Protein AF-A0A8S9K489-F1 (afdb_monomer)

Sequence (439 aa):
MSAFTSKFADELIANAAYIGTPGKGILAADESTGTIGKRLASINVENVETNRRALRELLFTAPGALPCLSGVILFEETLYQKSSDGKLFVDILKEGGVLPGIKVDKGTVELAGTNGETTTQGLDGLGERCKKYYEAGARFAKWRAVLKIGENEPSEHSIHENAYGLARYAVICQENGLVPIVEPEILVDGSHDIHKCAAVTERVLAACYKALSDHHVLLEGTLLKPNMVTPGSDSAKVAPEVIAEHTVRALQRTVPAAVPAIVFLSGGQSEEEATKNLNAMNQLKTKKPWSLSFSFGRALQQSTLKTWAGTRQDTKTTLQLANELIANAAYIGTPGKGILAADESTGTIGKRLASINVENVETNRRALRELLFTAPGALPCLSGVILFEETLYQKSSDGKLFVDILKEGG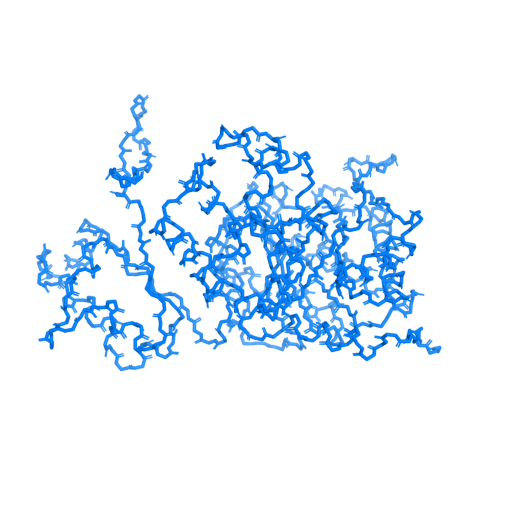VLPGIKVDKGTVELAGTNGETTTQGLDGL

Organism: Brassica cretica (NCBI:txid69181)

InterPro domains:
  IPR000741 Fructose-bisphosphate aldolase, class-I [PF00274] (11-317)
  IPR000741 Fructose-bisphosphate aldolase, class-I [PF00274] (324-439)
  IPR000741 Fructose-bisphosphate aldolase, class-I [PTHR11627] (10-317)
  IPR013785 Aldolase-type TIM barrel [G3DSA:3.20.20.70] (1-316)
  IPR013785 Aldolase-type TIM barrel [G3DSA:3.20.20.70] (317-439)
  IPR029768 Fructose-bisphosphate aldolase class-I active site [PS00158] (217-227)

pLDDT: mean 84.38, std 16.74, range [37.69, 98.94]

Nearest PDB structures (foldseek):
  6rng-assembly1_A-2  TM=9.892E-01  e=1.688E-54  Arabidopsis thaliana
  1xfb-assembly1_A  TM=9.714E-01  e=1.293E-41  Homo sapiens
  1fba-assembly1_D  TM=9.716E-01  e=3.056E-41  Drosophila melanogaster
  4tu1-assembly1_D  TM=9.054E-01  e=4.032E-40  Toxoplasma gondii
  3mmt-assembly1_D  TM=9.449E-01  e=1.268E-37  Bartonella henselae

Structure (mmCIF, N/CA/C/O backbone):
data_AF-A0A8S9K489-F1
#
_entry.id   AF-A0A8S9K489-F1
#
loop_
_atom_site.group_PDB
_atom_site.id
_atom_site.type_symbol
_atom_site.label_atom_id
_atom_site.label_alt_id
_atom_site.label_comp_id
_atom_site.label_asym_id
_atom_site.label_entity_id
_atom_site.label_seq_id
_atom_site.pdbx_PDB_ins_code
_atom_site.Cartn_x
_atom_site.Cartn_y
_atom_site.Cartn_z
_atom_site.occupancy
_atom_site.B_iso_or_equiv
_atom_site.auth_seq_id
_atom_site.auth_comp_id
_atom_site.auth_asym_id
_atom_site.auth_atom_id
_atom_site.pdbx_PDB_model_num
ATOM 1 N N . MET A 1 1 ? 1.811 -28.585 -14.908 1.00 43.91 1 MET A N 1
ATOM 2 C CA . MET A 1 1 ? 2.348 -28.609 -13.531 1.00 43.91 1 MET A CA 1
ATOM 3 C C . MET A 1 1 ? 1.304 -27.968 -12.633 1.00 43.91 1 MET A C 1
ATOM 5 O O . MET A 1 1 ? 0.811 -26.912 -13.007 1.00 43.91 1 MET A O 1
ATOM 9 N N . SER A 1 2 ? 0.869 -28.639 -11.564 1.00 51.19 2 SER A N 1
ATOM 10 C CA . SER A 1 2 ? -0.156 -28.120 -10.644 1.00 51.19 2 SER A CA 1
ATOM 11 C C . SER A 1 2 ? 0.430 -27.005 -9.778 1.00 51.19 2 SER A C 1
ATOM 13 O O . SER A 1 2 ? 1.544 -27.161 -9.283 1.00 51.19 2 SER A O 1
ATOM 15 N N . ALA A 1 3 ? -0.305 -25.906 -9.589 1.00 58.12 3 ALA A N 1
ATOM 16 C CA . ALA A 1 3 ? 0.073 -24.853 -8.648 1.00 58.12 3 ALA A CA 1
ATOM 17 C C . ALA A 1 3 ? 0.299 -25.439 -7.243 1.00 58.12 3 ALA A C 1
ATOM 19 O O . ALA A 1 3 ? -0.392 -26.383 -6.841 1.00 58.12 3 ALA A O 1
ATOM 20 N N . PHE A 1 4 ? 1.264 -24.888 -6.501 1.00 74.12 4 PHE A N 1
ATOM 21 C CA . PHE A 1 4 ? 1.443 -25.227 -5.094 1.00 74.12 4 PHE A CA 1
ATOM 22 C C . PHE A 1 4 ? 0.137 -24.912 -4.351 1.00 74.12 4 PHE A C 1
ATOM 24 O O . PHE A 1 4 ? -0.324 -23.773 -4.335 1.00 74.12 4 PHE A O 1
ATOM 31 N N . THR A 1 5 ? -0.489 -25.934 -3.769 1.00 79.12 5 THR A N 1
ATOM 32 C CA . THR A 1 5 ? -1.762 -25.798 -3.054 1.00 79.12 5 THR A CA 1
ATOM 33 C C . THR A 1 5 ? -1.499 -25.898 -1.558 1.00 79.12 5 THR A C 1
ATOM 35 O O . THR A 1 5 ? -1.326 -26.979 -0.999 1.00 79.12 5 THR A O 1
ATOM 38 N N . SER A 1 6 ? -1.421 -24.735 -0.912 1.00 86.81 6 SER A N 1
ATOM 39 C CA . SER A 1 6 ? -1.309 -24.620 0.542 1.00 86.81 6 SER A CA 1
ATOM 40 C C . SER A 1 6 ? -2.565 -25.162 1.230 1.00 86.81 6 SER A C 1
ATOM 42 O O . SER A 1 6 ? -3.673 -25.018 0.716 1.00 86.81 6 SER A O 1
ATOM 44 N N . LYS A 1 7 ? -2.426 -25.683 2.455 1.00 95.12 7 LYS A N 1
ATOM 45 C CA . LYS A 1 7 ? -3.575 -26.026 3.319 1.00 95.12 7 LYS A CA 1
ATOM 46 C C . LYS A 1 7 ? -4.474 -24.822 3.648 1.00 95.12 7 LYS A C 1
ATOM 48 O O . LYS A 1 7 ? -5.575 -25.009 4.146 1.00 95.12 7 LYS A O 1
ATOM 53 N N . PHE A 1 8 ? -3.985 -23.605 3.401 1.00 97.56 8 PHE A N 1
ATOM 54 C CA . PHE A 1 8 ? -4.706 -22.349 3.597 1.00 97.56 8 PHE A CA 1
ATOM 55 C C . PHE A 1 8 ? -5.362 -21.818 2.312 1.00 97.56 8 PHE A C 1
ATOM 57 O O . PHE A 1 8 ? -5.861 -20.701 2.333 1.00 97.56 8 PHE A O 1
ATOM 64 N N . ALA A 1 9 ? -5.343 -22.556 1.193 1.00 97.25 9 ALA A N 1
ATOM 65 C CA . ALA A 1 9 ? -5.784 -22.052 -0.115 1.00 97.25 9 ALA A CA 1
ATOM 66 C C . ALA A 1 9 ? -7.165 -21.370 -0.078 1.00 97.25 9 ALA A C 1
ATOM 68 O O . ALA A 1 9 ? -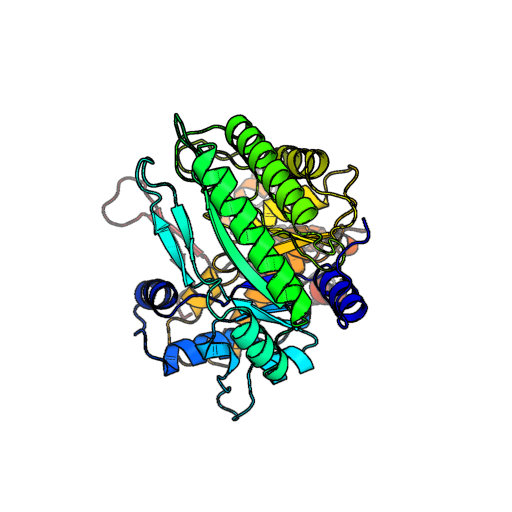7.280 -20.225 -0.509 1.00 97.25 9 ALA A O 1
ATOM 69 N N . ASP A 1 10 ? -8.174 -22.014 0.510 1.00 98.25 10 ASP A N 1
ATOM 70 C CA . ASP A 1 10 ? -9.528 -21.449 0.591 1.00 98.25 10 ASP A CA 1
ATOM 71 C C . ASP A 1 10 ? -9.581 -20.176 1.454 1.00 98.25 10 ASP A C 1
ATOM 73 O O . ASP A 1 10 ? -10.220 -19.194 1.077 1.00 98.25 10 ASP A O 1
ATOM 77 N N . GLU A 1 11 ? -8.868 -20.154 2.588 1.00 98.44 11 GLU A N 1
ATOM 78 C CA . GLU A 1 11 ? -8.773 -18.970 3.456 1.00 98.44 11 GLU A CA 1
ATOM 79 C C . GLU A 1 11 ? -8.047 -17.816 2.747 1.00 98.44 11 GLU A C 1
ATOM 81 O O . GLU A 1 11 ? -8.467 -16.663 2.851 1.00 98.44 11 GLU A O 1
ATOM 86 N N . LEU A 1 12 ? -6.981 -18.112 1.996 1.00 98.38 12 LEU A N 1
ATOM 87 C CA . LEU A 1 12 ? -6.236 -17.123 1.217 1.00 98.38 12 LEU A CA 1
ATOM 88 C C . LEU A 1 12 ? -7.128 -16.481 0.151 1.00 98.38 12 LEU A C 1
ATOM 90 O O . LEU A 1 12 ? -7.171 -15.256 0.055 1.00 98.38 12 LEU A O 1
ATOM 94 N N . ILE A 1 13 ? -7.865 -17.294 -0.611 1.00 98.44 13 ILE A N 1
ATOM 95 C CA . ILE A 1 13 ? -8.794 -16.818 -1.646 1.00 98.44 13 ILE A CA 1
ATOM 96 C C . ILE A 1 13 ? -9.897 -15.963 -1.014 1.00 98.44 13 ILE A C 1
ATOM 98 O O . ILE A 1 13 ? -10.163 -14.852 -1.476 1.00 98.44 13 ILE A O 1
ATOM 102 N N . ALA A 1 14 ? -10.507 -16.441 0.075 1.00 98.12 14 ALA A N 1
ATOM 103 C CA . ALA A 1 14 ? -11.574 -15.724 0.765 1.00 98.12 14 ALA A CA 1
ATOM 104 C C . ALA A 1 14 ? -11.101 -14.365 1.307 1.00 98.12 14 ALA A C 1
ATOM 106 O O . ALA A 1 14 ? -11.760 -13.349 1.089 1.00 98.12 14 ALA A O 1
ATOM 107 N N . ASN A 1 15 ? -9.939 -14.322 1.964 1.00 98.06 15 ASN A N 1
ATOM 108 C CA . ASN A 1 15 ? -9.393 -13.091 2.532 1.00 98.06 15 ASN A CA 1
ATOM 109 C C . ASN A 1 15 ? -8.940 -12.102 1.448 1.00 98.06 15 ASN A C 1
ATOM 111 O O . ASN A 1 15 ? -9.185 -10.903 1.579 1.00 98.06 15 ASN A O 1
ATOM 115 N N . ALA A 1 16 ? -8.319 -12.575 0.364 1.00 97.06 16 ALA A N 1
ATOM 116 C CA . ALA A 1 16 ? -7.906 -11.716 -0.744 1.00 97.06 16 ALA A CA 1
ATOM 117 C C . ALA A 1 16 ? -9.121 -11.102 -1.465 1.00 97.06 16 ALA A C 1
ATOM 119 O O . ALA A 1 16 ? -9.145 -9.897 -1.724 1.00 97.06 16 ALA A O 1
ATOM 120 N N . ALA A 1 17 ? -10.174 -11.893 -1.703 1.00 92.88 17 ALA A N 1
ATOM 121 C CA . ALA A 1 17 ? -11.442 -11.394 -2.230 1.00 92.88 17 ALA A CA 1
ATOM 122 C C . ALA A 1 17 ? -12.122 -10.404 -1.266 1.00 92.88 17 ALA A C 1
ATOM 124 O O . ALA A 1 17 ? -12.594 -9.353 -1.699 1.00 92.88 17 ALA A O 1
ATOM 125 N N . TYR A 1 18 ? -12.113 -10.689 0.044 1.00 93.19 18 TYR A N 1
ATOM 126 C CA . TYR A 1 18 ? -12.662 -9.798 1.071 1.00 93.19 18 TYR A CA 1
ATOM 127 C C . TYR A 1 18 ? -11.975 -8.429 1.089 1.00 93.19 18 TYR A C 1
ATOM 129 O O . TYR A 1 18 ? -12.647 -7.398 1.186 1.00 93.19 18 TYR A O 1
ATOM 137 N N . ILE A 1 19 ? -10.647 -8.388 0.941 1.00 90.69 19 ILE A N 1
ATOM 138 C CA . ILE A 1 19 ? -9.905 -7.127 0.840 1.00 90.69 19 ILE A CA 1
ATOM 139 C C . ILE A 1 19 ? -10.414 -6.263 -0.322 1.00 90.69 19 ILE A C 1
ATOM 141 O O . ILE A 1 19 ? -10.516 -5.044 -0.177 1.00 90.69 19 ILE A O 1
ATOM 145 N N . GLY A 1 20 ? -10.797 -6.898 -1.431 1.00 84.56 20 GLY A N 1
ATOM 146 C CA . GLY A 1 20 ? -11.375 -6.266 -2.613 1.00 84.56 20 GLY A CA 1
ATOM 147 C C . GLY A 1 20 ? -12.854 -5.882 -2.515 1.00 84.56 20 GLY A C 1
ATOM 148 O O . GLY A 1 20 ? -13.427 -5.519 -3.543 1.00 84.56 20 GLY A O 1
ATOM 149 N N . THR A 1 21 ? -13.487 -5.973 -1.340 1.00 86.94 21 THR A N 1
ATOM 150 C CA . THR A 1 21 ? -14.907 -5.623 -1.159 1.00 86.94 21 THR A CA 1
ATOM 151 C C . THR A 1 21 ? -15.176 -4.188 -1.640 1.00 86.94 21 THR A C 1
ATOM 153 O O . THR A 1 21 ? -14.560 -3.255 -1.115 1.00 86.94 21 THR A O 1
ATOM 156 N N . PRO A 1 22 ? -16.105 -3.968 -2.594 1.00 83.31 22 PRO A N 1
ATOM 157 C CA . PRO A 1 22 ? -16.508 -2.623 -2.999 1.00 83.31 22 PRO A CA 1
ATOM 158 C C . PRO A 1 22 ? -16.961 -1.815 -1.782 1.00 83.31 22 PRO A C 1
ATOM 160 O O . PRO A 1 22 ? -17.703 -2.324 -0.945 1.00 83.31 22 PRO A O 1
ATOM 163 N N . GLY A 1 23 ? -16.518 -0.569 -1.656 1.00 74.81 23 GLY A N 1
ATOM 164 C CA . GLY A 1 23 ? -16.746 0.226 -0.444 1.00 74.81 23 GLY A CA 1
ATOM 165 C C . GLY A 1 23 ? -15.538 0.309 0.479 1.00 74.81 23 GLY A C 1
ATOM 166 O O . GLY A 1 23 ? -15.497 1.203 1.318 1.00 74.81 23 GLY A O 1
ATOM 167 N N . LYS A 1 24 ? -14.568 -0.602 0.340 1.00 83.12 24 LYS A N 1
ATOM 168 C CA . LYS A 1 24 ? -13.487 -0.768 1.310 1.00 83.12 24 LYS A CA 1
ATOM 169 C C . LYS A 1 24 ? -12.104 -0.710 0.679 1.00 83.12 24 LYS A C 1
ATOM 171 O O . LYS A 1 24 ? -11.933 -1.025 -0.498 1.00 83.12 24 LYS A O 1
ATOM 176 N N . GLY A 1 25 ? -11.109 -0.379 1.496 1.00 84.75 25 GLY A N 1
ATOM 177 C CA . GLY A 1 25 ? -9.693 -0.501 1.151 1.00 84.75 25 GLY A CA 1
ATOM 178 C C . GLY A 1 25 ? -8.807 -0.721 2.370 1.00 84.75 25 GLY A C 1
ATOM 179 O O . GLY A 1 25 ? -9.268 -1.156 3.425 1.00 84.75 25 GLY A O 1
ATOM 180 N N . ILE A 1 26 ? -7.515 -0.450 2.221 1.00 89.00 26 ILE A N 1
ATOM 181 C CA . ILE A 1 26 ? -6.502 -0.744 3.231 1.00 89.00 26 ILE A CA 1
ATOM 182 C C . ILE A 1 26 ? -5.908 0.547 3.793 1.00 89.00 26 ILE A C 1
ATOM 184 O O . ILE A 1 26 ? -5.408 1.394 3.048 1.00 89.00 26 ILE A O 1
ATOM 188 N N . LEU A 1 27 ? -5.858 0.645 5.121 1.00 88.06 27 LEU A N 1
ATOM 189 C CA . LEU A 1 27 ? -5.015 1.621 5.813 1.00 88.06 27 LEU A CA 1
ATOM 190 C C . LEU A 1 27 ? -3.598 1.051 5.967 1.00 88.06 27 LEU A C 1
ATOM 192 O O . LEU A 1 27 ? -3.400 0.013 6.595 1.00 88.06 27 LEU A O 1
ATOM 196 N N . ALA A 1 28 ? -2.595 1.719 5.406 1.00 90.00 28 ALA A N 1
ATOM 197 C CA . ALA A 1 28 ? -1.193 1.341 5.571 1.00 90.00 28 ALA A CA 1
ATOM 198 C C . ALA A 1 28 ? -0.584 2.096 6.766 1.00 90.00 28 ALA A C 1
ATOM 200 O O . ALA A 1 28 ? -0.135 3.231 6.615 1.00 90.00 28 ALA A O 1
ATOM 201 N N . ALA A 1 29 ? -0.615 1.477 7.950 1.00 88.31 29 ALA A N 1
ATOM 202 C CA . ALA A 1 29 ? -0.077 1.998 9.214 1.00 88.31 29 ALA A CA 1
ATOM 203 C C . ALA A 1 29 ? 1.221 1.267 9.631 1.00 88.31 29 ALA A C 1
ATOM 205 O O . ALA A 1 29 ? 1.528 1.107 10.816 1.00 88.31 29 ALA A O 1
ATOM 206 N N . ASP A 1 30 ? 1.972 0.789 8.637 1.00 91.81 30 ASP A N 1
ATOM 207 C CA . ASP A 1 30 ? 3.161 -0.053 8.758 1.00 91.81 30 ASP A CA 1
ATOM 208 C C . ASP A 1 30 ? 4.481 0.726 8.732 1.00 91.81 30 ASP A C 1
ATOM 210 O O . ASP A 1 30 ? 5.549 0.170 8.452 1.00 91.81 30 ASP A O 1
ATOM 214 N N . GLU A 1 31 ? 4.435 2.029 9.014 1.00 87.06 31 GLU A N 1
ATOM 215 C CA . GLU A 1 31 ? 5.641 2.835 9.118 1.00 87.06 31 GLU A CA 1
ATOM 216 C C . GLU A 1 31 ? 6.558 2.277 10.213 1.00 87.06 31 GLU A C 1
ATOM 218 O O . GLU A 1 31 ? 6.177 2.196 11.386 1.00 87.06 31 GLU A O 1
ATOM 223 N N . SER A 1 32 ? 7.797 1.947 9.830 1.00 83.81 32 SER A N 1
ATOM 224 C CA . SER A 1 32 ? 8.843 1.554 10.777 1.00 83.81 32 SER A CA 1
ATOM 225 C C . SER A 1 32 ? 9.098 2.666 11.793 1.00 83.81 32 SER A C 1
ATOM 227 O O . SER A 1 32 ? 8.781 3.833 11.544 1.00 83.81 32 SER A O 1
ATOM 229 N N . THR A 1 33 ? 9.763 2.338 12.903 1.00 86.06 33 THR A N 1
ATOM 230 C CA . THR A 1 33 ? 10.141 3.316 13.936 1.00 86.06 33 THR A CA 1
ATOM 231 C C . THR A 1 33 ? 10.872 4.534 13.359 1.00 86.06 33 THR A C 1
ATOM 233 O O . THR A 1 33 ? 10.609 5.660 13.774 1.00 86.06 33 THR A O 1
ATOM 236 N N . GLY A 1 34 ? 11.735 4.343 12.355 1.00 84.94 34 GLY A N 1
ATOM 237 C CA . GLY A 1 34 ? 12.411 5.448 11.668 1.00 84.94 34 GLY A CA 1
ATOM 238 C C . GLY A 1 34 ? 11.471 6.281 10.787 1.00 84.94 34 GLY A C 1
ATOM 239 O O . GLY A 1 34 ? 11.493 7.511 10.842 1.00 84.94 34 GLY A O 1
ATOM 240 N N . THR A 1 35 ? 10.615 5.632 9.991 1.00 86.31 35 THR A N 1
ATOM 241 C CA . THR A 1 35 ? 9.685 6.324 9.083 1.00 86.31 35 THR A CA 1
ATOM 242 C C . THR A 1 35 ? 8.619 7.105 9.847 1.00 86.31 35 THR A C 1
ATOM 244 O O . THR A 1 35 ? 8.361 8.262 9.512 1.00 86.31 35 THR A O 1
ATOM 247 N N . ILE A 1 36 ? 8.025 6.515 10.889 1.00 87.25 36 ILE A N 1
ATOM 248 C CA . ILE A 1 36 ? 7.035 7.210 11.717 1.00 87.25 36 ILE A CA 1
ATOM 249 C C . ILE A 1 36 ? 7.676 8.332 12.533 1.00 87.25 36 ILE A C 1
ATOM 251 O O . ILE A 1 36 ? 7.054 9.371 12.715 1.00 87.25 36 ILE A O 1
ATOM 255 N N . GLY A 1 37 ? 8.945 8.184 12.930 1.00 85.12 37 GLY A N 1
ATOM 256 C CA . GLY A 1 37 ? 9.698 9.247 13.589 1.00 85.12 37 GLY A CA 1
ATOM 257 C C . GLY A 1 37 ? 9.787 10.520 12.753 1.00 85.12 37 GLY A C 1
ATOM 258 O O . GLY A 1 37 ? 9.537 11.601 13.272 1.00 85.12 37 GLY A O 1
ATOM 259 N N . LYS A 1 38 ? 10.040 10.400 11.441 1.00 88.00 38 LYS A N 1
ATOM 260 C CA . LYS A 1 38 ? 10.016 11.553 10.520 1.00 88.00 38 LYS A CA 1
ATOM 261 C C . LYS A 1 38 ? 8.633 12.211 10.449 1.00 88.00 38 LYS A C 1
ATOM 263 O O . LYS A 1 38 ? 8.543 13.430 10.342 1.00 88.00 38 LYS A O 1
ATOM 268 N N . ARG A 1 39 ? 7.554 11.421 10.515 1.00 81.31 39 ARG A N 1
ATOM 269 C CA . ARG A 1 39 ? 6.179 11.945 10.522 1.00 81.31 39 ARG A CA 1
ATOM 270 C C . ARG A 1 39 ? 5.843 12.659 11.830 1.00 81.31 39 ARG A C 1
ATOM 272 O O . ARG A 1 39 ? 5.346 13.777 11.779 1.00 81.31 39 ARG A O 1
ATOM 279 N N . LEU A 1 40 ? 6.167 12.067 12.977 1.00 80.19 40 LEU A N 1
ATOM 280 C CA . LEU A 1 40 ? 5.969 12.692 14.289 1.00 80.19 40 LEU A CA 1
ATOM 281 C C . LEU A 1 40 ? 6.796 13.978 14.430 1.00 80.19 40 LEU A C 1
ATOM 283 O O . LEU A 1 40 ? 6.268 15.002 14.850 1.00 80.19 40 LEU A O 1
ATOM 287 N N . ALA A 1 41 ? 8.048 13.977 13.965 1.00 85.88 41 ALA A N 1
ATOM 288 C CA . ALA A 1 41 ? 8.886 15.174 13.966 1.00 85.88 41 ALA A CA 1
ATOM 289 C C . ALA A 1 41 ? 8.276 16.326 13.146 1.00 85.88 41 ALA A C 1
ATOM 291 O O . ALA A 1 41 ? 8.392 17.479 13.544 1.00 85.88 41 ALA A O 1
ATOM 292 N N . SER A 1 42 ? 7.570 16.032 12.044 1.00 82.75 42 SER A N 1
ATOM 293 C CA . SER A 1 42 ? 6.917 17.063 11.216 1.00 82.75 42 SER A CA 1
ATOM 294 C C . SER A 1 42 ? 5.778 17.816 11.915 1.00 82.75 42 SER A C 1
ATOM 296 O O . SER A 1 42 ? 5.370 18.873 11.442 1.00 82.75 42 SER A O 1
ATOM 298 N N . ILE A 1 43 ? 5.287 17.286 13.039 1.00 80.06 43 ILE A N 1
ATOM 299 C CA . ILE A 1 43 ? 4.282 17.910 13.909 1.00 80.06 43 ILE A CA 1
ATOM 300 C C . ILE A 1 43 ? 4.841 18.187 15.315 1.00 80.06 43 ILE A C 1
ATOM 302 O O . ILE A 1 43 ? 4.077 18.358 16.257 1.00 80.06 43 ILE A O 1
ATOM 306 N N . ASN A 1 44 ? 6.172 18.217 15.469 1.00 84.88 44 ASN A N 1
ATOM 307 C CA . ASN A 1 44 ? 6.874 18.451 16.737 1.00 84.88 44 ASN A CA 1
ATOM 308 C C . ASN A 1 44 ? 6.534 17.450 17.860 1.00 84.88 44 ASN A C 1
ATOM 310 O O . ASN A 1 44 ? 6.565 17.797 19.040 1.00 84.88 44 ASN A O 1
ATOM 314 N N . VAL A 1 45 ? 6.245 16.195 17.506 1.00 79.31 45 VAL A N 1
ATOM 315 C CA . VAL A 1 45 ? 5.983 15.110 18.463 1.00 79.31 45 VAL A CA 1
ATOM 316 C C . VAL A 1 45 ? 7.197 14.192 18.576 1.00 79.31 45 VAL A C 1
ATOM 318 O O . VAL A 1 45 ? 7.787 13.778 17.577 1.00 79.31 45 VAL A O 1
ATOM 321 N N . GLU A 1 46 ? 7.565 13.838 19.807 1.00 90.81 46 GLU A N 1
ATOM 322 C CA . GLU A 1 46 ? 8.687 12.939 20.075 1.00 90.81 46 GLU A CA 1
ATOM 323 C C . GLU A 1 46 ? 8.395 11.500 19.611 1.00 90.81 46 GLU A C 1
ATOM 325 O O . GLU A 1 46 ? 7.306 10.958 19.831 1.00 90.81 46 GLU A O 1
ATOM 330 N N . ASN A 1 47 ? 9.390 10.842 19.009 1.00 94.19 47 ASN A N 1
ATOM 331 C CA . ASN A 1 47 ? 9.287 9.456 18.551 1.00 94.19 47 ASN A CA 1
ATOM 332 C C . ASN A 1 47 ? 9.540 8.431 19.672 1.00 94.19 47 ASN A C 1
ATOM 334 O O . ASN A 1 47 ? 10.512 7.672 19.642 1.00 94.19 47 ASN A O 1
ATOM 338 N N . VAL A 1 48 ? 8.623 8.368 20.631 1.00 92.00 48 VAL A N 1
ATOM 339 C CA . VAL A 1 48 ? 8.586 7.343 21.686 1.00 92.00 48 VAL A CA 1
ATOM 340 C C . VAL A 1 48 ? 7.450 6.348 21.449 1.00 92.00 48 VAL A C 1
ATOM 342 O O . VAL A 1 48 ? 6.479 6.645 20.750 1.00 92.00 48 VAL A O 1
ATOM 345 N N . GLU A 1 49 ? 7.566 5.147 22.020 1.00 93.69 49 GLU A N 1
ATOM 346 C CA . GLU A 1 49 ? 6.582 4.067 21.838 1.00 93.69 49 GLU A CA 1
ATOM 347 C C . GLU A 1 49 ? 5.163 4.496 22.229 1.00 93.69 49 GLU A C 1
ATOM 349 O O . GLU A 1 49 ? 4.204 4.210 21.515 1.00 93.69 49 GLU A O 1
ATOM 354 N N . THR A 1 50 ? 5.024 5.254 23.316 1.00 90.88 50 THR A N 1
ATOM 355 C CA . THR A 1 50 ? 3.736 5.765 23.801 1.00 90.88 50 THR A CA 1
ATOM 356 C C . THR A 1 50 ? 3.022 6.635 22.765 1.00 90.88 50 THR A C 1
ATOM 358 O O . THR A 1 50 ? 1.819 6.463 22.562 1.00 90.88 50 THR A O 1
ATOM 361 N N . ASN A 1 51 ? 3.752 7.509 22.064 1.00 85.75 51 ASN A N 1
ATOM 362 C CA . ASN A 1 51 ? 3.209 8.378 21.015 1.00 85.75 51 ASN A CA 1
ATOM 363 C C . ASN A 1 51 ? 2.899 7.594 19.739 1.00 85.75 51 ASN A C 1
ATOM 365 O O . ASN A 1 51 ? 1.862 7.810 19.111 1.00 85.75 51 ASN A O 1
ATOM 369 N N . ARG A 1 52 ? 3.763 6.635 19.382 1.00 89.38 52 ARG A N 1
ATOM 370 C CA . ARG A 1 52 ? 3.510 5.706 18.275 1.00 89.38 52 ARG A CA 1
ATOM 371 C C . ARG A 1 52 ? 2.223 4.920 18.506 1.00 89.38 52 ARG A C 1
ATOM 373 O O . ARG A 1 52 ? 1.397 4.871 17.602 1.00 89.38 52 ARG A O 1
ATOM 380 N N . ARG A 1 53 ? 2.036 4.354 19.699 1.00 91.81 53 ARG A N 1
ATOM 381 C CA . ARG A 1 53 ? 0.815 3.647 20.100 1.00 91.81 53 ARG A CA 1
ATOM 382 C C . ARG A 1 53 ? -0.402 4.570 20.064 1.00 91.81 53 ARG A C 1
ATOM 384 O O . ARG A 1 53 ? -1.408 4.190 19.481 1.00 91.81 53 ARG A O 1
ATOM 391 N N . ALA A 1 54 ? -0.305 5.772 20.639 1.00 82.44 54 ALA A N 1
ATOM 392 C CA . ALA A 1 54 ? -1.413 6.730 20.699 1.00 82.44 54 ALA A CA 1
ATOM 393 C C . ALA A 1 54 ? -1.936 7.116 19.306 1.00 82.44 54 ALA A C 1
ATOM 395 O O . ALA A 1 54 ? -3.144 7.137 19.092 1.00 82.44 54 ALA A O 1
ATOM 396 N N . LEU A 1 55 ? -1.040 7.341 18.339 1.00 82.00 55 LEU A N 1
ATOM 397 C CA . LEU A 1 55 ? -1.433 7.601 16.955 1.00 82.00 55 LEU A CA 1
ATOM 398 C C . LEU A 1 55 ? -2.182 6.414 16.331 1.00 82.00 55 LEU A C 1
ATOM 400 O O . LEU A 1 55 ? -3.166 6.609 15.626 1.00 82.00 55 LEU A O 1
ATOM 404 N N . ARG A 1 56 ? -1.740 5.174 16.573 1.00 87.69 56 ARG A N 1
ATOM 405 C CA . ARG A 1 56 ? -2.414 3.993 16.006 1.00 87.69 56 ARG A CA 1
ATOM 406 C C . ARG A 1 56 ? -3.749 3.728 16.690 1.00 87.69 56 ARG A C 1
ATOM 408 O O . ARG A 1 56 ? -4.724 3.429 16.013 1.00 87.69 56 ARG A O 1
ATOM 415 N N . GLU A 1 57 ? -3.815 3.925 18.001 1.00 86.25 57 GLU A N 1
ATOM 416 C CA . GLU A 1 57 ? -5.063 3.863 18.757 1.00 86.25 57 GLU A CA 1
ATOM 417 C C . GLU A 1 57 ? -6.084 4.871 18.230 1.00 86.25 57 GLU A C 1
ATOM 419 O O . GLU A 1 57 ? -7.222 4.487 17.971 1.00 86.25 57 GLU A O 1
ATOM 424 N N . LEU A 1 58 ? -5.667 6.116 17.980 1.00 80.06 58 LEU A N 1
ATOM 425 C CA . LEU A 1 58 ? -6.510 7.143 17.368 1.00 80.06 58 LEU A CA 1
ATOM 426 C C . LEU A 1 58 ? -7.104 6.664 16.036 1.00 80.06 58 LEU A C 1
ATOM 428 O O . LEU A 1 58 ? -8.307 6.781 15.824 1.00 80.06 58 LEU A O 1
ATOM 432 N N . LEU A 1 59 ? -6.279 6.090 15.156 1.00 77.75 59 LEU A N 1
ATOM 433 C CA . LEU A 1 59 ? -6.726 5.611 13.846 1.00 77.75 59 LEU A CA 1
ATOM 434 C C . LEU A 1 59 ? -7.693 4.420 13.950 1.00 77.75 59 LEU A C 1
ATOM 436 O O . LEU A 1 59 ? -8.660 4.348 13.197 1.00 77.75 59 LEU A O 1
ATOM 440 N N . PHE A 1 60 ? -7.445 3.477 14.863 1.00 83.12 60 PHE A N 1
ATOM 441 C CA . PHE A 1 60 ? -8.217 2.228 14.943 1.00 83.12 60 PHE A CA 1
ATOM 442 C C . PHE A 1 60 ? -9.499 2.359 15.766 1.00 83.12 60 PHE A C 1
ATOM 444 O O . PHE A 1 60 ? -10.411 1.553 15.605 1.00 83.12 60 PHE A O 1
ATOM 451 N N . THR A 1 61 ? -9.579 3.369 16.630 1.00 78.25 61 THR A N 1
ATOM 452 C CA . THR A 1 61 ? -10.759 3.647 17.462 1.00 78.25 61 THR A CA 1
ATOM 453 C C . THR A 1 61 ? -11.611 4.797 16.928 1.00 78.25 61 THR A C 1
ATOM 455 O O . THR A 1 61 ? -12.665 5.085 17.494 1.00 78.25 61 THR A O 1
ATOM 458 N N . ALA A 1 62 ? -11.201 5.419 15.816 1.00 72.62 62 ALA A N 1
ATOM 459 C CA . ALA A 1 62 ? -11.963 6.446 15.118 1.00 72.62 62 ALA A CA 1
ATOM 460 C C . ALA A 1 62 ? -13.385 5.939 14.777 1.00 72.62 62 ALA A C 1
ATOM 462 O O . ALA A 1 62 ? -13.533 5.015 13.962 1.00 72.62 62 ALA A O 1
ATOM 463 N N . PRO A 1 63 ? -14.450 6.514 15.377 1.00 68.44 63 PRO A N 1
ATOM 464 C CA . PRO A 1 63 ? -15.809 6.015 15.192 1.00 68.44 63 PRO A CA 1
ATOM 465 C C . PRO A 1 63 ? -16.235 6.080 13.727 1.00 68.44 63 PRO A C 1
ATOM 467 O O . PRO A 1 63 ? -16.288 7.163 13.167 1.00 68.44 63 PRO A O 1
ATOM 470 N N . GLY A 1 64 ? -16.564 4.936 13.118 1.00 66.00 64 GLY A N 1
ATOM 471 C CA . GLY A 1 64 ? -17.013 4.846 11.721 1.00 66.00 64 GLY A CA 1
ATOM 472 C C . GLY A 1 64 ? -15.904 4.642 10.680 1.00 66.00 64 GLY A C 1
ATOM 473 O O . GLY A 1 64 ? -16.220 4.364 9.524 1.00 66.00 64 GLY A O 1
ATOM 474 N N . ALA A 1 65 ? -14.624 4.682 11.069 1.00 70.62 65 ALA A N 1
ATOM 475 C CA . ALA A 1 65 ? -13.508 4.453 10.148 1.00 70.62 65 ALA A CA 1
ATOM 476 C C . ALA A 1 65 ? -13.396 2.985 9.699 1.00 70.62 65 ALA A C 1
ATOM 478 O O . ALA A 1 65 ? -13.297 2.705 8.504 1.00 70.62 65 ALA A O 1
ATOM 479 N N . LEU A 1 66 ? -13.458 2.040 10.647 1.00 78.75 66 LEU A N 1
ATOM 480 C CA . LEU A 1 66 ? -13.280 0.604 10.380 1.00 78.75 66 LEU A CA 1
ATOM 481 C C . LEU A 1 66 ? -14.249 0.025 9.326 1.00 78.75 66 LEU A C 1
ATOM 483 O O . LEU A 1 66 ? -13.789 -0.745 8.488 1.00 78.75 66 LEU A O 1
ATOM 487 N N . PRO A 1 67 ? -15.542 0.411 9.264 1.00 80.38 67 PRO A N 1
ATOM 488 C CA . PRO A 1 67 ? -16.441 -0.003 8.183 1.00 80.38 67 PRO A CA 1
ATOM 489 C C . PRO A 1 67 ? -15.941 0.280 6.758 1.00 80.38 67 PRO A C 1
ATOM 491 O O . PRO A 1 67 ? -16.285 -0.471 5.845 1.00 80.38 67 PRO A O 1
ATOM 494 N N . CYS A 1 68 ? -15.124 1.320 6.565 1.00 76.69 68 CYS A N 1
ATOM 495 C CA . CYS A 1 68 ? -14.549 1.684 5.266 1.00 76.69 68 CYS A CA 1
ATOM 496 C C . CYS A 1 68 ? -13.231 0.947 4.973 1.00 76.69 68 CYS A C 1
ATOM 498 O O . CYS A 1 68 ? -12.638 1.106 3.904 1.00 76.69 68 CYS A O 1
ATOM 500 N N . LEU A 1 69 ? -12.744 0.151 5.924 1.00 81.38 69 LEU A N 1
ATOM 501 C CA . LEU A 1 69 ? -11.501 -0.592 5.815 1.00 81.38 69 LEU A CA 1
ATOM 502 C C . LEU A 1 69 ? -11.807 -2.085 5.703 1.00 81.38 69 LEU A C 1
ATOM 504 O O . LEU A 1 69 ? -12.625 -2.650 6.427 1.00 81.38 69 LEU A O 1
ATOM 508 N N . SER A 1 70 ? -11.149 -2.743 4.759 1.00 87.25 70 SER A N 1
ATOM 509 C CA . SER A 1 70 ? -11.115 -4.201 4.660 1.00 87.25 70 SER A CA 1
ATOM 510 C C . SER A 1 70 ? -9.858 -4.765 5.315 1.00 87.25 70 SER A C 1
ATOM 512 O O . SER A 1 70 ? -9.885 -5.888 5.819 1.00 87.25 70 SER A O 1
ATOM 514 N N . GLY A 1 71 ? -8.782 -3.974 5.388 1.00 92.19 71 GLY A N 1
ATOM 515 C CA . GLY A 1 71 ? -7.564 -4.350 6.096 1.00 92.19 71 GLY A CA 1
ATOM 516 C C . GLY A 1 71 ? -6.778 -3.167 6.664 1.00 92.19 71 GLY A C 1
ATOM 517 O O . GLY A 1 71 ? -6.915 -2.031 6.212 1.00 92.19 71 GLY A O 1
ATOM 518 N N . VAL A 1 72 ? -5.900 -3.446 7.628 1.00 96.00 72 VAL A N 1
ATOM 519 C CA . VAL A 1 72 ? -4.866 -2.504 8.086 1.00 96.00 72 VAL A CA 1
ATOM 520 C C . VAL A 1 72 ? -3.506 -3.186 8.054 1.00 96.00 72 VAL A C 1
ATOM 522 O O . VAL A 1 72 ? -3.343 -4.234 8.670 1.00 96.00 72 VAL A O 1
ATOM 525 N N . ILE A 1 73 ? -2.518 -2.598 7.375 1.00 96.00 73 ILE A N 1
ATOM 526 C CA . ILE A 1 73 ? -1.129 -3.076 7.444 1.00 96.00 73 ILE A CA 1
ATOM 527 C C . ILE A 1 73 ? -0.494 -2.494 8.703 1.00 96.00 73 ILE A C 1
ATOM 529 O O . ILE A 1 73 ? -0.460 -1.277 8.869 1.00 96.00 73 ILE A O 1
ATOM 533 N N . LEU A 1 74 ? 0.019 -3.360 9.569 1.00 95.69 74 LEU A N 1
ATOM 534 C CA . LEU A 1 74 ? 0.683 -3.005 10.814 1.00 95.69 74 LEU A CA 1
ATOM 535 C C . LEU A 1 74 ? 2.198 -3.185 10.692 1.00 95.69 74 LEU A C 1
ATOM 537 O O . LEU A 1 74 ? 2.693 -4.002 9.909 1.00 95.69 74 LEU A O 1
ATOM 541 N N . PHE A 1 75 ? 2.935 -2.441 11.514 1.00 94.62 75 PHE A N 1
ATOM 542 C CA . PHE A 1 75 ? 4.325 -2.752 11.832 1.00 94.62 75 PHE A CA 1
ATOM 543 C C . PHE A 1 75 ? 4.381 -3.773 12.980 1.00 94.62 75 PHE A C 1
ATOM 545 O O . PHE A 1 75 ? 3.435 -3.877 13.762 1.00 94.62 75 PHE A O 1
ATOM 552 N N . GLU A 1 76 ? 5.486 -4.513 13.102 1.00 94.38 76 GLU A N 1
ATOM 553 C CA . GLU A 1 76 ? 5.635 -5.588 14.095 1.00 94.38 76 GLU A CA 1
ATOM 554 C C . GLU A 1 76 ? 5.397 -5.107 15.533 1.00 94.38 76 GLU A C 1
ATOM 556 O O . GLU A 1 76 ? 4.692 -5.773 16.282 1.00 94.38 76 GLU A O 1
ATOM 561 N N . GLU A 1 77 ? 5.882 -3.913 15.892 1.00 96.56 77 GLU A N 1
ATOM 562 C CA . GLU A 1 77 ? 5.594 -3.294 17.196 1.00 96.56 77 GLU A CA 1
ATOM 563 C C . GLU A 1 77 ? 4.078 -3.172 17.441 1.00 96.56 77 GLU A C 1
ATOM 565 O O . GLU A 1 77 ? 3.573 -3.574 18.485 1.00 96.56 77 GLU A O 1
ATOM 570 N N . THR A 1 78 ? 3.330 -2.671 16.455 1.00 93.75 78 THR A N 1
ATOM 571 C CA . THR A 1 78 ? 1.889 -2.411 16.573 1.00 93.75 78 THR A CA 1
ATOM 572 C C . THR A 1 78 ? 1.052 -3.689 16.580 1.00 93.75 78 THR A C 1
ATOM 574 O O . THR A 1 78 ? 0.006 -3.717 17.222 1.00 93.75 78 THR A O 1
ATOM 577 N N . LEU A 1 79 ? 1.510 -4.762 15.926 1.00 96.12 79 LEU A N 1
ATOM 578 C CA . LEU A 1 79 ? 0.816 -6.056 15.924 1.00 96.12 79 LEU A CA 1
ATOM 579 C C . LEU A 1 79 ? 0.604 -6.601 17.348 1.00 96.12 79 LEU A C 1
ATOM 581 O O . LEU A 1 79 ? -0.421 -7.222 17.624 1.00 96.12 79 LEU A O 1
ATOM 585 N N . TYR A 1 80 ? 1.552 -6.334 18.249 1.00 97.62 80 TYR A N 1
ATOM 586 C CA . TYR A 1 80 ? 1.524 -6.789 19.642 1.00 97.62 80 TYR A CA 1
ATOM 587 C C . TYR A 1 80 ? 1.134 -5.690 20.643 1.00 97.62 80 TYR A C 1
ATOM 589 O O . TYR A 1 80 ? 1.063 -5.950 21.847 1.00 97.62 80 TYR A O 1
ATOM 597 N N . GLN A 1 81 ? 0.870 -4.469 20.172 1.00 97.25 81 GLN A N 1
ATOM 598 C CA . GLN A 1 81 ? 0.441 -3.369 21.028 1.00 97.25 81 GLN A CA 1
ATOM 599 C C . GLN A 1 81 ? -1.022 -3.503 21.449 1.00 97.25 81 GLN A C 1
ATOM 601 O O . GLN A 1 81 ? -1.871 -4.094 20.772 1.00 97.25 81 GLN A O 1
ATOM 606 N N . LYS A 1 82 ? -1.299 -2.890 22.598 1.00 97.62 82 LYS A N 1
ATOM 607 C CA . LYS A 1 82 ? -2.631 -2.755 23.173 1.00 97.62 82 LYS A CA 1
ATOM 608 C C . LYS A 1 82 ? -3.057 -1.294 23.179 1.00 97.62 82 LYS A C 1
ATOM 610 O O . LYS A 1 82 ? -2.210 -0.422 23.372 1.00 97.62 82 LYS A O 1
ATOM 615 N N . SER A 1 83 ? -4.348 -1.042 23.029 1.00 92.50 83 SER A N 1
ATOM 616 C CA . SER A 1 83 ? -4.977 0.244 23.336 1.00 92.50 83 SER A CA 1
ATOM 617 C C . SER A 1 83 ? -4.901 0.561 24.832 1.00 92.50 83 SER A C 1
ATOM 619 O O . SER A 1 83 ? -4.515 -0.267 25.665 1.00 92.50 83 SER A O 1
ATOM 621 N N . SER A 1 84 ? -5.274 1.788 25.186 1.00 90.25 84 SER A N 1
ATOM 622 C CA . SER A 1 84 ? -5.312 2.276 26.564 1.00 90.25 84 SER A CA 1
ATOM 623 C C . SER A 1 84 ? -6.288 1.515 27.474 1.00 90.25 84 SER A C 1
ATOM 625 O O . SER A 1 84 ? -6.068 1.480 28.683 1.00 90.25 84 SER A O 1
ATOM 627 N N . ASP A 1 85 ? -7.300 0.849 26.912 1.00 91.88 85 ASP A N 1
ATOM 628 C CA . ASP A 1 85 ? -8.234 -0.046 27.616 1.00 91.88 85 ASP A CA 1
ATOM 629 C C . ASP A 1 85 ? -7.705 -1.489 27.792 1.00 91.88 85 ASP A C 1
ATOM 631 O O . ASP A 1 85 ? -8.379 -2.341 28.371 1.00 91.88 85 ASP A O 1
ATOM 635 N N . GLY A 1 86 ? -6.483 -1.773 27.327 1.00 95.50 86 GLY A N 1
ATOM 636 C CA . GLY A 1 86 ? -5.812 -3.064 27.486 1.00 95.50 86 GLY A CA 1
ATOM 637 C C . GLY A 1 86 ? -6.121 -4.100 26.401 1.00 95.50 86 GLY A C 1
ATOM 638 O O . GLY A 1 86 ? -5.610 -5.224 26.484 1.00 95.50 86 GLY A O 1
ATOM 639 N N . LYS A 1 87 ? -6.904 -3.745 25.378 1.00 96.88 87 LYS A N 1
ATOM 640 C CA . LYS A 1 87 ? -7.242 -4.631 24.261 1.00 96.88 87 LYS A CA 1
ATOM 641 C C . LYS A 1 87 ? -6.164 -4.637 23.183 1.00 96.88 87 LYS A C 1
ATOM 643 O O . LYS A 1 87 ? -5.564 -3.609 22.901 1.00 96.88 87 LYS A O 1
ATOM 648 N N . LEU A 1 88 ? -5.892 -5.786 22.564 1.00 97.81 88 LEU A N 1
ATOM 649 C CA . LEU A 1 88 ? -4.944 -5.842 21.448 1.00 97.81 88 LEU A CA 1
ATOM 650 C C . LEU A 1 88 ? -5.525 -5.141 20.216 1.00 97.81 88 LEU A C 1
ATOM 652 O O . LEU A 1 88 ? -6.699 -5.326 19.890 1.00 97.81 88 LEU A O 1
ATOM 656 N N . PHE A 1 89 ? -4.694 -4.406 19.472 1.00 96.38 89 PHE A N 1
ATOM 657 C CA . PHE A 1 89 ? -5.154 -3.768 18.233 1.00 96.38 89 PHE A CA 1
ATOM 658 C C . PHE A 1 89 ? -5.671 -4.783 17.210 1.00 96.38 89 PHE A C 1
ATOM 660 O O . PHE A 1 89 ? -6.655 -4.509 16.530 1.00 96.38 89 PHE A O 1
ATOM 667 N N . VAL A 1 90 ? -5.079 -5.981 17.141 1.00 96.94 90 VAL A N 1
ATOM 668 C CA . VAL A 1 90 ? -5.583 -7.055 16.269 1.00 96.94 90 VAL A CA 1
ATOM 669 C C . VAL A 1 90 ? -7.021 -7.459 16.594 1.00 96.94 90 VAL A C 1
ATOM 671 O O . VAL A 1 90 ? -7.764 -7.802 15.679 1.00 96.94 90 VAL A O 1
ATOM 674 N N . ASP A 1 91 ? -7.434 -7.383 17.860 1.00 97.44 91 ASP A N 1
ATOM 675 C CA . ASP A 1 91 ? -8.793 -7.733 18.276 1.00 97.44 91 ASP A CA 1
ATOM 676 C C . ASP A 1 91 ? -9.765 -6.585 17.988 1.00 97.44 91 ASP A C 1
ATOM 678 O O . ASP A 1 91 ? -10.862 -6.831 17.494 1.00 97.44 91 ASP A O 1
ATOM 682 N N . ILE A 1 92 ? -9.338 -5.329 18.189 1.00 95.25 92 ILE A N 1
ATOM 683 C CA . ILE A 1 92 ? -10.102 -4.138 17.770 1.00 95.25 92 ILE A CA 1
ATOM 684 C C . ILE A 1 92 ? -10.413 -4.198 16.271 1.00 95.25 92 ILE A C 1
ATOM 686 O O . ILE A 1 92 ? -11.559 -4.010 15.864 1.00 95.25 92 ILE A O 1
ATOM 690 N N . LEU A 1 93 ? -9.406 -4.502 15.447 1.00 92.19 93 LEU A N 1
ATOM 691 C CA . LEU A 1 93 ? -9.573 -4.601 13.999 1.00 92.19 93 LEU A CA 1
ATOM 692 C C . LEU A 1 93 ? -10.529 -5.736 13.619 1.00 92.19 93 LEU A C 1
ATOM 694 O O . LEU A 1 93 ? -11.472 -5.501 12.865 1.00 92.19 93 LEU A O 1
ATOM 698 N N . LYS A 1 94 ? -10.345 -6.939 14.179 1.00 95.38 94 LYS A N 1
ATOM 699 C CA . LYS A 1 94 ? -11.210 -8.096 13.893 1.00 95.38 94 LYS A CA 1
ATOM 700 C C . LYS A 1 94 ? -12.669 -7.839 14.260 1.00 95.38 94 LYS A C 1
ATOM 702 O O . LYS A 1 94 ? -13.551 -8.168 13.473 1.00 95.38 94 LYS A O 1
ATOM 707 N N . GLU A 1 95 ? -12.932 -7.235 15.415 1.00 94.88 95 GLU A N 1
ATOM 708 C CA . GLU A 1 95 ? -14.296 -6.889 15.832 1.00 94.88 95 GLU A CA 1
ATOM 709 C C . GLU A 1 95 ? -14.935 -5.818 14.945 1.00 94.88 95 GLU A C 1
ATOM 711 O O . GLU A 1 95 ? -16.139 -5.860 14.701 1.00 94.88 95 GLU A O 1
ATOM 716 N N . GLY A 1 96 ? -14.130 -4.907 14.394 1.00 86.56 96 GLY A N 1
ATOM 717 C CA . GLY A 1 96 ? -14.558 -3.971 13.354 1.00 86.56 96 GLY A CA 1
ATOM 718 C C . GLY A 1 96 ? -14.723 -4.594 11.963 1.00 86.56 96 GLY A C 1
ATOM 719 O O . GLY A 1 96 ? -15.006 -3.872 11.008 1.00 86.56 96 GLY A O 1
ATOM 720 N N . GLY A 1 97 ? -14.525 -5.910 11.815 1.00 91.56 97 GLY A N 1
ATOM 721 C CA . GLY A 1 97 ? -14.554 -6.602 10.527 1.00 91.56 97 GLY A CA 1
ATOM 722 C C . GLY A 1 97 ? -13.364 -6.256 9.628 1.00 91.56 97 GLY A C 1
ATOM 723 O O . GLY A 1 97 ? -13.482 -6.311 8.408 1.00 91.56 97 GLY A O 1
ATOM 724 N N . VAL A 1 98 ? -12.224 -5.868 10.190 1.00 91.31 98 VAL A N 1
ATOM 725 C CA . VAL A 1 98 ? -11.029 -5.458 9.446 1.00 91.31 98 VAL A CA 1
ATOM 726 C C . VAL A 1 98 ? -9.939 -6.506 9.615 1.00 91.31 98 VAL A C 1
ATOM 728 O O . VAL A 1 98 ? -9.591 -6.885 10.733 1.00 91.31 98 VAL A O 1
ATOM 731 N N . LEU A 1 99 ? -9.375 -6.985 8.505 1.00 97.19 99 LEU A N 1
ATOM 732 C CA . LEU A 1 99 ? -8.278 -7.943 8.565 1.00 97.19 99 LEU A CA 1
ATOM 733 C C . LEU A 1 99 ? -6.998 -7.247 9.070 1.00 97.19 99 LEU A C 1
ATOM 735 O O . LEU A 1 99 ? -6.623 -6.194 8.546 1.00 97.19 99 LEU A O 1
ATOM 739 N N . PRO A 1 100 ? -6.283 -7.815 10.055 1.00 98.12 100 PRO A N 1
ATOM 740 C CA . PRO A 1 100 ? -4.943 -7.354 10.386 1.00 98.12 100 PRO A CA 1
ATOM 741 C C . PRO A 1 100 ? -3.941 -7.860 9.343 1.00 98.12 100 PRO A C 1
ATOM 743 O O . PRO A 1 100 ? -3.923 -9.044 8.995 1.00 98.12 100 PRO A O 1
ATOM 746 N N . GLY A 1 101 ? -3.088 -6.969 8.854 1.00 97.88 101 GLY A N 1
ATOM 747 C CA . GLY A 1 101 ? -1.974 -7.275 7.967 1.00 97.88 101 GLY A CA 1
ATOM 748 C C . GLY A 1 101 ? -0.641 -6.910 8.601 1.00 97.88 101 GLY A C 1
ATOM 749 O O . GLY A 1 101 ? -0.588 -6.102 9.524 1.00 97.88 101 GLY A O 1
ATOM 750 N N . ILE A 1 102 ? 0.451 -7.484 8.103 1.00 98.31 102 ILE A N 1
ATOM 751 C CA . ILE A 1 102 ? 1.793 -7.262 8.655 1.00 98.31 102 ILE A CA 1
ATOM 752 C C . ILE A 1 102 ? 2.806 -6.914 7.560 1.00 98.31 102 ILE A C 1
ATOM 754 O O . ILE A 1 102 ? 2.889 -7.578 6.526 1.00 98.31 102 ILE A O 1
ATOM 758 N N . LYS A 1 103 ? 3.620 -5.879 7.777 1.00 97.62 103 LYS A N 1
ATOM 759 C CA . LYS A 1 103 ? 4.814 -5.644 6.958 1.00 97.62 103 LYS A CA 1
ATOM 760 C C . LYS A 1 103 ? 5.904 -6.639 7.346 1.00 97.62 103 LYS A C 1
ATOM 762 O O . LYS A 1 103 ? 6.291 -6.698 8.510 1.00 97.62 103 LYS A O 1
ATOM 767 N N . VAL A 1 104 ? 6.430 -7.381 6.371 1.00 97.56 104 VAL A N 1
ATOM 768 C CA . VAL A 1 104 ? 7.432 -8.431 6.638 1.00 97.56 104 VAL A CA 1
ATOM 769 C C . VAL A 1 104 ? 8.775 -8.218 5.938 1.00 97.56 104 VAL A C 1
ATOM 771 O O . VAL A 1 104 ? 9.752 -8.876 6.313 1.00 97.56 104 VAL A O 1
ATOM 774 N N . ASP A 1 105 ? 8.861 -7.288 4.982 1.00 96.38 105 ASP A N 1
ATOM 775 C CA . ASP A 1 105 ? 10.150 -6.864 4.428 1.00 96.38 105 ASP A CA 1
ATOM 776 C C . ASP A 1 105 ? 11.028 -6.181 5.489 1.00 96.38 105 ASP A C 1
ATOM 778 O O . ASP A 1 105 ? 10.538 -5.575 6.446 1.00 96.38 105 ASP A O 1
ATOM 782 N N . LYS A 1 106 ? 12.347 -6.291 5.317 1.00 95.50 106 LYS A N 1
ATOM 783 C CA . LYS A 1 106 ? 13.363 -5.676 6.182 1.00 95.50 106 LYS A CA 1
ATOM 784 C C . LYS A 1 106 ? 14.031 -4.469 5.513 1.00 95.50 106 LYS A C 1
ATOM 786 O O . LYS A 1 106 ? 15.147 -4.109 5.870 1.00 95.50 106 LYS A O 1
ATOM 791 N N . GLY A 1 107 ? 13.329 -3.817 4.583 1.00 91.75 107 GLY A N 1
ATOM 792 C CA . GLY A 1 107 ? 13.840 -2.669 3.841 1.00 91.75 107 GLY A CA 1
ATOM 793 C C . GLY A 1 107 ? 14.722 -3.035 2.647 1.00 91.75 107 GLY A C 1
ATOM 794 O O . GLY A 1 107 ? 14.931 -4.205 2.322 1.00 91.75 107 GLY A O 1
ATOM 795 N N . THR A 1 108 ? 15.189 -1.993 1.966 1.00 94.69 108 THR A N 1
ATOM 796 C CA . THR A 1 108 ? 15.949 -2.077 0.719 1.00 94.69 108 THR A CA 1
ATOM 797 C C . THR A 1 108 ? 17.451 -1.963 0.955 1.00 94.69 108 THR A C 1
ATOM 799 O O . THR A 1 108 ? 17.897 -1.288 1.882 1.00 94.69 108 THR A O 1
ATOM 802 N N . VAL A 1 109 ? 18.224 -2.581 0.068 1.00 97.25 109 VAL A N 1
ATOM 803 C CA . VAL A 1 109 ? 19.674 -2.405 -0.064 1.00 97.25 109 VAL A CA 1
ATOM 804 C C . VAL A 1 109 ? 20.024 -2.111 -1.515 1.00 97.25 109 VAL A C 1
ATOM 806 O O . VAL A 1 109 ? 19.324 -2.557 -2.425 1.00 97.25 109 VAL A O 1
ATOM 809 N N . GLU A 1 110 ? 21.086 -1.346 -1.735 1.00 98.31 110 GLU A N 1
ATOM 810 C CA . GLU A 1 110 ? 21.538 -0.997 -3.081 1.00 98.3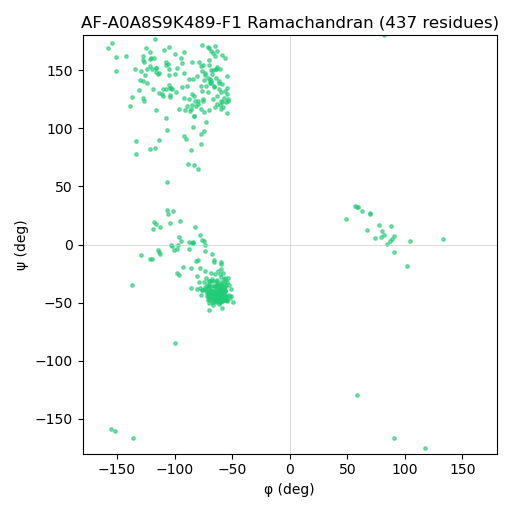1 110 GLU A CA 1
ATOM 811 C C . GLU A 1 110 ? 22.120 -2.208 -3.819 1.00 98.31 110 GLU A C 1
ATOM 813 O O . GLU A 1 110 ? 22.805 -3.052 -3.235 1.00 98.31 110 GLU A O 1
ATOM 818 N N . LEU A 1 111 ? 21.854 -2.280 -5.122 1.00 96.94 111 LEU A N 1
ATOM 819 C CA . LEU A 1 111 ? 22.440 -3.261 -6.026 1.00 96.94 111 LEU A CA 1
ATOM 820 C C . LEU A 1 111 ? 23.787 -2.741 -6.532 1.00 96.94 111 LEU A C 1
ATOM 822 O O . LEU A 1 111 ? 23.860 -1.729 -7.235 1.00 96.94 111 LEU A O 1
ATOM 826 N N . ALA A 1 112 ? 24.865 -3.445 -6.188 1.00 97.38 112 ALA A N 1
ATOM 827 C CA . ALA A 1 112 ? 26.207 -3.099 -6.643 1.00 97.38 112 ALA A CA 1
ATOM 828 C C . ALA A 1 112 ? 26.289 -3.095 -8.180 1.00 97.38 112 ALA A C 1
ATOM 830 O O . ALA A 1 112 ? 25.756 -3.979 -8.846 1.00 97.38 112 ALA A O 1
ATOM 831 N N . GLY A 1 113 ? 26.976 -2.100 -8.745 1.00 96.88 113 GLY A N 1
ATOM 832 C CA . GLY A 1 113 ? 27.095 -1.941 -10.199 1.00 96.88 113 GLY A CA 1
ATOM 833 C C . GLY A 1 113 ? 25.872 -1.312 -10.877 1.00 96.88 113 GLY A C 1
ATOM 834 O O . GLY A 1 113 ? 25.851 -1.225 -12.102 1.00 96.88 113 GLY A O 1
ATOM 835 N N . THR A 1 114 ? 24.883 -0.848 -10.109 1.00 98.31 114 THR A N 1
ATOM 836 C CA . THR A 1 114 ? 23.740 -0.070 -10.611 1.00 98.31 114 THR A CA 1
ATOM 837 C C . THR A 1 114 ? 23.821 1.391 -10.163 1.00 98.31 114 THR A C 1
ATOM 839 O O . THR A 1 114 ? 24.602 1.751 -9.282 1.00 98.31 114 THR A O 1
ATOM 842 N N . ASN A 1 115 ? 22.993 2.251 -10.753 1.00 97.31 115 ASN A N 1
ATOM 843 C CA . ASN A 1 115 ? 22.897 3.666 -10.396 1.00 97.31 115 ASN A CA 1
ATOM 844 C C . ASN A 1 115 ? 21.872 3.887 -9.268 1.00 97.31 115 ASN A C 1
ATOM 846 O O . ASN A 1 115 ? 20.782 4.435 -9.480 1.00 97.31 115 ASN A O 1
ATOM 850 N N . GLY A 1 116 ? 22.212 3.417 -8.067 1.00 97.31 116 GLY A N 1
ATOM 851 C CA . GLY A 1 116 ? 21.353 3.542 -6.885 1.00 97.31 116 GLY A CA 1
ATOM 852 C C . GLY A 1 116 ? 20.019 2.801 -7.021 1.00 97.31 116 GLY A C 1
ATOM 853 O O . GLY A 1 116 ? 19.012 3.242 -6.469 1.00 97.31 116 GLY A O 1
ATOM 854 N N . GLU A 1 117 ? 19.976 1.718 -7.802 1.00 98.56 117 GLU A N 1
ATOM 855 C CA . GLU A 1 117 ? 18.834 0.806 -7.799 1.00 98.56 117 GLU A CA 1
ATOM 856 C C . GLU A 1 117 ? 18.923 -0.120 -6.587 1.00 98.56 117 GLU A C 1
ATOM 858 O O . GLU A 1 117 ? 19.999 -0.344 -6.030 1.00 98.56 117 GLU A O 1
ATOM 863 N N . THR A 1 118 ? 17.790 -0.676 -6.166 1.00 98.50 118 THR A N 1
ATOM 864 C CA . THR A 1 118 ? 17.725 -1.466 -4.935 1.00 98.50 118 THR A CA 1
ATOM 865 C C . THR A 1 118 ? 17.103 -2.834 -5.144 1.00 98.50 118 THR A C 1
ATOM 867 O O . THR A 1 118 ? 16.333 -3.031 -6.081 1.00 98.50 118 THR A O 1
ATOM 870 N N . THR A 1 119 ? 17.392 -3.751 -4.224 1.00 98.19 119 THR A N 1
ATOM 871 C CA . THR A 1 119 ? 16.604 -4.961 -3.961 1.00 98.19 119 THR A CA 1
ATOM 872 C C . THR A 1 119 ? 16.131 -4.952 -2.507 1.00 98.19 119 THR A C 1
ATOM 874 O O . THR A 1 119 ? 16.683 -4.235 -1.668 1.00 98.19 119 THR A O 1
ATOM 877 N N . THR A 1 120 ? 15.105 -5.732 -2.185 1.00 97.12 120 THR A N 1
ATOM 878 C CA . THR A 1 120 ? 14.505 -5.762 -0.844 1.00 97.12 120 THR A CA 1
ATOM 879 C C . THR A 1 120 ? 14.910 -7.021 -0.084 1.00 97.12 120 THR A C 1
ATOM 881 O O . THR A 1 120 ? 14.902 -8.124 -0.625 1.00 97.12 120 THR A O 1
ATOM 884 N N . GLN A 1 121 ? 15.233 -6.868 1.200 1.00 97.50 121 GLN A N 1
ATOM 885 C CA . GLN A 1 121 ? 15.646 -7.959 2.084 1.00 97.50 121 GLN A CA 1
ATOM 886 C C . GLN A 1 121 ? 14.506 -8.455 2.982 1.00 97.50 121 GLN A C 1
ATOM 888 O O . GLN A 1 121 ? 13.514 -7.764 3.208 1.00 97.50 121 GLN A O 1
ATOM 893 N N . GLY A 1 122 ? 14.688 -9.640 3.578 1.00 97.06 122 GLY A N 1
ATOM 894 C CA . GLY A 1 122 ? 13.787 -10.172 4.611 1.00 97.06 122 GLY A CA 1
ATOM 895 C C . GLY A 1 122 ? 13.346 -11.628 4.444 1.00 97.06 122 GLY A C 1
ATOM 896 O O . GLY A 1 122 ? 12.525 -12.080 5.243 1.00 97.06 122 GLY A O 1
ATOM 897 N N . LEU A 1 123 ? 13.866 -12.350 3.443 1.00 96.75 123 LEU A N 1
ATOM 898 C CA . LEU A 1 123 ? 13.504 -13.748 3.172 1.00 96.75 123 LEU A CA 1
ATOM 899 C C . LEU A 1 123 ? 14.034 -14.707 4.251 1.00 96.75 123 LEU A C 1
ATOM 901 O O . LEU A 1 123 ? 13.371 -15.694 4.575 1.00 96.75 123 LEU A O 1
ATOM 905 N N . ASP A 1 124 ? 15.179 -14.392 4.858 1.00 97.06 124 ASP A N 1
ATOM 906 C CA . ASP A 1 124 ? 15.777 -15.205 5.918 1.00 97.06 124 ASP A CA 1
ATOM 907 C C . ASP A 1 124 ? 14.863 -15.275 7.149 1.00 97.06 124 ASP A C 1
ATOM 909 O O . ASP A 1 124 ? 14.490 -14.254 7.746 1.00 97.06 124 ASP A O 1
ATOM 913 N N . GLY A 1 125 ? 14.479 -16.502 7.514 1.00 97.38 125 GLY A N 1
ATOM 914 C CA . GLY A 1 125 ? 13.543 -16.778 8.606 1.00 97.38 125 GLY A CA 1
ATOM 915 C C . GLY A 1 125 ? 12.109 -16.296 8.348 1.00 97.38 125 GLY A C 1
ATOM 916 O O . GLY A 1 125 ? 11.308 -16.249 9.281 1.00 97.38 125 GLY A O 1
ATOM 917 N N . LEU A 1 126 ? 11.754 -15.914 7.112 1.00 98.19 126 LEU A N 1
ATOM 918 C CA . LEU A 1 126 ? 10.433 -15.356 6.803 1.00 98.19 126 LEU A CA 1
ATOM 919 C C . LEU A 1 126 ? 9.291 -16.322 7.143 1.00 98.19 126 LEU A C 1
ATOM 921 O O . LEU A 1 126 ? 8.308 -15.880 7.723 1.00 98.19 126 LEU A O 1
ATOM 925 N N . GLY A 1 127 ? 9.430 -17.621 6.860 1.00 97.00 127 GLY A N 1
ATOM 926 C CA . GLY A 1 127 ? 8.381 -18.607 7.152 1.00 97.00 127 GLY A CA 1
ATOM 927 C C . GLY A 1 127 ? 8.033 -18.686 8.642 1.00 97.00 127 GLY A C 1
ATOM 928 O O . GLY A 1 127 ? 6.864 -18.621 9.015 1.00 97.00 127 GLY A O 1
ATOM 929 N N . GLU A 1 128 ? 9.046 -18.721 9.513 1.00 97.88 128 GLU A N 1
ATOM 930 C CA . GLU A 1 128 ? 8.845 -18.721 10.969 1.00 97.88 128 GLU A CA 1
ATOM 931 C C . GLU A 1 128 ? 8.177 -17.433 11.458 1.00 97.88 128 GLU A C 1
ATOM 933 O O . GLU A 1 128 ? 7.304 -17.477 12.326 1.00 97.88 128 GLU A O 1
ATOM 938 N N . ARG A 1 129 ? 8.563 -16.284 10.889 1.00 98.31 129 ARG A N 1
ATOM 939 C CA . ARG A 1 129 ? 7.927 -14.997 11.193 1.00 98.31 129 ARG A CA 1
ATOM 940 C C . ARG A 1 129 ? 6.469 -14.978 10.733 1.00 98.31 129 ARG A C 1
ATOM 942 O O . ARG A 1 129 ? 5.598 -14.669 11.537 1.00 98.31 129 ARG A O 1
ATOM 949 N N . CYS A 1 130 ? 6.183 -15.380 9.493 1.00 98.06 130 CYS A N 1
ATOM 950 C CA . CYS A 1 130 ? 4.823 -15.461 8.957 1.00 98.06 130 CYS A CA 1
ATOM 951 C C . CYS A 1 130 ? 3.925 -16.358 9.812 1.00 98.06 130 CYS A C 1
ATOM 953 O O . CYS A 1 130 ? 2.812 -15.953 10.139 1.00 98.06 130 CYS A O 1
ATOM 955 N N . LYS A 1 131 ? 4.421 -17.525 10.242 1.00 97.94 131 LYS A N 1
ATOM 956 C CA . LYS A 1 131 ? 3.689 -18.414 11.150 1.00 97.94 131 LYS A CA 1
ATOM 957 C C . LYS A 1 131 ? 3.333 -17.718 12.470 1.00 97.94 131 LYS A C 1
ATOM 959 O O . LYS A 1 131 ? 2.170 -17.729 12.865 1.00 97.94 131 LYS A O 1
ATOM 964 N N . LYS A 1 132 ? 4.301 -17.053 13.112 1.00 98.38 132 LYS A N 1
ATOM 965 C CA . LYS A 1 132 ? 4.069 -16.284 14.351 1.00 98.38 132 LYS A CA 1
ATOM 966 C C . LYS A 1 132 ? 3.076 -15.138 14.147 1.00 98.38 132 LYS A C 1
ATOM 968 O O . LYS A 1 132 ? 2.250 -14.881 15.018 1.00 98.38 132 LYS A O 1
ATOM 973 N N . TYR A 1 133 ? 3.126 -14.454 13.005 1.00 98.62 133 TYR A N 1
ATOM 974 C CA . TYR A 1 133 ? 2.186 -13.375 12.696 1.00 98.62 133 TYR A CA 1
ATOM 975 C C . TYR A 1 133 ? 0.772 -13.898 12.430 1.00 98.62 133 TYR A C 1
ATOM 977 O O . TYR A 1 133 ? -0.194 -13.282 12.878 1.00 98.62 133 TYR A O 1
ATOM 985 N N . TYR A 1 134 ? 0.636 -15.050 11.768 1.00 98.56 134 TYR A N 1
ATOM 986 C CA . TYR A 1 134 ? -0.653 -15.716 11.587 1.00 98.56 134 TYR A CA 1
ATOM 987 C C . TYR A 1 134 ? -1.278 -16.105 12.937 1.00 98.56 134 TYR A C 1
ATOM 989 O O . TYR A 1 134 ? -2.458 -15.822 13.176 1.00 98.56 134 TYR A O 1
ATOM 997 N N . GLU A 1 135 ? -0.475 -16.681 13.843 1.00 98.44 135 GLU A N 1
ATOM 998 C CA . GLU A 1 135 ? -0.857 -17.006 15.229 1.00 98.44 135 GLU A CA 1
ATOM 999 C C . GLU A 1 135 ? -1.254 -15.749 16.025 1.00 98.44 135 GLU A C 1
ATOM 1001 O O . GLU A 1 135 ? -2.231 -15.775 16.771 1.00 98.44 135 GLU A O 1
ATOM 1006 N N . ALA A 1 136 ? -0.570 -14.623 15.800 1.00 96.94 136 ALA A N 1
ATOM 1007 C CA . ALA A 1 136 ? -0.911 -13.319 16.376 1.00 96.94 136 ALA A CA 1
ATOM 1008 C C . ALA A 1 136 ? -2.158 -12.662 15.746 1.00 96.94 136 ALA A C 1
ATOM 1010 O O . ALA A 1 136 ? -2.624 -11.630 16.223 1.00 96.94 136 ALA A O 1
ATOM 1011 N N . GLY A 1 137 ? -2.737 -13.250 14.693 1.00 97.75 137 GLY A N 1
ATOM 1012 C CA . GLY A 1 137 ? -3.990 -12.800 14.089 1.00 97.75 137 GLY A CA 1
ATOM 1013 C C . GLY A 1 137 ? -3.867 -12.054 12.763 1.00 97.75 137 GLY A C 1
ATOM 1014 O O . GLY A 1 137 ? -4.900 -11.631 12.245 1.00 97.75 137 GLY A O 1
ATOM 1015 N N . ALA A 1 138 ? -2.666 -11.912 12.198 1.00 97.88 138 ALA A N 1
ATOM 1016 C CA . ALA A 1 138 ? -2.506 -11.389 10.845 1.00 97.88 138 ALA A CA 1
ATOM 1017 C C . ALA A 1 138 ? -3.079 -12.367 9.804 1.00 97.88 138 ALA A C 1
ATOM 1019 O O . ALA A 1 138 ? -3.033 -13.586 9.985 1.00 97.88 138 ALA A O 1
ATOM 1020 N N . ARG A 1 139 ? -3.631 -11.837 8.711 1.00 98.69 139 ARG A N 1
ATOM 1021 C CA . ARG A 1 139 ? -4.209 -12.620 7.598 1.00 98.69 139 ARG A CA 1
ATOM 1022 C C . ARG A 1 139 ? -3.695 -12.228 6.222 1.00 98.69 139 ARG A C 1
ATOM 1024 O O . ARG A 1 139 ? -3.913 -12.942 5.247 1.00 98.69 139 ARG A O 1
ATOM 1031 N N . PHE A 1 140 ? -2.949 -11.137 6.146 1.00 98.88 140 PHE A N 1
ATOM 1032 C CA . PHE A 1 140 ? -2.216 -10.756 4.953 1.00 98.88 140 PHE A CA 1
ATOM 1033 C C . PHE A 1 140 ? -0.871 -10.143 5.328 1.00 98.88 140 PHE A C 1
ATOM 1035 O O . PHE A 1 140 ? -0.633 -9.758 6.474 1.00 98.88 140 PHE A O 1
ATOM 1042 N N . ALA A 1 141 ? 0.031 -10.085 4.363 1.00 98.31 141 ALA A N 1
ATOM 1043 C CA . ALA A 1 141 ? 1.350 -9.509 4.523 1.00 98.31 141 ALA A CA 1
ATOM 1044 C C . ALA A 1 141 ? 1.600 -8.466 3.437 1.00 98.31 141 ALA A C 1
ATOM 1046 O O . ALA A 1 141 ? 0.940 -8.470 2.403 1.00 98.31 141 ALA A O 1
ATOM 1047 N N . LYS A 1 142 ? 2.592 -7.607 3.652 1.00 98.44 142 LYS A N 1
ATOM 1048 C CA . LYS A 1 142 ? 3.088 -6.666 2.647 1.00 98.44 142 LYS A CA 1
ATOM 1049 C C . LYS A 1 142 ? 4.609 -6.754 2.534 1.00 98.44 142 LYS A C 1
ATOM 1051 O O . LYS A 1 142 ? 5.305 -6.877 3.548 1.00 98.44 142 LYS A O 1
ATOM 1056 N N . TRP A 1 143 ? 5.098 -6.650 1.301 1.00 98.19 143 TRP A N 1
ATOM 1057 C CA . TRP A 1 143 ? 6.512 -6.546 0.961 1.00 98.19 143 TRP A CA 1
ATOM 1058 C C . TRP A 1 143 ? 6.712 -5.522 -0.148 1.00 98.19 143 TRP A C 1
ATOM 1060 O O . TRP A 1 143 ? 6.200 -5.706 -1.251 1.00 98.19 143 TRP A O 1
ATOM 1070 N N . ARG A 1 144 ? 7.484 -4.470 0.134 1.00 98.12 144 ARG A N 1
ATOM 1071 C CA . ARG A 1 144 ? 7.761 -3.394 -0.827 1.00 98.12 144 ARG A CA 1
ATOM 1072 C C . ARG A 1 144 ? 9.079 -3.613 -1.563 1.00 98.12 144 ARG A C 1
ATOM 1074 O O . ARG A 1 144 ? 10.143 -3.556 -0.950 1.00 98.12 144 ARG A O 1
ATOM 1081 N N . ALA A 1 145 ? 9.003 -3.784 -2.874 1.00 97.50 145 ALA A N 1
ATOM 1082 C CA . ALA A 1 145 ? 10.114 -3.591 -3.799 1.00 97.50 145 ALA A CA 1
ATOM 1083 C C . ALA A 1 145 ? 10.110 -2.149 -4.320 1.00 97.50 145 ALA A C 1
ATOM 1085 O O . ALA A 1 145 ? 9.046 -1.544 -4.449 1.00 97.50 145 ALA A O 1
ATOM 1086 N N . VAL A 1 146 ? 11.291 -1.597 -4.600 1.00 98.00 146 VAL A N 1
ATOM 1087 C CA . VAL A 1 146 ? 11.444 -0.211 -5.060 1.00 98.00 146 VAL A CA 1
ATOM 1088 C C . VAL A 1 146 ? 12.250 -0.192 -6.343 1.00 98.00 146 VAL A C 1
ATOM 1090 O O . VAL A 1 146 ? 13.382 -0.674 -6.382 1.00 98.00 146 VAL A O 1
ATOM 1093 N N . LEU A 1 147 ? 11.662 0.397 -7.375 1.00 98.62 147 LEU A N 1
ATOM 1094 C CA . LEU A 1 147 ? 12.273 0.607 -8.677 1.00 98.62 147 LEU A CA 1
ATOM 1095 C C . LEU A 1 147 ? 12.226 2.097 -9.013 1.00 98.62 147 LEU A C 1
ATOM 1097 O O . LEU A 1 147 ? 11.330 2.814 -8.573 1.00 98.62 147 LEU A O 1
ATOM 1101 N N . LYS A 1 148 ? 13.183 2.575 -9.804 1.00 97.88 148 LYS A N 1
ATOM 1102 C CA . LYS A 1 148 ? 13.265 3.977 -10.234 1.00 97.88 148 LYS A CA 1
ATOM 1103 C C . LYS A 1 148 ? 13.231 4.075 -11.751 1.00 97.88 148 LYS A C 1
ATOM 1105 O O . LYS A 1 148 ? 13.645 3.148 -12.443 1.00 97.88 148 LYS A O 1
ATOM 1110 N N . ILE A 1 149 ? 12.757 5.209 -12.254 1.00 98.62 149 ILE A N 1
ATOM 1111 C CA . ILE A 1 149 ? 12.838 5.563 -13.670 1.00 98.62 149 ILE A CA 1
ATOM 1112 C C . ILE A 1 149 ? 14.026 6.500 -13.852 1.00 98.62 149 ILE A C 1
ATOM 1114 O O . ILE A 1 149 ? 14.165 7.487 -13.135 1.00 98.62 149 ILE A O 1
ATOM 1118 N N . GLY A 1 150 ? 14.864 6.202 -14.835 1.00 97.44 150 GLY A N 1
ATOM 1119 C CA . GLY A 1 150 ? 15.943 7.085 -15.250 1.00 97.44 150 GLY A CA 1
ATOM 1120 C C . GLY A 1 150 ? 16.329 6.832 -16.700 1.00 97.44 150 GLY A C 1
ATOM 1121 O O . GLY A 1 150 ? 15.528 6.315 -17.486 1.00 97.44 150 GLY A O 1
ATOM 1122 N N . GLU A 1 151 ? 17.544 7.233 -17.064 1.00 97.06 151 GLU A N 1
ATOM 1123 C CA . GLU A 1 151 ? 18.053 7.070 -18.428 1.00 97.06 151 GLU A CA 1
ATOM 1124 C C . GLU A 1 151 ? 18.210 5.584 -18.772 1.00 97.06 151 GLU A C 1
ATOM 1126 O O . GLU A 1 151 ? 17.732 5.134 -19.814 1.00 97.06 151 GLU A O 1
ATOM 1131 N N . ASN A 1 152 ? 18.793 4.817 -17.845 1.00 97.38 152 ASN A N 1
ATOM 1132 C CA . ASN A 1 152 ? 19.040 3.381 -17.993 1.00 97.38 152 ASN A CA 1
ATOM 1133 C C . ASN A 1 152 ? 18.218 2.530 -17.006 1.00 97.38 152 ASN A C 1
ATOM 1135 O O . ASN A 1 152 ? 18.247 1.301 -17.074 1.00 97.38 152 ASN A O 1
ATOM 1139 N N . GLU A 1 153 ? 17.474 3.173 -16.102 1.00 98.50 153 GLU A N 1
ATOM 1140 C CA . GLU A 1 153 ? 16.680 2.532 -15.056 1.00 98.50 153 GLU A CA 1
ATOM 1141 C C . GLU A 1 153 ? 15.175 2.442 -15.422 1.00 98.50 153 GLU A C 1
ATOM 1143 O O . GLU A 1 153 ? 14.627 3.344 -16.073 1.00 98.50 153 GLU A O 1
ATOM 1148 N N . PRO A 1 154 ? 14.468 1.382 -14.986 1.00 98.44 154 PRO A N 1
ATOM 1149 C CA . PRO A 1 154 ? 15.016 0.261 -14.236 1.00 98.44 154 PRO A CA 1
ATOM 1150 C C . PRO A 1 154 ? 15.787 -0.710 -15.142 1.00 98.44 154 PRO A C 1
ATOM 1152 O O . PRO A 1 154 ? 15.343 -1.050 -16.252 1.00 98.44 154 PRO A O 1
ATOM 1155 N N . SER A 1 155 ? 16.949 -1.149 -14.663 1.00 98.69 155 SER A N 1
ATOM 1156 C CA . SER A 1 155 ? 17.781 -2.131 -15.352 1.00 98.69 155 SER A CA 1
ATOM 1157 C C . SER A 1 155 ? 17.120 -3.511 -15.333 1.00 98.69 155 SER A C 1
ATOM 1159 O O . SER A 1 155 ? 16.291 -3.818 -14.473 1.00 98.69 155 SER A O 1
ATOM 1161 N N . GLU A 1 156 ? 17.513 -4.383 -16.266 1.00 98.56 156 GLU A N 1
ATOM 1162 C CA . GLU A 1 156 ? 17.089 -5.794 -16.238 1.00 98.56 156 GLU A CA 1
ATOM 1163 C C . GLU A 1 156 ? 17.471 -6.472 -14.914 1.00 98.56 156 GLU A C 1
ATOM 1165 O O . GLU A 1 156 ? 16.696 -7.262 -14.379 1.00 98.56 156 GLU A O 1
ATOM 1170 N N . HIS A 1 157 ? 18.631 -6.120 -14.346 1.00 98.12 157 HIS A N 1
ATOM 1171 C CA . HIS A 1 157 ? 19.072 -6.664 -13.066 1.00 98.12 157 HIS A CA 1
ATOM 1172 C C . HIS A 1 157 ? 18.133 -6.249 -11.925 1.00 98.12 157 HIS A C 1
ATOM 1174 O O . HIS A 1 157 ? 17.649 -7.112 -11.198 1.00 98.12 157 HIS A O 1
ATOM 1180 N N . SER A 1 158 ? 17.796 -4.958 -11.806 1.00 98.50 158 SER A N 1
ATOM 1181 C CA . SER A 1 158 ? 16.869 -4.488 -10.768 1.00 98.50 158 SER A CA 1
ATOM 1182 C C . SER A 1 158 ? 15.469 -5.086 -10.922 1.00 98.50 158 SER A C 1
ATOM 1184 O O . SER A 1 158 ? 14.872 -5.510 -9.929 1.00 98.50 158 SER A O 1
ATOM 1186 N N . ILE A 1 159 ? 14.956 -5.185 -12.153 1.00 98.88 159 ILE A N 1
ATOM 1187 C CA . ILE A 1 159 ? 13.660 -5.823 -12.422 1.00 98.88 159 ILE A CA 1
ATOM 1188 C C . ILE A 1 159 ? 13.682 -7.287 -11.974 1.00 98.88 159 ILE A C 1
ATOM 1190 O O . ILE A 1 159 ? 12.776 -7.714 -11.258 1.00 98.88 159 ILE A O 1
ATOM 1194 N N . HIS A 1 160 ? 14.713 -8.041 -12.366 1.00 98.75 160 HIS A N 1
ATOM 1195 C CA . HIS A 1 160 ? 14.858 -9.453 -12.025 1.00 98.75 160 HIS A CA 1
ATOM 1196 C C . HIS A 1 160 ? 14.891 -9.677 -10.508 1.00 98.75 160 HIS A C 1
ATOM 1198 O O . HIS A 1 160 ? 14.067 -10.430 -9.984 1.00 98.75 160 HIS A O 1
ATOM 1204 N N . GLU A 1 161 ? 15.794 -8.994 -9.798 1.00 98.56 161 GLU A N 1
ATOM 1205 C CA . GLU A 1 161 ? 15.983 -9.174 -8.353 1.00 98.56 161 GLU A CA 1
ATOM 1206 C C . GLU A 1 161 ? 14.705 -8.869 -7.564 1.00 98.56 161 GLU A C 1
ATOM 1208 O O . GLU A 1 161 ? 14.307 -9.633 -6.681 1.00 98.56 161 GLU A O 1
ATOM 1213 N N . ASN A 1 162 ? 14.007 -7.786 -7.915 1.00 98.81 162 ASN A N 1
ATOM 1214 C CA . ASN A 1 162 ? 12.771 -7.412 -7.236 1.00 98.81 162 ASN A CA 1
ATOM 1215 C C . ASN A 1 162 ? 11.607 -8.353 -7.575 1.00 98.81 162 ASN A C 1
ATOM 1217 O O . ASN A 1 162 ? 10.862 -8.740 -6.673 1.00 98.81 162 ASN A O 1
ATOM 1221 N N . ALA A 1 163 ? 11.452 -8.755 -8.842 1.00 98.81 163 ALA A N 1
ATOM 1222 C CA . ALA A 1 163 ? 10.382 -9.660 -9.260 1.00 98.81 163 ALA A CA 1
ATOM 1223 C C . ALA A 1 163 ? 10.507 -11.038 -8.589 1.00 98.81 163 ALA A C 1
ATOM 1225 O O . ALA A 1 163 ? 9.533 -11.542 -8.023 1.00 98.81 163 ALA A O 1
ATOM 1226 N N . TYR A 1 164 ? 11.705 -11.630 -8.588 1.00 98.69 164 TYR A N 1
ATOM 1227 C CA . TYR A 1 164 ? 11.948 -12.926 -7.947 1.00 98.69 164 TYR A CA 1
ATOM 1228 C C . TYR A 1 164 ? 11.935 -12.839 -6.417 1.00 98.69 164 TYR A C 1
ATOM 1230 O O . TYR A 1 164 ? 11.426 -13.750 -5.757 1.00 98.69 164 TYR A O 1
ATOM 1238 N N . GLY A 1 165 ? 12.407 -11.730 -5.835 1.00 98.62 165 GLY A N 1
ATOM 1239 C CA . GLY A 1 165 ? 12.274 -11.465 -4.401 1.00 98.62 165 GLY A CA 1
ATOM 1240 C C . GLY A 1 165 ? 10.809 -11.441 -3.954 1.00 98.62 165 GLY A C 1
ATOM 1241 O O . GLY A 1 165 ? 10.438 -12.142 -3.008 1.00 98.62 165 GLY A O 1
ATOM 1242 N N . LEU A 1 166 ? 9.957 -10.711 -4.683 1.00 98.81 166 LEU A N 1
ATOM 1243 C CA . LEU A 1 166 ? 8.509 -10.667 -4.458 1.00 98.81 166 LEU A CA 1
ATOM 1244 C C . LEU A 1 166 ? 7.849 -12.039 -4.645 1.00 98.81 166 LEU A C 1
ATOM 1246 O O . LEU A 1 166 ? 7.014 -12.432 -3.830 1.00 98.81 166 LEU A O 1
ATOM 1250 N N . ALA A 1 167 ? 8.231 -12.792 -5.678 1.00 98.62 167 ALA A N 1
ATOM 1251 C CA . ALA A 1 167 ? 7.666 -14.113 -5.929 1.00 98.62 167 ALA A CA 1
ATOM 1252 C C . ALA A 1 167 ? 8.020 -15.122 -4.828 1.00 98.62 167 ALA A C 1
ATOM 1254 O O . ALA A 1 167 ? 7.154 -15.859 -4.347 1.00 98.62 167 ALA A O 1
ATOM 1255 N N . ARG A 1 168 ? 9.270 -15.108 -4.349 1.00 98.38 168 ARG A N 1
ATOM 1256 C CA . ARG A 1 168 ? 9.698 -15.949 -3.226 1.00 98.38 168 ARG A CA 1
ATOM 1257 C C . ARG A 1 168 ? 8.994 -15.567 -1.925 1.00 98.38 168 ARG A C 1
ATOM 1259 O O . ARG A 1 168 ? 8.552 -16.456 -1.200 1.00 98.38 168 ARG A O 1
ATOM 1266 N N . TYR A 1 169 ? 8.860 -14.270 -1.652 1.00 98.75 169 TYR A N 1
ATOM 1267 C CA . TYR A 1 169 ? 8.073 -13.747 -0.533 1.00 98.75 169 TYR A CA 1
ATOM 1268 C C . TYR A 1 169 ? 6.617 -14.243 -0.581 1.00 98.75 169 TYR A C 1
ATOM 1270 O O . TYR A 1 169 ? 6.090 -14.699 0.438 1.00 98.75 169 TYR A O 1
ATOM 1278 N N . ALA A 1 170 ? 5.986 -14.195 -1.758 1.00 98.56 170 ALA A N 1
ATOM 1279 C CA . ALA A 1 170 ? 4.585 -14.553 -1.930 1.00 98.56 170 ALA A CA 1
ATOM 1280 C C . ALA A 1 170 ? 4.313 -16.026 -1.591 1.00 98.56 170 ALA A C 1
ATOM 1282 O O . ALA A 1 170 ? 3.398 -16.308 -0.816 1.00 98.56 170 ALA A O 1
ATOM 1283 N N . VAL A 1 171 ? 5.143 -16.954 -2.084 1.00 98.25 171 VAL A N 1
ATOM 1284 C CA . VAL A 1 171 ? 5.007 -18.388 -1.759 1.00 98.25 171 VAL A CA 1
ATOM 1285 C C . VAL A 1 171 ? 5.141 -18.634 -0.258 1.00 98.25 171 VAL A C 1
ATOM 1287 O O . VAL A 1 171 ? 4.291 -19.300 0.326 1.00 98.25 171 VAL A O 1
ATOM 1290 N N . ILE A 1 172 ? 6.158 -18.051 0.388 1.00 98.25 172 ILE A N 1
ATOM 1291 C CA . ILE A 1 172 ? 6.389 -18.239 1.830 1.00 98.25 172 ILE A CA 1
ATOM 1292 C C . ILE A 1 172 ? 5.199 -17.713 2.650 1.00 98.25 172 ILE A C 1
ATOM 1294 O O . ILE A 1 172 ? 4.821 -18.316 3.656 1.00 98.25 172 ILE A O 1
ATOM 1298 N N . CYS A 1 173 ? 4.569 -16.615 2.224 1.00 98.56 173 CYS A N 1
ATOM 1299 C CA . CYS A 1 173 ? 3.353 -16.120 2.870 1.00 98.56 173 CYS A CA 1
ATOM 1300 C C . CYS A 1 173 ? 2.188 -17.104 2.729 1.00 98.56 173 CYS A C 1
ATOM 1302 O O . CYS A 1 173 ? 1.552 -17.439 3.730 1.00 98.56 173 CYS A O 1
ATOM 1304 N N . GLN A 1 174 ? 1.950 -17.621 1.520 1.00 98.50 174 GLN A N 1
ATOM 1305 C CA . GLN A 1 174 ? 0.860 -18.563 1.253 1.00 98.50 174 GLN A CA 1
ATOM 1306 C C . GLN A 1 174 ? 1.046 -19.908 1.971 1.00 98.50 174 GLN A C 1
ATOM 1308 O O . GLN A 1 174 ? 0.077 -20.481 2.477 1.00 98.50 174 GLN A O 1
ATOM 1313 N N . GLU A 1 175 ? 2.284 -20.395 2.096 1.00 97.94 175 GLU A N 1
ATOM 1314 C CA . GLU A 1 175 ? 2.634 -21.566 2.918 1.00 97.94 175 GLU A CA 1
ATOM 1315 C C . GLU A 1 175 ? 2.210 -21.404 4.388 1.00 97.94 175 GLU A C 1
ATOM 1317 O O . GLU A 1 175 ? 1.890 -22.386 5.060 1.00 97.94 175 GLU A O 1
ATOM 1322 N N . ASN A 1 176 ? 2.168 -20.162 4.878 1.00 98.31 176 ASN A N 1
ATOM 1323 C CA . ASN A 1 176 ? 1.900 -19.814 6.273 1.00 98.31 176 ASN A CA 1
ATOM 1324 C C . ASN A 1 176 ? 0.559 -19.081 6.478 1.00 98.31 176 ASN A C 1
ATOM 1326 O O . ASN A 1 176 ? 0.340 -18.505 7.540 1.00 98.31 176 ASN A O 1
ATOM 1330 N N . GLY A 1 177 ? -0.338 -19.109 5.485 1.00 97.81 177 GLY A N 1
ATOM 1331 C CA . GLY A 1 177 ? -1.714 -18.612 5.616 1.00 97.81 177 GLY A CA 1
ATOM 1332 C C . GLY A 1 177 ? -1.875 -17.091 5.552 1.00 97.81 177 GLY A C 1
ATOM 1333 O O . GLY A 1 177 ? -2.915 -16.569 5.946 1.00 97.81 177 GLY A O 1
ATOM 1334 N N . LEU A 1 178 ? -0.868 -16.366 5.059 1.00 98.62 178 LEU A N 1
ATOM 1335 C CA . LEU A 1 178 ? -0.947 -14.922 4.842 1.00 98.62 178 LEU A CA 1
ATOM 1336 C C . LEU A 1 178 ? -1.116 -14.625 3.350 1.00 98.62 178 LEU A C 1
ATOM 1338 O O . LEU A 1 178 ? -0.294 -15.047 2.541 1.00 98.62 178 LEU A O 1
ATOM 1342 N N . VAL A 1 179 ? -2.141 -13.852 2.987 1.00 98.81 179 VAL A N 1
ATOM 1343 C CA . VAL A 1 179 ? -2.289 -13.304 1.626 1.00 98.81 179 VAL A CA 1
ATOM 1344 C C . VAL A 1 179 ? -1.134 -12.327 1.354 1.00 98.81 179 VAL A C 1
ATOM 1346 O O . VAL A 1 179 ? -1.021 -11.332 2.072 1.00 98.81 179 VAL A O 1
ATOM 1349 N N . PRO A 1 180 ? -0.257 -12.552 0.360 1.00 98.81 180 PRO A N 1
ATOM 1350 C CA . PRO A 1 180 ? 0.802 -11.606 0.044 1.00 98.81 180 PRO A CA 1
ATOM 1351 C C . PRO A 1 180 ? 0.273 -10.431 -0.786 1.00 98.81 180 PRO A C 1
ATOM 1353 O O . PRO A 1 180 ? -0.267 -10.617 -1.880 1.00 98.81 180 PRO A O 1
ATOM 1356 N N . ILE A 1 181 ? 0.480 -9.212 -0.285 1.00 98.81 181 ILE A N 1
ATOM 1357 C CA . ILE A 1 181 ? 0.407 -7.989 -1.084 1.00 98.81 181 ILE A CA 1
ATOM 1358 C C . ILE A 1 181 ? 1.756 -7.811 -1.780 1.00 98.81 181 ILE A C 1
ATOM 1360 O O . ILE A 1 181 ? 2.769 -7.507 -1.144 1.00 98.81 181 ILE A O 1
ATOM 1364 N N . VAL A 1 182 ? 1.748 -7.990 -3.097 1.00 98.88 182 VAL A N 1
ATOM 1365 C CA . VAL A 1 182 ? 2.899 -7.802 -3.981 1.00 98.88 182 VAL A CA 1
ATOM 1366 C C . VAL A 1 182 ? 2.998 -6.313 -4.324 1.00 98.88 182 VAL A C 1
ATOM 1368 O O . VAL A 1 182 ? 2.131 -5.789 -5.023 1.00 98.88 182 VAL A O 1
ATOM 1371 N N . GLU A 1 183 ? 4.018 -5.613 -3.817 1.00 98.69 183 GLU A N 1
ATOM 1372 C CA . GLU A 1 183 ? 4.185 -4.157 -3.986 1.00 98.69 183 GLU A CA 1
ATOM 1373 C C . GLU A 1 183 ? 5.468 -3.823 -4.775 1.00 98.69 183 GLU A C 1
ATOM 1375 O O . GLU A 1 183 ? 6.503 -3.545 -4.167 1.00 98.69 183 GLU A O 1
ATOM 1380 N N . PRO A 1 184 ? 5.438 -3.875 -6.123 1.00 98.50 184 PRO A N 1
ATOM 1381 C CA . PRO A 1 184 ? 6.519 -3.399 -6.982 1.00 98.50 184 PRO A CA 1
ATOM 1382 C C . PRO A 1 184 ? 6.354 -1.894 -7.229 1.00 98.50 184 PRO A C 1
ATOM 1384 O O . PRO A 1 184 ? 5.788 -1.476 -8.237 1.00 98.50 184 PRO A O 1
ATOM 1387 N N . GLU A 1 185 ? 6.796 -1.067 -6.282 1.00 98.25 185 GLU A N 1
ATOM 1388 C CA . GLU A 1 185 ? 6.649 0.384 -6.392 1.00 98.25 185 GLU A CA 1
ATOM 1389 C C . GLU A 1 185 ? 7.680 0.966 -7.356 1.00 98.25 185 GLU A C 1
ATOM 1391 O O . GLU A 1 185 ? 8.883 0.939 -7.090 1.00 98.25 185 GLU A O 1
ATOM 1396 N N . ILE A 1 186 ? 7.197 1.555 -8.448 1.00 98.62 186 ILE A N 1
ATOM 1397 C CA . ILE A 1 186 ? 7.998 2.426 -9.301 1.00 98.62 186 ILE A CA 1
ATOM 1398 C C . ILE A 1 186 ? 7.876 3.849 -8.761 1.00 98.62 186 ILE A C 1
ATOM 1400 O O . ILE A 1 186 ? 6.779 4.405 -8.671 1.00 98.62 186 ILE A O 1
ATOM 1404 N N . LEU A 1 187 ? 9.014 4.415 -8.372 1.00 97.06 187 LEU A N 1
ATOM 1405 C CA . LEU A 1 187 ? 9.111 5.763 -7.837 1.00 97.06 187 LEU A CA 1
ATOM 1406 C C . LEU A 1 187 ? 8.717 6.810 -8.880 1.00 97.06 187 LEU A C 1
ATOM 1408 O O . LEU A 1 187 ? 9.034 6.689 -10.063 1.00 97.06 187 LEU A O 1
ATOM 1412 N N . VAL A 1 188 ? 8.058 7.863 -8.397 1.00 95.56 188 VAL A N 1
ATOM 1413 C CA . VAL A 1 188 ? 7.618 9.003 -9.212 1.00 95.56 188 VAL A CA 1
ATOM 1414 C C . VAL A 1 188 ? 8.755 9.987 -9.502 1.00 95.56 188 VAL A C 1
ATOM 1416 O O . VAL A 1 188 ? 8.602 10.854 -10.351 1.00 95.56 188 VAL A O 1
ATOM 1419 N N . ASP A 1 189 ? 9.890 9.885 -8.812 1.00 97.31 189 ASP A N 1
ATOM 1420 C CA . ASP A 1 189 ? 10.985 10.850 -8.916 1.00 97.31 189 ASP A CA 1
ATOM 1421 C C . ASP A 1 189 ? 11.494 11.022 -10.365 1.00 97.31 189 ASP A C 1
ATOM 1423 O O . ASP A 1 189 ? 11.763 10.049 -11.077 1.00 97.31 189 ASP A O 1
ATOM 1427 N N . GLY A 1 190 ? 11.643 12.281 -10.789 1.00 96.31 190 GLY A N 1
ATOM 1428 C CA . GLY A 1 190 ? 12.239 12.679 -12.067 1.00 96.31 190 GLY A CA 1
ATOM 1429 C C . GLY A 1 190 ? 11.291 13.422 -13.014 1.00 96.31 190 GLY A C 1
ATOM 1430 O O . GLY A 1 190 ? 10.149 13.732 -12.685 1.00 96.31 190 GLY A O 1
ATOM 1431 N N . SER A 1 191 ? 11.776 13.700 -14.226 1.00 98.06 191 SER A N 1
ATOM 1432 C CA . SER A 1 191 ? 11.109 14.534 -15.243 1.00 98.06 191 SER A CA 1
ATOM 1433 C C . SER A 1 191 ? 10.471 13.742 -16.395 1.00 98.06 191 SER A C 1
ATOM 1435 O O . SER A 1 191 ? 10.220 14.284 -17.474 1.00 98.06 191 SER A O 1
ATOM 1437 N N . HIS A 1 192 ? 10.235 12.444 -16.190 1.00 98.56 192 HIS A N 1
ATOM 1438 C CA . HIS A 1 192 ? 9.684 11.550 -17.203 1.00 98.56 192 HIS A CA 1
ATOM 1439 C C . HIS A 1 192 ? 8.185 11.792 -17.436 1.00 98.56 192 HIS A C 1
ATOM 1441 O O . HIS A 1 192 ? 7.426 12.078 -16.513 1.00 98.56 192 HIS A O 1
ATOM 1447 N N . ASP A 1 193 ? 7.725 11.622 -18.674 1.00 98.44 193 ASP A N 1
ATOM 1448 C CA . ASP A 1 193 ? 6.301 11.728 -18.980 1.00 98.44 193 ASP A CA 1
ATOM 1449 C C . ASP A 1 193 ? 5.504 10.482 -18.538 1.00 98.44 193 ASP A C 1
ATOM 1451 O O . ASP A 1 193 ? 6.042 9.438 -18.146 1.00 98.44 193 ASP A O 1
ATOM 1455 N N . ILE A 1 194 ? 4.177 10.580 -18.628 1.00 98.62 194 ILE A N 1
ATOM 1456 C CA . ILE A 1 194 ? 3.276 9.479 -18.271 1.00 98.62 194 ILE A CA 1
ATOM 1457 C C . ILE A 1 194 ? 3.441 8.253 -19.187 1.00 98.62 194 ILE A C 1
ATOM 1459 O O . ILE A 1 194 ? 3.163 7.127 -18.771 1.00 98.62 194 ILE A O 1
ATOM 1463 N N . HIS A 1 195 ? 3.911 8.434 -20.427 1.00 98.69 195 HIS A N 1
ATOM 1464 C CA . HIS A 1 195 ? 4.125 7.335 -21.369 1.00 98.69 195 HIS A CA 1
ATOM 1465 C C . HIS A 1 195 ? 5.314 6.472 -20.946 1.00 98.69 195 HIS A C 1
ATOM 1467 O O . HIS A 1 195 ? 5.219 5.242 -20.970 1.00 98.69 195 HIS A O 1
ATOM 1473 N N . LYS A 1 196 ? 6.404 7.098 -20.492 1.00 98.62 196 LYS A N 1
ATOM 1474 C CA . LYS A 1 196 ? 7.554 6.404 -19.915 1.00 98.62 196 LYS A CA 1
ATOM 1475 C C . LYS A 1 196 ? 7.156 5.651 -18.648 1.00 98.62 196 LYS A C 1
ATOM 1477 O O . LYS A 1 196 ? 7.505 4.477 -18.525 1.00 98.62 196 LYS A O 1
ATOM 1482 N N . CYS A 1 197 ? 6.386 6.278 -17.756 1.00 98.81 197 CYS A N 1
ATOM 1483 C CA . CYS A 1 197 ? 5.866 5.610 -16.562 1.00 98.81 197 CYS A CA 1
ATOM 1484 C C . CYS A 1 197 ? 4.995 4.394 -16.922 1.00 98.81 197 CYS A C 1
ATOM 1486 O O . CYS A 1 197 ? 5.182 3.314 -16.359 1.00 98.81 197 CYS A O 1
ATOM 1488 N N . ALA A 1 198 ? 4.115 4.520 -17.924 1.00 98.88 198 ALA A N 1
ATOM 1489 C CA . ALA A 1 198 ? 3.287 3.416 -18.409 1.00 98.88 198 ALA A CA 1
ATOM 1490 C C . ALA A 1 198 ? 4.138 2.251 -18.933 1.00 98.88 198 ALA A C 1
ATOM 1492 O O . ALA A 1 198 ? 3.938 1.110 -18.524 1.00 98.88 198 ALA A O 1
ATOM 1493 N N . ALA A 1 199 ? 5.122 2.537 -19.791 1.00 98.81 199 ALA A N 1
ATOM 1494 C CA . ALA A 1 199 ? 5.990 1.520 -20.380 1.00 98.81 199 ALA A CA 1
ATOM 1495 C C . ALA A 1 199 ? 6.820 0.775 -19.321 1.00 98.81 199 ALA A C 1
ATOM 1497 O O . ALA A 1 199 ? 6.956 -0.448 -19.378 1.00 98.81 199 ALA A O 1
ATOM 1498 N N . VAL A 1 200 ? 7.352 1.500 -18.331 1.00 98.88 200 VAL A N 1
ATOM 1499 C CA . VAL A 1 200 ? 8.094 0.891 -17.221 1.00 98.88 200 VAL A CA 1
ATOM 1500 C C . VAL A 1 200 ? 7.162 0.066 -16.333 1.00 98.88 200 VAL A C 1
ATOM 1502 O O . VAL A 1 200 ? 7.501 -1.068 -16.003 1.00 98.88 200 VAL A O 1
ATOM 1505 N N . THR A 1 201 ? 5.970 0.577 -16.018 1.00 98.94 201 THR A N 1
ATOM 1506 C CA . THR A 1 201 ? 4.955 -0.156 -15.245 1.00 98.94 201 THR A CA 1
ATOM 1507 C C . THR A 1 201 ? 4.574 -1.465 -15.930 1.00 98.94 201 THR A C 1
ATOM 1509 O O . THR A 1 201 ? 4.586 -2.514 -15.291 1.00 98.94 201 THR A O 1
ATOM 1512 N N . GLU A 1 202 ? 4.317 -1.442 -17.240 1.00 98.94 202 GLU A N 1
ATOM 1513 C CA . GLU A 1 202 ? 3.997 -2.650 -18.004 1.00 98.94 202 GLU A CA 1
ATOM 1514 C C . GLU A 1 202 ? 5.146 -3.674 -17.966 1.00 98.94 202 GLU A C 1
ATOM 1516 O O . GLU A 1 202 ? 4.925 -4.853 -17.685 1.00 98.94 202 GLU A O 1
ATOM 1521 N N . ARG A 1 203 ? 6.393 -3.232 -18.172 1.0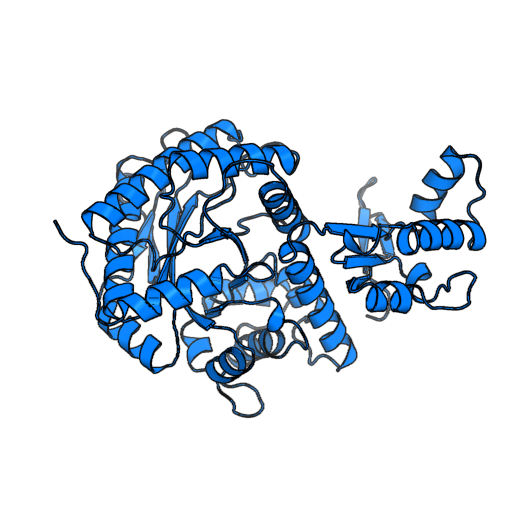0 98.88 203 ARG A N 1
ATOM 1522 C CA . ARG A 1 203 ? 7.573 -4.113 -18.129 1.00 98.88 203 ARG A CA 1
ATOM 1523 C C . ARG A 1 203 ? 7.768 -4.756 -16.753 1.00 98.88 203 ARG A C 1
ATOM 1525 O O . ARG A 1 203 ? 7.981 -5.964 -16.666 1.00 98.88 203 ARG A O 1
ATOM 1532 N N . VAL A 1 204 ? 7.673 -3.967 -15.684 1.00 98.94 204 VAL A N 1
ATOM 1533 C CA . VAL A 1 204 ? 7.875 -4.435 -14.304 1.00 98.94 204 VAL A CA 1
ATOM 1534 C C . VAL A 1 204 ? 6.768 -5.397 -13.876 1.00 98.94 204 VAL A C 1
ATOM 1536 O O . VAL A 1 204 ? 7.062 -6.457 -13.323 1.00 98.94 204 VAL A O 1
ATOM 1539 N N . LEU A 1 205 ? 5.500 -5.077 -14.155 1.00 98.94 205 LEU A N 1
ATOM 1540 C CA . LEU A 1 205 ? 4.380 -5.949 -13.794 1.00 98.94 205 LEU A CA 1
ATOM 1541 C C . LEU A 1 205 ? 4.413 -7.269 -14.570 1.00 98.94 205 LEU A C 1
ATOM 1543 O O . LEU A 1 205 ? 4.198 -8.322 -13.970 1.00 98.94 205 LEU A O 1
ATOM 1547 N N . ALA A 1 206 ? 4.749 -7.241 -15.864 1.00 98.88 206 ALA A N 1
ATOM 1548 C CA . ALA A 1 206 ? 4.927 -8.460 -16.649 1.00 98.88 206 ALA A CA 1
ATOM 1549 C C . ALA A 1 206 ? 6.014 -9.371 -16.047 1.00 98.88 206 ALA A C 1
ATOM 1551 O O . ALA A 1 206 ? 5.797 -10.576 -15.899 1.00 98.88 206 ALA A O 1
ATOM 1552 N N . ALA A 1 207 ? 7.152 -8.800 -15.634 1.00 98.88 207 ALA A N 1
ATOM 1553 C CA . ALA A 1 207 ? 8.216 -9.546 -14.966 1.00 98.88 207 ALA A CA 1
ATOM 1554 C C . ALA A 1 207 ? 7.767 -10.118 -13.609 1.00 98.88 207 ALA A C 1
ATOM 1556 O O . ALA A 1 207 ? 8.025 -11.288 -13.325 1.00 98.88 207 ALA A O 1
ATOM 1557 N N . CYS A 1 208 ? 7.037 -9.340 -12.802 1.00 98.88 208 CYS A N 1
ATOM 1558 C CA . CYS A 1 208 ? 6.501 -9.803 -11.520 1.00 98.88 208 CYS A CA 1
ATOM 1559 C C . CYS A 1 208 ? 5.554 -10.994 -11.700 1.00 98.88 208 CYS A C 1
ATOM 1561 O O . CYS A 1 208 ? 5.727 -12.011 -11.035 1.00 98.88 208 CYS A O 1
ATOM 1563 N N . TYR A 1 209 ? 4.585 -10.920 -12.617 1.00 98.88 209 TYR A N 1
ATOM 1564 C CA . TYR A 1 209 ? 3.649 -12.029 -12.834 1.00 98.88 209 TYR A CA 1
ATOM 1565 C C . TYR A 1 209 ? 4.303 -13.250 -13.477 1.00 98.88 209 TYR A C 1
ATOM 1567 O O . TYR A 1 209 ? 3.927 -14.378 -13.149 1.00 98.88 209 TYR A O 1
ATOM 1575 N N . LYS A 1 210 ? 5.328 -13.058 -14.317 1.00 98.81 210 LYS A N 1
ATOM 1576 C CA . LYS A 1 210 ? 6.155 -14.171 -14.790 1.00 98.81 210 LYS A CA 1
ATOM 1577 C C . LYS A 1 210 ? 6.865 -14.868 -13.627 1.00 98.81 210 LYS A C 1
ATOM 1579 O O . LYS A 1 210 ? 6.767 -16.087 -13.520 1.00 98.81 210 LYS A O 1
ATOM 1584 N N . ALA A 1 211 ? 7.498 -14.114 -12.728 1.00 98.62 211 ALA A N 1
ATOM 1585 C CA . ALA A 1 211 ? 8.164 -14.669 -11.552 1.00 98.62 211 ALA A CA 1
ATOM 1586 C C . ALA A 1 211 ? 7.172 -15.357 -10.593 1.00 98.62 211 ALA A C 1
ATOM 1588 O O . ALA A 1 211 ? 7.426 -16.469 -10.138 1.00 98.62 211 ALA A O 1
ATOM 1589 N N . LEU A 1 212 ? 6.000 -14.761 -10.335 1.00 98.44 212 LEU A N 1
ATOM 1590 C CA . LEU A 1 212 ? 4.939 -15.383 -9.526 1.00 98.44 212 LEU A CA 1
ATOM 1591 C C . LEU A 1 212 ? 4.480 -16.725 -10.120 1.00 98.44 212 LEU A C 1
ATOM 1593 O O . LEU A 1 212 ? 4.288 -17.692 -9.381 1.00 98.44 212 LEU A O 1
ATOM 1597 N N . SER A 1 213 ? 4.353 -16.803 -11.449 1.00 98.31 213 SER A N 1
ATOM 1598 C CA . SER A 1 213 ? 4.035 -18.046 -12.160 1.00 98.31 213 SER A CA 1
ATOM 1599 C C . SER A 1 213 ? 5.140 -19.098 -12.012 1.00 98.31 213 SER A C 1
ATOM 1601 O O . SER A 1 213 ? 4.843 -20.266 -11.747 1.00 98.31 213 SER A O 1
ATOM 1603 N N . ASP A 1 214 ? 6.406 -18.704 -12.165 1.00 97.44 214 ASP A N 1
ATOM 1604 C CA . ASP A 1 214 ? 7.563 -19.603 -12.018 1.00 97.44 214 ASP A CA 1
ATOM 1605 C C . ASP A 1 214 ? 7.681 -20.164 -10.598 1.00 97.44 214 ASP A C 1
ATOM 1607 O O . ASP A 1 214 ? 8.113 -21.296 -10.403 1.00 97.44 214 ASP A O 1
ATOM 1611 N N . HIS A 1 215 ? 7.226 -19.389 -9.616 1.00 97.56 215 HIS A N 1
ATOM 1612 C CA . HIS A 1 215 ? 7.146 -19.771 -8.212 1.00 97.56 215 HIS A CA 1
ATOM 1613 C C . HIS A 1 215 ? 5.841 -20.490 -7.834 1.00 97.56 215 HIS A C 1
ATOM 1615 O O . HIS A 1 215 ? 5.656 -20.844 -6.672 1.00 97.56 215 HIS A O 1
ATOM 1621 N N . HIS A 1 216 ? 4.948 -20.735 -8.797 1.00 96.69 216 HIS A N 1
ATOM 1622 C CA . HIS A 1 216 ? 3.693 -21.470 -8.604 1.00 96.69 216 HIS A CA 1
ATOM 1623 C C . HIS A 1 216 ? 2.748 -20.841 -7.568 1.00 96.69 216 HIS A C 1
ATOM 1625 O O . HIS A 1 216 ? 2.019 -21.556 -6.878 1.00 96.69 216 HIS A O 1
ATOM 1631 N N . VAL A 1 217 ? 2.764 -19.510 -7.465 1.00 98.00 217 VAL A N 1
ATOM 1632 C CA . VAL A 1 217 ? 1.906 -18.747 -6.552 1.00 98.00 217 VAL A CA 1
ATOM 1633 C C . VAL A 1 217 ? 0.436 -18.885 -6.956 1.00 98.00 217 VAL A C 1
ATOM 1635 O O . VAL A 1 217 ? 0.089 -18.748 -8.129 1.00 98.00 217 VAL A O 1
ATOM 1638 N N . LEU A 1 218 ? -0.438 -19.098 -5.971 1.00 98.06 218 LEU A N 1
ATOM 1639 C CA . LEU A 1 218 ? -1.891 -19.086 -6.151 1.00 98.06 218 LEU A CA 1
ATOM 1640 C C . LEU A 1 218 ? -2.372 -17.637 -6.312 1.00 98.06 218 LEU A C 1
ATOM 1642 O O . LEU A 1 218 ? -2.524 -16.940 -5.310 1.00 98.06 218 LEU A O 1
ATOM 1646 N N . LEU A 1 219 ? -2.586 -17.164 -7.542 1.00 98.69 219 LEU A N 1
ATOM 1647 C CA . LEU A 1 219 ? -2.886 -15.749 -7.818 1.00 98.69 219 LEU A CA 1
ATOM 1648 C C . LEU A 1 219 ? -4.201 -15.272 -7.184 1.00 98.69 219 LEU A C 1
ATOM 1650 O O . LEU A 1 219 ? -4.273 -14.132 -6.725 1.00 98.69 219 LEU A O 1
ATOM 1654 N N . GLU A 1 220 ? -5.193 -16.152 -7.087 1.00 98.62 220 GLU A N 1
ATOM 1655 C CA . GLU A 1 220 ? -6.484 -15.923 -6.429 1.00 98.62 220 GLU A CA 1
ATOM 1656 C C . GLU A 1 220 ? -6.327 -15.598 -4.937 1.00 98.62 220 GLU A C 1
ATOM 1658 O O . GLU A 1 220 ? -7.161 -14.912 -4.353 1.00 98.62 220 GLU A O 1
ATOM 1663 N N . GLY A 1 221 ? -5.232 -16.057 -4.327 1.00 98.25 221 GLY A N 1
ATOM 1664 C CA . GLY A 1 221 ? -4.843 -15.771 -2.950 1.00 98.25 221 GLY A CA 1
ATOM 1665 C C . GLY A 1 221 ? -3.752 -14.706 -2.839 1.00 98.25 221 GLY A C 1
ATOM 1666 O O . GLY A 1 221 ? -2.948 -14.789 -1.912 1.00 98.25 221 GLY A O 1
ATOM 1667 N N . THR A 1 222 ? -3.661 -13.762 -3.783 1.00 98.81 222 THR A N 1
ATOM 1668 C CA . THR A 1 222 ? -2.718 -12.623 -3.756 1.00 98.81 222 THR A CA 1
ATOM 1669 C C . THR A 1 222 ? -3.433 -11.285 -3.898 1.00 98.81 222 THR A C 1
ATOM 1671 O O . THR A 1 222 ? -4.612 -11.221 -4.229 1.00 98.81 222 THR A O 1
ATOM 1674 N N . LEU A 1 223 ? -2.703 -10.197 -3.670 1.00 98.56 223 LEU A N 1
ATOM 1675 C CA . LEU A 1 223 ? -3.124 -8.834 -3.982 1.00 98.56 223 LEU A CA 1
ATOM 1676 C C . LEU A 1 223 ? -1.970 -8.098 -4.664 1.00 98.56 223 LEU A C 1
ATOM 1678 O O . LEU A 1 223 ? -0.804 -8.371 -4.373 1.00 98.56 223 LEU A O 1
ATOM 1682 N N . LEU A 1 224 ? -2.282 -7.124 -5.519 1.00 98.94 224 LEU A N 1
ATOM 1683 C CA . LEU A 1 224 ? -1.279 -6.234 -6.111 1.00 98.94 224 LEU A CA 1
ATOM 1684 C C . LEU A 1 224 ? -1.388 -4.838 -5.497 1.00 98.94 224 LEU A C 1
ATOM 1686 O O . LEU A 1 224 ? -2.479 -4.276 -5.430 1.00 98.94 224 LEU A O 1
ATOM 1690 N N . LYS A 1 225 ? -0.258 -4.247 -5.113 1.00 98.62 225 LYS A N 1
ATOM 1691 C CA . LYS A 1 225 ? -0.153 -2.848 -4.681 1.00 98.62 225 LYS A CA 1
ATOM 1692 C C . LYS A 1 225 ? 0.839 -2.103 -5.576 1.00 98.62 225 LYS A C 1
ATOM 1694 O O . LYS A 1 225 ? 2.009 -1.987 -5.229 1.00 98.62 225 LYS A O 1
ATOM 1699 N N . PRO A 1 226 ? 0.410 -1.634 -6.755 1.00 98.56 226 PRO A N 1
ATOM 1700 C CA . PRO A 1 226 ? 1.281 -0.919 -7.671 1.00 98.56 226 PRO A CA 1
ATOM 1701 C C . PRO A 1 226 ? 1.203 0.591 -7.414 1.00 98.56 226 PRO A C 1
ATOM 1703 O O . PRO A 1 226 ? 0.265 1.083 -6.772 1.00 98.56 226 PRO A O 1
ATOM 1706 N N . ASN A 1 227 ? 2.154 1.336 -7.973 1.00 98.44 227 ASN A N 1
ATOM 1707 C CA . ASN A 1 227 ? 1.979 2.764 -8.229 1.00 98.44 227 ASN A CA 1
ATOM 1708 C C . ASN A 1 227 ? 0.845 2.993 -9.245 1.00 98.44 227 ASN A C 1
ATOM 1710 O O . ASN A 1 227 ? 0.561 2.148 -10.097 1.00 98.44 227 ASN A O 1
ATOM 1714 N N . MET A 1 228 ? 0.202 4.159 -9.171 1.00 98.56 228 MET A N 1
ATOM 1715 C CA . MET A 1 228 ? -0.565 4.663 -10.312 1.00 98.56 228 MET A CA 1
ATOM 1716 C C . MET A 1 228 ? 0.411 5.085 -11.419 1.00 98.56 228 MET A C 1
ATOM 1718 O O . MET A 1 228 ? 1.567 5.415 -11.142 1.00 98.56 228 MET A O 1
ATOM 1722 N N . VAL A 1 229 ? -0.040 5.076 -12.671 1.00 98.75 229 VAL A N 1
ATOM 1723 C CA . VAL A 1 229 ? 0.766 5.549 -13.799 1.00 98.75 229 VAL A CA 1
ATOM 1724 C C . VAL A 1 229 ? 0.610 7.063 -13.904 1.00 98.75 229 VAL A C 1
ATOM 1726 O O . VAL A 1 229 ? -0.403 7.553 -14.400 1.00 98.75 229 VAL A O 1
ATOM 1729 N N . THR A 1 230 ? 1.607 7.796 -13.414 1.00 98.50 230 THR A N 1
ATOM 1730 C CA . THR A 1 230 ? 1.642 9.266 -13.372 1.00 98.50 230 THR A CA 1
ATOM 1731 C C . THR A 1 230 ? 2.853 9.810 -14.134 1.00 98.50 230 THR A C 1
ATOM 1733 O O . THR A 1 230 ? 3.822 9.075 -14.331 1.00 98.50 230 THR A O 1
ATOM 1736 N N . PRO A 1 231 ? 2.843 11.089 -14.553 1.00 98.31 231 PRO A N 1
ATOM 1737 C CA . PRO A 1 231 ? 4.080 11.803 -14.860 1.00 98.31 231 PRO A CA 1
ATOM 1738 C C . PRO A 1 231 ? 5.030 11.798 -13.655 1.00 98.31 231 PRO A C 1
ATOM 1740 O O . PRO A 1 231 ? 4.588 11.604 -12.515 1.00 98.31 231 PRO A O 1
ATOM 1743 N N . GLY A 1 232 ? 6.311 12.039 -13.920 1.00 97.62 232 GLY A N 1
ATOM 1744 C CA . GLY A 1 232 ? 7.319 12.191 -12.884 1.00 97.62 232 GLY A CA 1
ATOM 1745 C C . GLY A 1 232 ? 7.085 13.427 -12.011 1.00 97.62 232 GLY A C 1
ATOM 1746 O O . GLY A 1 232 ? 6.348 14.342 -12.386 1.00 97.62 232 GLY A O 1
ATOM 1747 N N . SER A 1 233 ? 7.709 13.460 -10.834 1.00 95.62 233 SER A N 1
ATOM 1748 C CA . SER A 1 233 ? 7.548 14.520 -9.829 1.00 95.62 233 SER A CA 1
ATOM 1749 C C . SER A 1 233 ? 7.878 15.916 -10.352 1.00 95.62 233 SER A C 1
ATOM 1751 O O . SER A 1 233 ? 7.295 16.893 -9.884 1.00 95.62 233 SER A O 1
ATOM 1753 N N . ASP A 1 234 ? 8.791 15.996 -11.320 1.00 96.69 234 ASP A N 1
ATOM 1754 C CA . ASP A 1 234 ? 9.291 17.247 -11.894 1.00 96.69 234 ASP A CA 1
ATOM 1755 C C . ASP A 1 234 ? 8.566 17.601 -13.205 1.00 96.69 234 ASP A C 1
ATOM 1757 O O . ASP A 1 234 ? 8.858 18.612 -13.847 1.00 96.69 234 ASP A O 1
ATOM 1761 N N . SER A 1 235 ? 7.621 16.758 -13.627 1.00 96.62 235 SER A N 1
ATOM 1762 C CA . SER A 1 235 ? 6.787 16.959 -14.807 1.00 96.62 235 SER A CA 1
ATOM 1763 C C . SER A 1 235 ? 5.461 17.627 -14.445 1.00 96.62 235 SER A C 1
ATOM 1765 O O . SER A 1 235 ? 4.991 17.600 -13.307 1.00 96.62 235 SER A O 1
ATOM 1767 N N . ALA A 1 236 ? 4.809 18.225 -15.443 1.00 96.19 236 ALA A N 1
ATOM 1768 C CA . ALA A 1 236 ? 3.483 18.794 -15.252 1.00 96.19 236 ALA A CA 1
ATOM 1769 C C . ALA A 1 236 ? 2.474 17.707 -14.844 1.00 96.19 236 ALA A C 1
ATOM 1771 O O . ALA A 1 236 ? 2.393 16.647 -15.472 1.00 96.19 236 ALA A O 1
ATOM 1772 N N . LYS A 1 237 ? 1.668 18.001 -13.818 1.00 94.19 237 LYS A N 1
ATOM 1773 C CA . LYS A 1 237 ? 0.528 17.157 -13.447 1.00 94.19 237 LYS A CA 1
ATOM 1774 C C . LYS A 1 237 ? -0.470 17.071 -14.602 1.00 94.19 237 LYS A C 1
ATOM 1776 O O . LYS A 1 237 ? -0.624 18.010 -15.381 1.00 94.19 237 LYS A O 1
ATOM 1781 N N . VAL A 1 238 ? -1.188 15.955 -14.668 1.00 97.12 238 VAL A N 1
ATOM 1782 C CA . VAL A 1 238 ? -2.241 15.711 -15.662 1.00 97.12 238 VAL A CA 1
ATOM 1783 C C . VAL A 1 238 ? -3.575 15.440 -14.976 1.00 97.12 238 VAL A C 1
ATOM 1785 O O . VAL A 1 238 ? -3.633 15.208 -13.769 1.00 97.12 238 VAL A O 1
ATOM 1788 N N . ALA A 1 239 ? -4.658 15.489 -15.749 1.00 95.94 239 ALA A N 1
ATOM 1789 C CA . ALA A 1 239 ? -5.998 15.249 -15.235 1.00 95.94 239 ALA A CA 1
ATOM 1790 C C . ALA A 1 239 ? -6.188 13.784 -14.770 1.00 95.94 239 ALA A C 1
ATOM 1792 O O . ALA A 1 239 ? -5.590 12.877 -15.364 1.00 95.94 239 ALA A O 1
ATOM 1793 N N . PRO A 1 240 ? -7.047 13.526 -13.765 1.00 93.25 240 PRO A N 1
ATOM 1794 C CA . PRO A 1 240 ? -7.322 12.179 -13.261 1.00 93.25 240 PRO A CA 1
ATOM 1795 C C . PRO A 1 240 ? -7.762 11.171 -14.325 1.00 93.25 240 PRO A C 1
ATOM 1797 O O . PRO A 1 240 ? -7.431 9.992 -14.237 1.00 93.25 240 PRO A O 1
ATOM 1800 N N . GLU A 1 241 ? -8.471 11.618 -15.359 1.00 96.12 241 GLU A N 1
ATOM 1801 C CA . GLU A 1 241 ? -8.936 10.775 -16.463 1.00 96.12 241 GLU A CA 1
ATOM 1802 C C . GLU A 1 241 ? -7.762 10.227 -17.285 1.00 96.12 241 GLU A C 1
ATOM 1804 O O . GLU A 1 241 ? -7.786 9.070 -17.704 1.00 96.12 241 GLU A O 1
ATOM 1809 N N . VAL A 1 242 ? -6.702 11.026 -17.449 1.00 98.38 242 VAL A N 1
ATOM 1810 C CA . VAL A 1 242 ? -5.468 10.617 -18.134 1.00 98.38 242 VAL A CA 1
ATOM 1811 C C . VAL A 1 242 ? -4.719 9.588 -17.286 1.00 98.38 242 VAL A C 1
ATOM 1813 O O . VAL A 1 242 ? -4.325 8.538 -17.798 1.00 98.38 242 VAL A O 1
ATOM 1816 N N . ILE A 1 243 ? -4.592 9.830 -15.974 1.00 98.44 243 ILE A N 1
ATOM 1817 C CA . ILE A 1 243 ? -4.022 8.854 -15.027 1.00 98.44 243 ILE A CA 1
ATOM 1818 C C . ILE A 1 243 ? -4.797 7.538 -15.090 1.00 98.44 243 ILE A C 1
ATOM 1820 O O . ILE A 1 243 ? -4.202 6.461 -15.173 1.00 98.44 243 ILE A O 1
ATOM 1824 N N . ALA A 1 244 ? -6.127 7.615 -15.091 1.00 97.31 244 ALA A N 1
ATOM 1825 C CA . ALA A 1 244 ? -6.995 6.454 -15.115 1.00 97.31 244 ALA A CA 1
ATOM 1826 C C . ALA A 1 244 ? -6.832 5.623 -16.389 1.00 97.31 244 ALA A C 1
ATOM 1828 O O . ALA A 1 244 ? -6.699 4.401 -16.313 1.00 97.31 244 ALA A O 1
ATOM 1829 N N . GLU A 1 245 ? -6.806 6.275 -17.551 1.00 98.62 245 GLU A N 1
ATOM 1830 C CA . GLU A 1 245 ? -6.636 5.611 -18.839 1.00 98.62 245 GLU A CA 1
ATOM 1831 C C . GLU A 1 245 ? -5.296 4.869 -18.922 1.00 98.62 245 GLU A C 1
ATOM 1833 O O . GLU A 1 245 ? -5.258 3.689 -19.282 1.00 98.62 245 GLU A O 1
ATOM 1838 N N . HIS A 1 246 ? -4.200 5.535 -18.551 1.00 98.88 246 HIS A N 1
ATOM 1839 C CA . HIS A 1 246 ? -2.864 4.945 -18.582 1.00 98.88 246 HIS A CA 1
ATOM 1840 C C . HIS A 1 246 ? -2.701 3.820 -17.561 1.00 98.88 246 HIS A C 1
ATOM 1842 O O . HIS A 1 246 ? -2.180 2.755 -17.898 1.00 98.88 246 HIS A O 1
ATOM 1848 N N . THR A 1 247 ? -3.193 4.025 -16.338 1.00 98.88 247 THR A N 1
ATOM 1849 C CA . THR A 1 247 ? -3.073 3.038 -15.263 1.00 98.88 247 THR A CA 1
ATOM 1850 C C . THR A 1 247 ? -3.878 1.785 -15.583 1.00 98.88 247 THR A C 1
ATOM 1852 O O . THR A 1 247 ? -3.329 0.686 -15.591 1.00 98.88 247 THR A O 1
ATOM 1855 N N . VAL A 1 248 ? -5.165 1.922 -15.919 1.00 98.69 248 VAL A N 1
ATOM 1856 C CA . VAL A 1 248 ? -6.021 0.758 -16.198 1.00 98.69 248 VAL A CA 1
ATOM 1857 C C . VAL A 1 248 ? -5.539 -0.002 -17.434 1.00 98.69 248 VAL A C 1
ATOM 1859 O O . VAL A 1 248 ? -5.551 -1.231 -17.423 1.00 98.69 248 VAL A O 1
ATOM 1862 N N . ARG A 1 249 ? -5.046 0.692 -18.469 1.00 98.81 249 ARG A N 1
ATOM 1863 C CA . ARG A 1 249 ? -4.449 0.048 -19.648 1.00 98.81 249 ARG A CA 1
ATOM 1864 C C . ARG A 1 249 ? -3.204 -0.771 -19.298 1.00 98.81 249 ARG A C 1
ATOM 1866 O O . ARG A 1 249 ? -3.094 -1.906 -19.759 1.00 98.81 249 ARG A O 1
ATOM 1873 N N . ALA A 1 250 ? -2.287 -0.223 -18.499 1.00 98.88 250 ALA A N 1
ATOM 1874 C CA . ALA A 1 250 ? -1.079 -0.936 -18.084 1.00 98.88 250 ALA A CA 1
ATOM 1875 C C . ALA A 1 250 ? -1.427 -2.216 -17.304 1.00 98.88 250 ALA A C 1
ATOM 1877 O O . ALA A 1 250 ? -0.856 -3.280 -17.552 1.00 98.88 250 ALA A O 1
ATOM 1878 N N . LEU A 1 251 ? -2.436 -2.138 -16.428 1.00 98.88 251 LEU A N 1
ATOM 1879 C CA . LEU A 1 251 ? -2.943 -3.288 -15.677 1.00 98.88 251 LEU A CA 1
ATOM 1880 C C . LEU A 1 251 ? -3.596 -4.331 -16.595 1.00 98.88 251 LEU A C 1
ATOM 1882 O O . LEU A 1 251 ? -3.273 -5.511 -16.505 1.00 98.88 251 LEU A O 1
ATOM 1886 N N . GLN A 1 252 ? -4.447 -3.908 -17.537 1.00 98.81 252 GLN A N 1
ATOM 1887 C CA . GLN A 1 252 ? -5.076 -4.790 -18.534 1.00 98.81 252 GLN A CA 1
ATOM 1888 C C . GLN A 1 252 ? -4.067 -5.588 -19.366 1.00 98.81 252 GLN A C 1
ATOM 1890 O O . GLN A 1 252 ? -4.369 -6.697 -19.798 1.00 98.81 252 GLN A O 1
ATOM 1895 N N . ARG A 1 253 ? -2.885 -5.020 -19.611 1.00 98.81 253 ARG A N 1
ATOM 1896 C CA . ARG A 1 253 ? -1.826 -5.647 -20.409 1.00 98.81 253 ARG A CA 1
ATOM 1897 C C . ARG A 1 253 ? -0.979 -6.655 -19.635 1.00 98.81 253 ARG A C 1
ATOM 1899 O O . ARG A 1 253 ? -0.230 -7.391 -20.269 1.00 98.81 253 ARG A O 1
ATOM 1906 N N . THR A 1 254 ? -1.055 -6.680 -18.304 1.00 98.81 254 THR A N 1
ATOM 1907 C CA . THR A 1 254 ? -0.045 -7.369 -17.481 1.00 98.81 254 THR A CA 1
ATOM 1908 C C . THR A 1 254 ? -0.599 -8.198 -16.334 1.00 98.81 254 THR A C 1
ATOM 1910 O O . THR A 1 254 ? -0.032 -9.244 -16.023 1.00 98.81 254 THR A O 1
ATOM 1913 N N . VAL A 1 255 ? -1.688 -7.765 -15.703 1.00 98.81 255 VAL A N 1
ATOM 1914 C CA . VAL A 1 255 ? -2.256 -8.438 -14.536 1.00 98.81 255 VAL A CA 1
ATOM 1915 C C . VAL A 1 255 ? -3.181 -9.564 -15.011 1.00 98.81 255 VAL A C 1
ATOM 1917 O O . VAL A 1 255 ? -4.041 -9.325 -15.856 1.00 98.81 255 VAL A O 1
ATOM 1920 N N . PRO A 1 256 ? -3.050 -10.804 -14.512 1.00 98.81 256 PRO A N 1
ATOM 1921 C CA . PRO A 1 256 ? -4.012 -11.868 -14.790 1.00 98.81 256 PRO A CA 1
ATOM 1922 C C . PRO A 1 256 ? -5.345 -11.639 -14.071 1.00 98.81 256 PRO A C 1
ATOM 1924 O O . PRO A 1 256 ? -5.369 -11.241 -12.908 1.00 98.81 256 PRO A O 1
ATOM 1927 N N . ALA A 1 257 ? -6.465 -11.980 -14.715 1.00 98.69 257 ALA A N 1
ATOM 1928 C CA . ALA A 1 257 ? -7.815 -11.857 -14.141 1.00 98.69 257 ALA A CA 1
ATOM 1929 C C . ALA A 1 257 ? -8.042 -12.664 -12.844 1.00 98.69 257 ALA A C 1
ATOM 1931 O O . ALA A 1 257 ? -9.003 -12.398 -12.137 1.00 98.69 257 ALA A O 1
ATOM 1932 N N . ALA A 1 258 ? -7.179 -13.643 -12.548 1.00 98.62 258 ALA A N 1
ATOM 1933 C CA . ALA A 1 258 ? -7.242 -14.459 -11.336 1.00 98.62 258 ALA A CA 1
ATOM 1934 C C . ALA A 1 258 ? -6.915 -13.677 -10.054 1.00 98.62 258 ALA A C 1
ATOM 1936 O O . ALA A 1 258 ? -7.351 -14.061 -8.975 1.00 98.62 258 ALA A O 1
ATOM 1937 N N . VAL A 1 259 ? -6.160 -12.580 -10.151 1.00 98.75 259 VAL A N 1
ATOM 1938 C CA . VAL A 1 259 ? -5.956 -11.684 -9.006 1.00 98.75 259 VAL A CA 1
ATOM 1939 C C . VAL A 1 259 ? -7.333 -11.126 -8.597 1.00 98.75 259 VAL A C 1
ATOM 1941 O O . VAL A 1 259 ? -8.129 -10.809 -9.471 1.00 98.75 259 VAL A O 1
ATOM 1944 N N . PRO A 1 260 ? -7.679 -11.007 -7.309 1.00 95.56 260 PRO A N 1
ATOM 1945 C CA . PRO A 1 260 ? -8.990 -10.491 -6.913 1.00 95.56 260 PRO A CA 1
ATOM 1946 C C . PRO A 1 260 ? -9.038 -8.958 -6.838 1.00 95.56 260 PRO A C 1
ATOM 1948 O O . PRO A 1 260 ? -10.045 -8.344 -7.197 1.00 95.56 260 PRO A O 1
ATOM 1951 N N . ALA A 1 261 ? -7.960 -8.316 -6.376 1.00 97.06 261 ALA A N 1
ATOM 1952 C CA . ALA A 1 261 ? -7.945 -6.872 -6.164 1.00 97.06 261 ALA A CA 1
ATOM 1953 C C . ALA A 1 261 ? -6.561 -6.230 -6.328 1.00 97.06 261 ALA A C 1
ATOM 1955 O O . ALA A 1 261 ? -5.518 -6.818 -6.029 1.00 97.06 261 ALA A O 1
ATOM 1956 N N . ILE A 1 262 ? -6.595 -4.977 -6.775 1.00 98.56 262 ILE A N 1
ATOM 1957 C CA . ILE A 1 262 ? -5.458 -4.076 -6.928 1.00 98.56 262 ILE A CA 1
ATOM 1958 C C . ILE A 1 262 ? -5.685 -2.906 -5.967 1.00 98.56 262 ILE A C 1
ATOM 1960 O O . ILE A 1 262 ? -6.657 -2.162 -6.097 1.00 98.56 262 ILE A O 1
ATOM 1964 N N . VAL A 1 263 ? -4.802 -2.763 -4.983 1.00 95.88 263 VAL A N 1
ATOM 1965 C CA . VAL A 1 263 ? -4.902 -1.796 -3.884 1.00 95.88 263 VAL A CA 1
ATOM 1966 C C . VAL A 1 263 ? -3.779 -0.769 -3.994 1.00 95.88 263 VAL A C 1
ATOM 1968 O O . VAL A 1 263 ? -2.688 -0.973 -3.476 1.00 95.88 263 VAL A O 1
ATOM 1971 N N . PHE A 1 264 ? -4.018 0.336 -4.699 1.00 97.88 264 PHE A N 1
ATOM 1972 C CA . PHE A 1 264 ? -2.965 1.287 -5.075 1.00 97.88 264 PHE A CA 1
ATOM 1973 C C . PHE A 1 264 ? -2.260 1.916 -3.872 1.00 97.88 264 PHE A C 1
ATOM 1975 O O . PHE A 1 264 ? -2.896 2.298 -2.889 1.00 97.88 264 PHE A O 1
ATOM 1982 N N . LEU A 1 265 ? -0.943 2.093 -3.979 1.00 92.38 265 LEU A N 1
ATOM 1983 C CA . LEU A 1 265 ? -0.204 3.003 -3.104 1.00 92.38 265 LEU A CA 1
ATOM 1984 C C . LEU A 1 265 ? -0.435 4.456 -3.540 1.00 92.38 265 LEU A C 1
ATOM 1986 O O . LEU A 1 265 ? -0.621 4.742 -4.721 1.00 92.38 265 LEU A O 1
ATOM 1990 N N . SER A 1 266 ? -0.402 5.392 -2.589 1.00 84.75 266 SER A N 1
ATOM 1991 C CA . SER A 1 266 ? -0.545 6.822 -2.897 1.00 84.75 266 SER A CA 1
ATOM 1992 C C . SER A 1 266 ? 0.756 7.454 -3.404 1.00 84.75 266 SER A C 1
ATOM 1994 O O . SER A 1 266 ? 0.722 8.445 -4.128 1.00 84.75 266 SER A O 1
ATOM 1996 N N . GLY A 1 267 ? 1.913 6.903 -3.020 1.00 86.69 267 GLY A N 1
ATOM 1997 C CA . GLY A 1 267 ? 3.222 7.465 -3.359 1.00 86.69 267 GLY A CA 1
ATOM 1998 C C . GLY A 1 267 ? 3.362 8.904 -2.847 1.00 86.69 267 GLY A C 1
ATOM 1999 O O . GLY A 1 267 ? 3.084 9.179 -1.674 1.00 86.69 267 GLY A O 1
ATOM 2000 N N . GLY A 1 268 ? 3.769 9.812 -3.736 1.00 80.38 268 GLY A N 1
ATOM 2001 C CA . GLY A 1 268 ? 3.910 11.249 -3.468 1.00 80.38 268 GLY A CA 1
ATOM 2002 C C . GLY A 1 268 ? 2.633 12.086 -3.627 1.00 80.38 268 GLY A C 1
ATOM 2003 O O . GLY A 1 268 ? 2.693 13.298 -3.439 1.00 80.38 268 GLY A O 1
ATOM 2004 N N . GLN A 1 269 ? 1.496 11.477 -3.970 1.00 83.94 269 GLN A N 1
ATOM 2005 C CA . GLN A 1 269 ? 0.240 12.200 -4.198 1.00 83.94 269 GLN A CA 1
ATOM 2006 C C . GLN A 1 269 ? -0.321 12.798 -2.898 1.00 83.94 269 GLN A C 1
ATOM 2008 O O . GLN A 1 269 ? -0.142 12.235 -1.810 1.00 83.94 269 GLN A O 1
ATOM 2013 N N . SER A 1 270 ? -1.039 13.919 -3.017 1.00 83.94 270 SER A N 1
ATOM 2014 C CA . SER A 1 270 ? -1.848 14.448 -1.912 1.00 83.94 270 SER A CA 1
ATOM 2015 C C . SER A 1 270 ? -3.048 13.539 -1.613 1.00 83.94 270 SER A C 1
ATOM 2017 O O . SER A 1 270 ? -3.397 12.673 -2.420 1.00 83.94 270 SER A O 1
ATOM 2019 N N . GLU A 1 271 ? -3.701 13.747 -0.462 1.00 75.69 271 GLU A N 1
ATOM 2020 C CA . GLU A 1 271 ? -4.925 13.014 -0.094 1.00 75.69 271 GLU A CA 1
ATOM 2021 C C . GLU A 1 271 ? -5.994 13.149 -1.187 1.00 75.69 271 GLU A C 1
ATOM 2023 O O . GLU A 1 271 ? -6.519 12.151 -1.675 1.00 75.69 271 GLU A O 1
ATOM 2028 N N . GLU A 1 272 ? -6.247 14.377 -1.647 1.00 78.50 272 GLU A N 1
ATOM 2029 C CA . GLU A 1 272 ? -7.243 14.669 -2.679 1.00 78.50 272 GLU A CA 1
ATOM 2030 C C . GLU A 1 272 ? -6.861 14.091 -4.053 1.00 78.50 272 GLU A C 1
ATOM 2032 O O . GLU A 1 272 ? -7.712 13.552 -4.759 1.00 78.50 272 GLU A O 1
ATOM 2037 N N . GLU A 1 273 ? -5.587 14.172 -4.441 1.00 82.75 273 GLU A N 1
ATOM 2038 C CA . GLU A 1 273 ? -5.107 13.692 -5.741 1.00 82.75 273 GLU A CA 1
ATOM 2039 C C . GLU A 1 273 ? -5.209 12.168 -5.861 1.00 82.75 273 GLU A C 1
ATOM 2041 O O . GLU A 1 273 ? -5.804 11.669 -6.818 1.00 82.75 273 GLU A O 1
ATOM 2046 N N . ALA A 1 274 ? -4.714 11.432 -4.858 1.00 81.75 274 ALA A N 1
ATOM 2047 C CA . ALA A 1 274 ? -4.794 9.970 -4.827 1.00 81.75 274 ALA A CA 1
ATOM 2048 C C . ALA A 1 274 ? -6.250 9.487 -4.921 1.00 81.75 274 ALA A C 1
ATOM 2050 O O . ALA A 1 274 ? -6.578 8.512 -5.600 1.00 81.75 274 ALA A O 1
ATOM 2051 N N . THR A 1 275 ? -7.126 10.230 -4.260 1.00 79.75 275 THR A N 1
ATOM 2052 C CA . THR A 1 275 ? -8.554 9.981 -4.155 1.00 79.75 275 THR A CA 1
ATOM 2053 C C . THR A 1 275 ? -9.256 10.234 -5.498 1.00 79.75 275 THR A C 1
ATOM 2055 O O . THR A 1 275 ? -9.919 9.334 -6.025 1.00 79.75 275 THR A O 1
ATOM 2058 N N . LYS A 1 276 ? -9.023 11.389 -6.141 1.00 82.62 276 LYS A N 1
ATOM 2059 C CA . LYS A 1 276 ? -9.548 11.711 -7.484 1.00 82.62 276 LYS A CA 1
ATOM 2060 C C . LYS A 1 276 ? -9.083 10.723 -8.554 1.00 82.62 276 LYS A C 1
ATOM 2062 O O . LYS A 1 276 ? -9.901 10.273 -9.357 1.00 82.62 276 LYS A O 1
ATOM 2067 N N . ASN A 1 277 ? -7.804 10.354 -8.544 1.00 91.06 277 ASN A N 1
ATOM 2068 C CA . ASN A 1 277 ? -7.233 9.421 -9.516 1.00 91.06 277 ASN A CA 1
ATOM 2069 C C . ASN A 1 277 ? -7.848 8.021 -9.389 1.00 91.06 277 ASN A C 1
ATOM 2071 O O . ASN A 1 277 ? -8.231 7.411 -10.391 1.00 91.06 277 ASN A O 1
ATOM 2075 N N . LEU A 1 278 ? -8.029 7.528 -8.160 1.00 87.00 278 LEU A N 1
ATOM 2076 C CA . LEU A 1 278 ? -8.693 6.247 -7.919 1.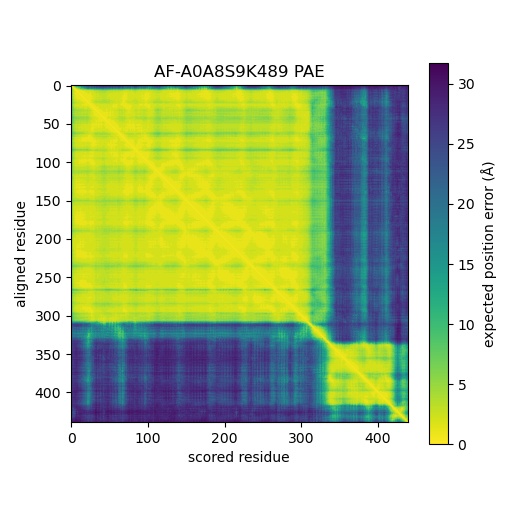00 87.00 278 LEU A CA 1
ATOM 2077 C C . LEU A 1 278 ? -10.173 6.262 -8.319 1.00 87.00 278 LEU A C 1
ATOM 2079 O O . LEU A 1 278 ? -10.663 5.303 -8.921 1.00 87.00 278 LEU A O 1
ATOM 2083 N N . ASN A 1 279 ? -10.880 7.359 -8.050 1.00 82.56 279 ASN A N 1
ATOM 2084 C CA . ASN A 1 279 ? -12.253 7.526 -8.514 1.00 82.56 279 ASN A CA 1
ATOM 2085 C C . ASN A 1 279 ? -12.333 7.501 -10.053 1.00 82.56 279 ASN A C 1
ATOM 2087 O O . ASN A 1 279 ? -13.136 6.750 -10.607 1.00 82.56 279 ASN A O 1
ATOM 2091 N N . ALA A 1 280 ? -11.464 8.236 -10.754 1.00 86.62 280 ALA A N 1
ATOM 2092 C CA . ALA A 1 280 ? -11.433 8.242 -12.217 1.00 86.62 280 ALA A CA 1
ATOM 2093 C C . ALA A 1 280 ? -11.185 6.834 -12.801 1.00 86.62 280 ALA A C 1
ATOM 2095 O O . ALA A 1 280 ? -11.870 6.419 -13.741 1.00 86.62 280 ALA A O 1
ATOM 2096 N N . MET A 1 281 ? -10.291 6.038 -12.196 1.00 92.88 281 MET A N 1
ATOM 2097 C CA . MET A 1 281 ? -10.073 4.632 -12.578 1.00 92.88 281 MET A CA 1
ATOM 2098 C C . MET A 1 281 ? -11.331 3.771 -12.430 1.00 92.88 281 MET A C 1
ATOM 2100 O O . MET A 1 281 ? -11.652 2.954 -13.303 1.00 92.88 281 MET A O 1
ATOM 2104 N N . ASN A 1 282 ? -12.074 3.956 -11.341 1.00 87.44 282 ASN A N 1
ATOM 2105 C CA . ASN A 1 282 ? -13.312 3.224 -11.100 1.00 87.44 282 ASN A CA 1
ATOM 2106 C C . ASN A 1 282 ? -14.440 3.652 -12.055 1.00 87.44 282 ASN A C 1
ATOM 2108 O O . ASN A 1 282 ? -15.166 2.787 -12.551 1.00 87.44 282 ASN A O 1
ATOM 2112 N N . GLN A 1 283 ? -14.516 4.935 -12.420 1.00 85.69 283 GLN A N 1
ATOM 2113 C CA . GLN A 1 283 ? -15.496 5.466 -13.378 1.00 85.69 283 GLN A CA 1
ATOM 2114 C C . GLN A 1 283 ? -15.203 5.097 -14.844 1.00 85.69 283 GLN A C 1
ATOM 2116 O O . GLN A 1 283 ? -16.123 5.061 -15.666 1.00 85.69 283 GLN A O 1
ATOM 2121 N N . LEU A 1 284 ? -13.950 4.779 -15.188 1.00 88.94 284 LEU A N 1
ATOM 2122 C CA . LEU A 1 284 ? -13.551 4.446 -16.557 1.00 88.94 284 LEU A CA 1
ATOM 2123 C C . LEU A 1 284 ? -14.315 3.221 -17.097 1.00 88.94 284 LEU A C 1
ATOM 2125 O O . LEU A 1 284 ? -14.166 2.105 -16.592 1.00 88.94 284 LEU A O 1
ATOM 2129 N N . LYS A 1 285 ? -15.113 3.396 -18.155 1.00 94.00 285 LYS A N 1
ATOM 2130 C CA . LYS A 1 285 ? -15.918 2.318 -18.759 1.00 94.00 285 LYS A CA 1
ATOM 2131 C C . LYS A 1 285 ? -15.053 1.391 -19.619 1.00 94.00 285 LYS A C 1
ATOM 2133 O O . LYS A 1 285 ? -14.936 1.573 -20.825 1.00 94.00 285 LYS A O 1
ATOM 2138 N N . THR A 1 286 ? -14.443 0.386 -18.996 1.00 95.25 286 THR A N 1
ATOM 2139 C CA . THR A 1 286 ? -13.615 -0.629 -19.666 1.00 95.25 286 THR A CA 1
ATOM 2140 C C . THR A 1 286 ? -13.586 -1.940 -18.870 1.00 95.25 286 THR A C 1
ATOM 2142 O O . THR A 1 286 ? -14.130 -2.016 -17.766 1.00 95.25 286 THR A O 1
ATOM 2145 N N . LYS A 1 287 ? -12.978 -2.996 -19.422 1.00 97.31 287 LYS A N 1
ATOM 2146 C CA . LYS A 1 287 ? -12.859 -4.304 -18.760 1.00 97.31 287 LYS A CA 1
ATOM 2147 C C . LYS A 1 287 ? -11.890 -4.226 -17.580 1.00 97.31 287 LYS A C 1
ATOM 2149 O O . LYS A 1 287 ? -10.704 -3.993 -17.771 1.00 97.31 287 LYS A O 1
ATOM 2154 N N . LYS A 1 288 ? -12.389 -4.445 -16.369 1.00 97.31 288 LYS A N 1
ATOM 2155 C CA . LYS A 1 288 ? -11.595 -4.448 -15.134 1.00 97.31 288 LYS A CA 1
ATOM 2156 C C . LYS A 1 288 ? -11.995 -5.692 -14.337 1.00 97.31 288 LYS A C 1
ATOM 2158 O O . LYS A 1 288 ? -12.979 -5.623 -13.610 1.00 97.31 288 LYS A O 1
ATOM 2163 N N . PRO A 1 289 ? -11.336 -6.848 -14.546 1.00 97.81 289 PRO A N 1
ATOM 2164 C CA . PRO A 1 289 ? -11.703 -8.091 -13.864 1.00 97.81 289 PRO A CA 1
ATOM 2165 C C . PRO A 1 289 ? -11.248 -8.136 -12.392 1.00 97.81 289 PRO A C 1
ATOM 2167 O O . PRO A 1 289 ? -11.468 -9.142 -11.733 1.00 97.81 289 PRO A O 1
ATOM 2170 N N . TRP A 1 290 ? -10.654 -7.051 -11.886 1.00 98.19 290 TRP A N 1
ATOM 2171 C CA . TRP A 1 290 ? -10.191 -6.865 -10.508 1.00 98.19 290 TRP A CA 1
ATOM 2172 C C . TRP A 1 290 ? -10.974 -5.747 -9.832 1.00 98.19 290 TRP A C 1
ATOM 2174 O O . TRP A 1 290 ? -11.325 -4.759 -10.487 1.00 98.19 290 TRP A O 1
ATOM 2184 N N . SER A 1 291 ? -11.118 -5.817 -8.511 1.00 93.88 291 SER A N 1
ATOM 2185 C CA . SER A 1 291 ? -11.437 -4.622 -7.726 1.00 93.88 291 SER A CA 1
ATOM 2186 C C . SER A 1 291 ? -10.277 -3.624 -7.784 1.00 93.88 291 SER A C 1
ATOM 2188 O O . SER A 1 291 ? -9.120 -4.006 -7.611 1.00 93.88 291 SER A O 1
ATOM 2190 N N . LEU A 1 292 ? -10.580 -2.340 -7.992 1.00 95.62 292 LEU A N 1
ATOM 2191 C CA . LEU A 1 292 ? -9.611 -1.246 -7.905 1.00 95.62 292 LEU A CA 1
ATOM 2192 C C . LEU A 1 292 ? -9.883 -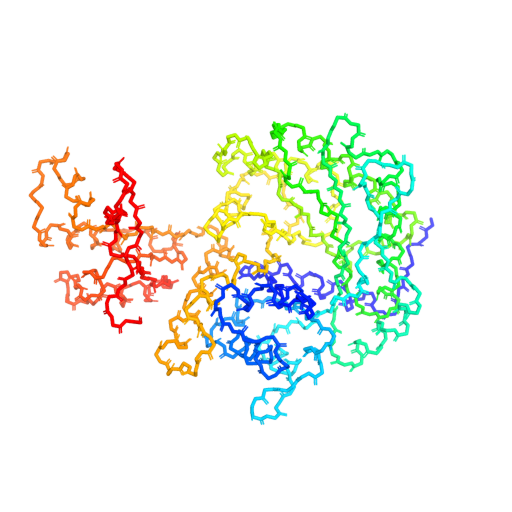0.445 -6.631 1.00 95.62 292 LEU A C 1
ATOM 2194 O O . LEU A 1 292 ? -10.885 0.263 -6.537 1.00 95.62 292 LEU A O 1
ATOM 2198 N N . SER A 1 293 ? -8.995 -0.568 -5.649 1.00 91.38 293 SER A N 1
ATOM 2199 C CA . SER A 1 293 ? -9.132 0.063 -4.335 1.00 91.38 293 SER A CA 1
ATOM 2200 C C . SER A 1 293 ? -7.801 0.684 -3.885 1.00 91.38 293 SER A C 1
ATOM 2202 O O . SER A 1 293 ? -6.885 0.877 -4.683 1.00 91.38 293 SER A O 1
ATOM 2204 N N . PHE A 1 294 ? -7.684 1.046 -2.615 1.00 89.44 294 PHE A N 1
ATOM 2205 C CA . PHE A 1 294 ? -6.566 1.780 -2.042 1.00 89.44 294 PHE A CA 1
ATOM 2206 C C . PHE A 1 294 ? -5.814 0.956 -0.999 1.00 89.44 294 PHE A C 1
ATOM 2208 O O . PHE A 1 294 ? -6.393 0.156 -0.268 1.00 89.44 294 PHE A O 1
ATOM 2215 N N . SER A 1 295 ? -4.512 1.202 -0.892 1.00 91.44 295 SER A N 1
ATOM 2216 C CA . SER A 1 295 ? -3.680 0.864 0.260 1.00 91.44 295 SER A CA 1
ATOM 2217 C C . SER A 1 295 ? -2.817 2.071 0.614 1.00 91.44 295 SER A C 1
ATOM 2219 O O . SER A 1 295 ? -1.636 2.167 0.261 1.00 91.44 295 SER A O 1
ATOM 2221 N N . PHE A 1 296 ? -3.441 3.038 1.280 1.00 86.81 296 PHE A N 1
ATOM 2222 C CA . PHE A 1 296 ? -2.877 4.365 1.496 1.00 86.81 296 PHE A CA 1
ATOM 2223 C C . PHE A 1 296 ? -2.320 4.515 2.910 1.00 86.81 296 PHE A C 1
ATOM 2225 O O . PHE A 1 296 ? -2.951 4.139 3.894 1.00 86.81 296 PHE A O 1
ATOM 2232 N N . GLY A 1 297 ? -1.113 5.076 2.993 1.00 81.44 297 GLY A N 1
ATOM 2233 C CA . GLY A 1 297 ? -0.503 5.502 4.252 1.00 81.44 297 GLY A CA 1
ATOM 2234 C C . GLY A 1 297 ? -0.670 7.004 4.415 1.00 81.44 297 GLY A C 1
ATOM 2235 O O . GLY A 1 297 ? -1.645 7.469 4.993 1.00 81.44 297 GLY A O 1
ATOM 2236 N N . ARG A 1 298 ? 0.253 7.774 3.822 1.00 74.62 298 ARG A N 1
ATOM 2237 C CA . ARG A 1 298 ? 0.239 9.246 3.868 1.00 74.62 298 ARG A CA 1
ATOM 2238 C C . ARG A 1 298 ? -1.109 9.831 3.438 1.00 74.62 298 ARG A C 1
ATOM 2240 O O . ARG A 1 298 ? -1.617 10.681 4.149 1.00 74.62 298 ARG A O 1
ATOM 2247 N N . ALA A 1 299 ? -1.686 9.350 2.334 1.00 70.62 299 ALA A N 1
ATOM 2248 C CA . ALA A 1 299 ? -2.924 9.901 1.781 1.00 70.62 299 ALA A CA 1
ATOM 2249 C C . ALA A 1 299 ? -4.188 9.678 2.644 1.00 70.62 299 ALA A C 1
ATOM 2251 O O . ALA A 1 299 ? -5.231 10.230 2.319 1.00 70.62 299 ALA A O 1
ATOM 2252 N N . LEU A 1 300 ? -4.111 8.873 3.713 1.00 70.00 300 LEU A N 1
ATOM 2253 C CA . LEU A 1 300 ? -5.196 8.696 4.692 1.00 70.00 300 LEU A CA 1
ATOM 2254 C C . LEU A 1 300 ? -4.868 9.256 6.077 1.00 70.00 300 LEU A C 1
ATOM 2256 O O . LEU A 1 300 ? -5.722 9.238 6.953 1.00 70.00 300 LEU A O 1
ATOM 2260 N N . GLN A 1 301 ? -3.625 9.673 6.313 1.00 71.69 301 GLN A N 1
ATOM 2261 C CA . GLN A 1 301 ? -3.154 10.033 7.649 1.00 71.69 301 GLN A CA 1
ATOM 2262 C C . GLN A 1 301 ? -2.644 11.470 7.733 1.00 71.69 301 GLN A C 1
ATOM 2264 O O . GLN A 1 301 ? -2.362 11.928 8.833 1.00 71.69 301 GLN A O 1
ATOM 2269 N N . GLN A 1 302 ? -2.423 12.173 6.620 1.00 73.06 302 GLN A N 1
ATOM 2270 C CA . GLN A 1 302 ? -1.695 13.440 6.640 1.00 73.06 302 GLN A CA 1
ATOM 2271 C C . GLN A 1 302 ? -2.500 14.548 7.323 1.00 73.06 302 GLN A C 1
ATOM 2273 O O . GLN A 1 302 ? -1.938 15.255 8.161 1.00 73.06 302 GLN A O 1
ATOM 2278 N N . SER A 1 303 ? -3.781 14.693 6.985 1.00 69.25 303 SER A N 1
ATOM 2279 C CA . SER A 1 303 ? -4.710 15.606 7.669 1.00 69.25 303 SER A CA 1
ATOM 2280 C C . SER A 1 303 ? -4.866 15.214 9.136 1.00 69.25 303 SER A C 1
ATOM 2282 O O . SER A 1 303 ? -4.566 16.014 10.022 1.00 69.25 303 SER A O 1
ATOM 2284 N N . THR A 1 304 ? -5.169 13.939 9.393 1.00 67.50 304 THR A N 1
ATOM 2285 C CA . THR A 1 304 ? -5.335 13.404 10.751 1.00 67.50 304 THR A CA 1
ATOM 2286 C C . THR A 1 304 ? -4.125 13.660 11.646 1.00 67.50 304 THR A C 1
ATOM 2288 O O . THR A 1 304 ? -4.269 14.074 12.793 1.00 67.50 304 THR A O 1
ATOM 2291 N N . LEU A 1 305 ? -2.914 13.447 11.130 1.00 66.75 305 LEU A N 1
ATOM 2292 C CA . LEU A 1 305 ? -1.675 13.658 11.870 1.00 66.75 305 LEU A CA 1
ATOM 2293 C C . LEU A 1 305 ? -1.476 15.137 12.224 1.00 66.75 305 LEU A C 1
ATOM 2295 O O . LEU A 1 305 ? -1.095 15.443 13.353 1.00 66.75 305 LEU A O 1
ATOM 2299 N N . LYS A 1 306 ? -1.747 16.048 11.280 1.00 71.88 306 LYS A N 1
ATOM 2300 C CA . LYS A 1 306 ? -1.648 17.497 11.509 1.00 71.88 306 LYS A CA 1
ATOM 2301 C C . LYS A 1 306 ? -2.641 17.968 12.565 1.00 71.88 306 LYS A C 1
ATOM 2303 O O . LYS A 1 306 ? -2.244 18.702 13.461 1.00 71.88 306 LYS A O 1
ATOM 2308 N N . THR A 1 307 ? -3.888 17.516 12.479 1.00 66.25 307 THR A N 1
ATOM 2309 C CA . THR A 1 307 ? -4.943 17.871 13.434 1.00 66.25 307 THR A CA 1
ATOM 2310 C C . THR A 1 307 ? -4.682 17.261 14.815 1.00 66.25 307 THR A C 1
ATOM 2312 O O . THR A 1 307 ? -4.932 17.903 15.829 1.00 66.25 307 THR A O 1
ATOM 2315 N N . TRP A 1 308 ? -4.126 16.044 14.885 1.00 70.69 308 TRP A N 1
ATOM 2316 C CA . TRP A 1 308 ? -3.797 15.399 16.158 1.00 70.69 308 TRP A CA 1
ATOM 2317 C C . TRP A 1 308 ? -2.690 16.125 16.937 1.00 70.69 308 TRP A C 1
ATOM 2319 O O . TRP A 1 308 ? -2.808 16.251 18.155 1.00 70.69 308 TRP A O 1
ATOM 2329 N N . ALA A 1 309 ? -1.617 16.566 16.267 1.00 69.12 309 ALA A N 1
ATOM 2330 C CA . ALA A 1 309 ? -0.514 17.359 16.839 1.00 69.12 309 ALA A CA 1
ATOM 2331 C C . ALA A 1 309 ? 0.099 16.832 18.165 1.00 69.12 309 ALA A C 1
ATOM 2333 O O . ALA A 1 309 ? 0.710 17.585 18.920 1.00 69.12 309 ALA A O 1
ATOM 2334 N N . GLY A 1 310 ? -0.058 15.539 18.477 1.00 58.94 310 GLY A N 1
ATOM 2335 C CA . GLY A 1 310 ? 0.452 14.922 19.708 1.00 58.94 310 GLY A CA 1
ATOM 2336 C C . GLY A 1 310 ? -0.311 15.257 20.988 1.00 58.94 310 GLY A C 1
ATOM 2337 O O . GLY A 1 310 ? 0.124 14.856 22.068 1.00 58.94 310 GLY A O 1
ATOM 2338 N N . THR A 1 311 ? -1.434 15.970 20.907 1.00 57.19 311 THR A N 1
ATOM 2339 C CA . THR A 1 311 ? -2.235 16.330 22.080 1.00 57.19 311 THR A CA 1
ATOM 2340 C C . THR A 1 311 ? -3.340 15.306 22.333 1.00 57.19 311 THR A C 1
ATOM 2342 O O . THR A 1 311 ? -3.764 14.547 21.455 1.00 57.19 311 THR A O 1
ATOM 2345 N N . ARG A 1 312 ? -3.799 15.235 23.588 1.00 51.56 312 ARG A N 1
ATOM 2346 C CA . ARG A 1 312 ? -4.961 14.423 23.954 1.00 51.56 312 ARG A CA 1
ATOM 2347 C C . ARG A 1 312 ? -6.195 15.141 23.419 1.00 51.56 312 ARG A C 1
ATOM 2349 O O . ARG A 1 312 ? -6.568 16.184 23.942 1.00 51.56 312 ARG A O 1
ATOM 2356 N N . GLN A 1 313 ? -6.761 14.603 22.349 1.00 48.75 313 GLN A N 1
ATOM 2357 C CA . GLN A 1 313 ? -7.887 15.220 21.664 1.00 48.75 313 GLN A CA 1
ATOM 2358 C C . GLN A 1 313 ? -9.167 15.046 22.481 1.00 48.75 313 GLN A C 1
ATOM 2360 O O . GLN A 1 313 ? -9.382 14.000 23.100 1.00 48.75 313 GLN A O 1
ATOM 2365 N N . ASP A 1 314 ? -1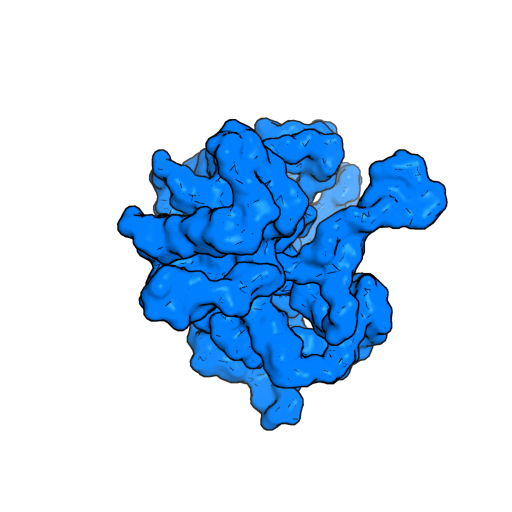0.007 16.078 22.505 1.00 41.78 314 ASP A N 1
ATOM 2366 C CA . ASP A 1 314 ? -11.345 15.960 23.069 1.00 41.78 314 ASP A CA 1
ATOM 2367 C C . ASP A 1 314 ? -12.234 15.083 22.157 1.00 41.78 314 ASP A C 1
ATOM 2369 O O . ASP A 1 314 ? -11.873 14.709 21.030 1.00 41.78 314 ASP A O 1
ATOM 2373 N N . THR A 1 315 ? -13.415 14.701 22.643 1.00 39.75 315 THR A N 1
ATOM 2374 C CA . THR A 1 315 ? -14.337 13.830 21.897 1.00 39.75 315 THR A CA 1
ATOM 2375 C C . THR A 1 315 ? -14.762 14.449 20.558 1.00 39.75 315 THR A C 1
ATOM 2377 O O . THR A 1 315 ? -15.052 13.722 19.609 1.00 39.75 315 THR A O 1
ATOM 2380 N N . LYS A 1 316 ? -14.779 15.785 20.457 1.00 37.69 316 LYS A N 1
ATOM 2381 C CA . LYS A 1 316 ? -15.231 16.536 19.281 1.00 37.69 316 LYS A CA 1
ATOM 2382 C C . LYS A 1 316 ? -14.175 16.528 18.176 1.00 37.69 316 LYS A C 1
ATOM 2384 O O . LYS A 1 316 ? -14.520 16.243 17.029 1.00 37.69 316 LYS A O 1
ATOM 2389 N N . THR A 1 317 ? -12.906 16.731 18.515 1.00 42.16 317 THR A N 1
ATOM 2390 C CA . THR A 1 317 ? -11.795 16.625 17.564 1.00 42.16 317 THR A CA 1
ATOM 2391 C C . THR A 1 317 ? -11.566 15.175 17.147 1.00 42.16 317 THR A C 1
ATOM 2393 O O . THR A 1 317 ? -11.322 14.902 15.977 1.00 42.16 317 THR A O 1
ATOM 2396 N N . THR A 1 318 ? -11.768 14.209 18.049 1.00 42.03 318 THR A N 1
ATOM 2397 C CA . THR A 1 318 ? -11.752 12.772 17.706 1.00 42.03 318 THR A CA 1
ATOM 2398 C C . THR A 1 318 ? -12.843 12.412 16.684 1.00 42.03 318 THR A C 1
ATOM 2400 O O . THR A 1 318 ? -12.598 11.645 15.755 1.00 42.03 318 THR A O 1
ATOM 2403 N N . LEU A 1 319 ? -14.037 13.005 16.804 1.00 38.84 319 LEU A N 1
ATOM 2404 C CA . LEU A 1 319 ? -15.124 12.876 15.825 1.00 38.84 319 LEU A CA 1
ATOM 2405 C C . LEU A 1 319 ? -14.807 13.566 14.488 1.00 38.84 319 LEU A C 1
ATOM 2407 O O . LEU A 1 319 ? -15.130 13.016 13.440 1.00 38.84 319 LEU A O 1
ATOM 2411 N N . GLN A 1 320 ? -14.173 14.742 14.490 1.00 43.53 320 GLN A N 1
ATOM 2412 C CA . GLN A 1 320 ? -13.734 15.419 13.258 1.00 43.53 320 GLN A CA 1
ATOM 2413 C C . GLN A 1 320 ? -12.662 14.615 12.514 1.00 43.53 320 GLN A C 1
ATOM 2415 O O . GLN A 1 320 ? -12.789 14.398 11.314 1.00 43.53 320 GLN A O 1
ATOM 2420 N N . LEU A 1 321 ? -11.675 14.094 13.240 1.00 45.72 321 LEU A N 1
ATOM 2421 C CA . LEU A 1 321 ? -10.627 13.221 12.716 1.00 45.72 321 LEU A CA 1
ATOM 2422 C C . LEU A 1 321 ? -11.193 11.934 12.111 1.00 45.72 321 LEU A C 1
ATOM 2424 O O . LEU A 1 321 ? -10.788 11.514 11.027 1.00 45.72 321 LEU A O 1
ATOM 2428 N N . ALA A 1 322 ? -12.172 11.334 12.791 1.00 42.75 322 ALA A N 1
ATOM 2429 C CA . ALA A 1 322 ? -12.905 10.199 12.256 1.00 42.75 322 ALA A CA 1
ATOM 2430 C C . ALA A 1 322 ? -13.683 10.584 10.990 1.00 42.75 322 ALA A C 1
ATOM 2432 O O . ALA A 1 322 ? -13.615 9.860 10.004 1.00 42.75 322 ALA A O 1
ATOM 2433 N N . ASN A 1 323 ? -14.353 11.739 10.964 1.00 44.84 323 ASN A N 1
ATOM 2434 C CA . ASN A 1 323 ? -15.085 12.209 9.787 1.00 44.84 323 ASN A CA 1
ATOM 2435 C C . ASN A 1 323 ? -14.175 12.498 8.585 1.00 44.84 323 ASN A C 1
ATOM 2437 O O . ASN A 1 323 ? -14.590 12.221 7.468 1.00 44.84 323 ASN A O 1
ATOM 2441 N N . GLU A 1 324 ? -12.957 13.008 8.776 1.00 49.72 324 GLU A N 1
ATOM 2442 C CA . GLU A 1 324 ? -11.977 13.204 7.693 1.00 49.72 324 GLU A CA 1
ATOM 2443 C C . GLU A 1 324 ? -11.504 11.862 7.116 1.00 49.72 324 GLU A C 1
ATOM 2445 O O . GLU A 1 324 ? -11.521 11.655 5.900 1.00 49.72 324 GLU A O 1
ATOM 2450 N N . LEU A 1 325 ? -11.167 10.908 7.990 1.00 47.88 325 LEU A N 1
ATOM 2451 C CA . LEU A 1 325 ? -10.776 9.555 7.594 1.00 47.88 325 LEU A CA 1
ATOM 2452 C C . LEU A 1 325 ? -11.922 8.821 6.875 1.00 47.88 325 LEU A C 1
ATOM 2454 O O . LEU A 1 325 ? -11.694 8.154 5.864 1.00 47.88 325 LEU A O 1
ATOM 2458 N N . ILE A 1 326 ? -13.160 8.985 7.353 1.00 51.31 326 ILE A N 1
ATOM 2459 C CA . ILE A 1 326 ? -14.372 8.434 6.731 1.00 51.31 326 ILE A CA 1
ATOM 2460 C C . ILE A 1 326 ? -14.690 9.154 5.428 1.00 51.31 326 ILE A C 1
ATOM 2462 O O . ILE A 1 326 ? -15.038 8.483 4.471 1.00 51.31 326 ILE A O 1
ATOM 2466 N N . ALA A 1 327 ? -14.567 10.478 5.337 1.00 50.56 327 ALA A N 1
ATOM 2467 C CA . ALA A 1 327 ? -14.829 11.217 4.101 1.00 50.56 327 ALA A CA 1
ATOM 2468 C C . ALA A 1 327 ? -13.890 10.758 2.985 1.00 50.56 327 ALA A C 1
ATOM 2470 O O . ALA A 1 327 ? -14.344 10.471 1.876 1.00 50.56 327 ALA A O 1
ATOM 2471 N N . ASN A 1 328 ? -12.608 10.590 3.310 1.00 51.25 328 ASN A N 1
ATOM 2472 C CA . ASN A 1 328 ? -11.616 10.067 2.382 1.00 51.25 328 ASN A CA 1
ATOM 2473 C C . ASN A 1 328 ? -11.920 8.607 2.005 1.00 51.25 328 ASN A C 1
ATOM 2475 O O . ASN A 1 328 ? -11.945 8.269 0.825 1.00 51.25 328 ASN A O 1
ATOM 2479 N N . ALA A 1 329 ? -12.229 7.736 2.970 1.00 47.50 329 ALA A N 1
ATOM 2480 C CA . ALA A 1 329 ? -12.486 6.322 2.690 1.00 47.50 329 ALA A CA 1
ATOM 2481 C C . ALA A 1 329 ? -13.850 6.059 2.001 1.00 47.50 329 ALA A C 1
ATOM 2483 O O . ALA A 1 329 ? -13.942 5.221 1.102 1.00 47.50 329 ALA A O 1
ATOM 2484 N N . ALA A 1 330 ? -14.898 6.810 2.348 1.00 48.41 330 ALA A N 1
ATOM 2485 C CA . ALA A 1 330 ? -16.241 6.721 1.771 1.00 48.41 330 ALA A CA 1
ATOM 2486 C C . ALA A 1 330 ? -16.320 7.332 0.362 1.00 48.41 330 ALA A C 1
ATOM 2488 O O . ALA A 1 330 ? -17.059 6.805 -0.478 1.00 48.41 330 ALA A O 1
ATOM 2489 N N . TYR A 1 331 ? -15.529 8.379 0.069 1.00 50.66 331 TYR A N 1
ATOM 2490 C CA . TYR A 1 331 ? -15.359 8.887 -1.299 1.00 50.66 331 TYR A CA 1
ATOM 2491 C C . TYR A 1 331 ? -14.836 7.808 -2.236 1.00 50.66 331 TYR A C 1
ATOM 2493 O O . TYR A 1 331 ? -15.305 7.684 -3.363 1.00 50.66 331 TYR A O 1
ATOM 2501 N N . ILE A 1 332 ? -13.859 7.034 -1.763 1.00 50.44 332 ILE A N 1
ATOM 2502 C CA . ILE A 1 332 ? -13.157 6.038 -2.566 1.00 50.44 332 ILE A CA 1
ATOM 2503 C C . ILE A 1 332 ? -13.986 4.754 -2.720 1.00 50.44 332 ILE A C 1
ATOM 2505 O O . ILE A 1 332 ? -13.898 4.068 -3.738 1.00 50.44 332 ILE A O 1
ATOM 2509 N N . GLY A 1 333 ? -14.784 4.418 -1.705 1.00 45.06 333 GLY A N 1
ATOM 2510 C CA . GLY A 1 333 ? -15.436 3.123 -1.605 1.00 45.06 333 GLY A CA 1
ATOM 2511 C C . GLY A 1 333 ? -16.648 2.918 -2.516 1.00 45.06 333 GLY A C 1
ATOM 2512 O O . GLY A 1 333 ? -16.832 1.816 -3.026 1.00 45.06 333 GLY A O 1
ATOM 2513 N N . THR A 1 334 ? -17.515 3.913 -2.712 1.00 50.81 334 THR A N 1
ATOM 2514 C CA . THR A 1 334 ? -18.860 3.627 -3.250 1.00 50.81 334 THR A CA 1
ATOM 2515 C C . THR A 1 334 ? -18.880 3.593 -4.787 1.00 50.81 334 THR A C 1
ATOM 2517 O O . THR A 1 334 ? -18.698 4.639 -5.414 1.00 50.81 334 THR A O 1
ATOM 2520 N N . PRO A 1 335 ? -19.165 2.445 -5.438 1.00 46.09 335 PRO A N 1
ATOM 2521 C CA . PRO A 1 335 ? -19.247 2.387 -6.894 1.00 46.09 335 PRO A CA 1
ATOM 2522 C C . PRO A 1 335 ? -20.332 3.334 -7.420 1.00 46.09 335 PRO A C 1
ATOM 2524 O O . PRO A 1 335 ? -21.495 3.229 -7.035 1.00 46.09 335 PRO A O 1
ATOM 2527 N N . GLY A 1 336 ? -19.955 4.256 -8.308 1.00 47.84 336 GLY A N 1
ATOM 2528 C CA . GLY A 1 336 ? -20.894 5.178 -8.953 1.00 47.84 336 GLY A CA 1
ATOM 2529 C C . GLY A 1 336 ? -21.320 6.392 -8.119 1.00 47.84 336 GLY A C 1
ATOM 2530 O O . GLY A 1 336 ? -22.240 7.085 -8.548 1.00 47.84 336 GLY A O 1
ATOM 2531 N N . LYS A 1 337 ? -20.668 6.680 -6.980 1.00 51.38 337 LYS A N 1
ATOM 2532 C CA . LYS A 1 337 ? -20.919 7.902 -6.196 1.00 51.38 337 LYS A CA 1
ATOM 2533 C C . LYS A 1 337 ? -19.648 8.738 -5.978 1.00 51.38 337 LYS A C 1
ATOM 2535 O O . LYS A 1 337 ? -18.600 8.168 -5.706 1.00 51.38 337 LYS A O 1
ATOM 2540 N N . GLY A 1 338 ? -19.731 10.069 -6.084 1.00 50.97 338 GLY A N 1
ATOM 2541 C CA . GLY A 1 338 ? -18.601 11.008 -5.904 1.00 50.97 338 GLY A CA 1
ATOM 2542 C C . GLY A 1 338 ? -18.760 11.980 -4.720 1.00 50.97 338 GLY A C 1
ATOM 2543 O O . GLY A 1 338 ? -19.799 11.996 -4.071 1.00 50.97 338 GLY A O 1
ATOM 2544 N N . ILE A 1 339 ? -17.756 12.824 -4.435 1.00 59.53 339 ILE A N 1
ATOM 2545 C CA . ILE A 1 339 ? -17.922 13.994 -3.541 1.00 59.53 339 ILE A CA 1
ATOM 2546 C C . ILE A 1 339 ? -18.349 15.212 -4.350 1.00 59.53 339 ILE A C 1
ATOM 2548 O O . ILE A 1 339 ? -17.754 15.530 -5.381 1.00 59.53 339 ILE A O 1
ATOM 2552 N N . LEU A 1 340 ? -19.322 15.942 -3.813 1.00 60.22 340 LEU A N 1
ATOM 2553 C CA . LEU A 1 340 ? -19.625 17.301 -4.231 1.00 60.22 340 LEU A CA 1
ATOM 2554 C C . LEU A 1 340 ? -18.827 18.295 -3.373 1.00 60.22 340 LEU A C 1
ATOM 2556 O O . LEU A 1 340 ? -19.045 18.409 -2.169 1.00 60.22 340 LEU A O 1
ATOM 2560 N N . ALA A 1 341 ? -17.916 19.045 -3.988 1.00 75.44 341 ALA A N 1
ATOM 2561 C CA . ALA A 1 341 ? -17.268 20.178 -3.334 1.00 75.44 341 ALA A CA 1
ATOM 2562 C C . ALA A 1 341 ? -18.241 21.370 -3.314 1.00 75.44 341 ALA A C 1
ATOM 2564 O O . ALA A 1 341 ? -18.390 22.096 -4.296 1.00 75.44 341 ALA A O 1
ATOM 2565 N N . ALA A 1 342 ? -18.958 21.525 -2.204 1.00 72.81 342 ALA A N 1
ATOM 2566 C CA . ALA A 1 342 ? -19.798 22.676 -1.902 1.00 72.81 342 ALA A CA 1
ATOM 2567 C C . ALA A 1 342 ? -19.092 23.510 -0.818 1.00 72.81 342 ALA A C 1
ATOM 2569 O O . ALA A 1 342 ? -19.622 23.808 0.247 1.00 72.81 342 ALA A O 1
ATOM 2570 N N . ASP A 1 343 ? -17.846 23.879 -1.059 1.00 75.06 343 ASP A N 1
ATOM 2571 C CA . ASP A 1 343 ? -16.964 24.490 -0.065 1.00 75.06 343 ASP A CA 1
ATOM 2572 C C . ASP A 1 343 ? -16.508 25.901 -0.472 1.00 75.06 343 ASP A C 1
ATOM 2574 O O . ASP A 1 343 ? -15.590 26.487 0.103 1.00 75.06 343 ASP A O 1
ATOM 2578 N N . GLU A 1 344 ? -17.166 26.469 -1.485 1.00 75.56 344 GLU A N 1
ATOM 2579 C CA . GLU A 1 344 ? -16.922 27.831 -1.954 1.00 75.56 344 GLU A CA 1
ATOM 2580 C C . GLU A 1 344 ? -17.107 28.839 -0.807 1.00 75.56 344 GLU A C 1
ATOM 2582 O O . GLU A 1 344 ? -18.172 28.898 -0.189 1.00 75.56 344 GLU A O 1
ATOM 2587 N N . SER A 1 345 ? -16.084 29.664 -0.568 1.00 81.06 345 SER A N 1
ATOM 2588 C CA . SER A 1 345 ? -16.179 30.816 0.330 1.00 81.06 345 SER A CA 1
ATOM 2589 C C . SER A 1 345 ? -17.125 31.876 -0.235 1.00 81.06 345 SER A C 1
ATOM 2591 O O . SER A 1 345 ? -17.398 31.896 -1.440 1.00 81.06 345 SER A O 1
ATOM 2593 N N . THR A 1 346 ? -17.552 32.828 0.600 1.00 82.31 346 THR A N 1
ATOM 2594 C CA . THR A 1 346 ? -18.409 33.959 0.195 1.00 82.31 346 THR A CA 1
ATOM 2595 C C . THR A 1 346 ? -17.854 34.733 -1.007 1.00 82.31 346 THR A C 1
ATOM 2597 O O . THR A 1 346 ? -18.617 35.186 -1.861 1.00 82.31 346 THR A O 1
ATOM 2600 N N . GLY A 1 347 ? -16.527 34.861 -1.116 1.00 81.31 347 GLY A N 1
ATOM 2601 C CA . GLY A 1 347 ? -15.877 35.498 -2.264 1.00 81.31 347 GLY A CA 1
ATOM 2602 C C . GLY A 1 347 ? -15.941 34.650 -3.539 1.00 81.31 347 GLY A C 1
ATOM 2603 O O . GLY A 1 347 ? -16.265 35.165 -4.609 1.00 81.31 347 GLY A O 1
ATOM 2604 N N . THR A 1 348 ? -15.672 33.346 -3.434 1.00 77.81 348 THR A N 1
ATOM 2605 C CA . THR A 1 348 ? -15.668 32.420 -4.578 1.00 77.81 348 THR A CA 1
ATOM 2606 C C . THR A 1 348 ? -17.068 32.230 -5.156 1.00 77.81 348 THR A C 1
ATOM 2608 O O . THR A 1 348 ? -17.267 32.412 -6.357 1.00 77.81 348 THR A O 1
ATOM 2611 N N . ILE A 1 349 ? -18.057 31.952 -4.303 1.00 74.00 349 ILE A N 1
ATOM 2612 C CA . ILE A 1 349 ? -19.459 31.829 -4.722 1.00 74.00 349 ILE A CA 1
ATOM 2613 C C . ILE A 1 349 ? -19.998 33.165 -5.253 1.00 74.00 349 ILE A C 1
ATOM 2615 O O . ILE A 1 349 ? -20.780 33.181 -6.197 1.00 74.00 349 ILE A O 1
ATOM 2619 N N . GLY A 1 350 ? -19.510 34.297 -4.733 1.00 78.81 350 GLY A N 1
ATOM 2620 C CA . GLY A 1 350 ? -19.857 35.627 -5.225 1.00 78.81 350 GLY A CA 1
ATOM 2621 C C . GLY A 1 350 ? -19.488 35.851 -6.689 1.00 78.81 350 GLY A C 1
ATOM 2622 O O . GLY A 1 350 ? -20.310 36.355 -7.450 1.00 78.81 350 GLY A O 1
ATOM 2623 N N . LYS A 1 351 ? -18.295 35.414 -7.115 1.00 80.94 351 LYS A N 1
ATOM 2624 C CA . LYS A 1 351 ? -17.877 35.480 -8.529 1.00 80.94 351 LYS A CA 1
ATOM 2625 C C . LYS A 1 351 ? -18.796 34.654 -9.436 1.00 80.94 351 LYS A C 1
ATOM 2627 O O . LYS A 1 351 ? -19.093 35.070 -10.553 1.00 80.94 351 LYS A O 1
ATOM 2632 N N . ARG A 1 352 ? -19.267 33.507 -8.941 1.00 68.62 352 ARG A N 1
ATOM 2633 C CA . ARG A 1 352 ? -20.186 32.607 -9.650 1.00 68.62 352 ARG A CA 1
ATOM 2634 C C . ARG A 1 352 ? -21.611 33.153 -9.733 1.00 68.62 352 ARG A C 1
ATOM 2636 O O . ARG A 1 352 ? -22.259 32.978 -10.753 1.00 68.62 352 ARG A O 1
ATOM 2643 N N . LEU A 1 353 ? -22.102 33.807 -8.682 1.00 60.75 353 LEU A N 1
ATOM 2644 C CA . LEU A 1 353 ? -23.408 34.471 -8.704 1.00 60.75 353 LEU A CA 1
ATOM 2645 C C . LEU A 1 353 ? -23.378 35.705 -9.622 1.00 60.75 353 LEU A C 1
ATOM 2647 O O . LEU A 1 353 ? -24.287 35.900 -10.427 1.00 60.75 353 LEU A O 1
ATOM 2651 N N . ALA A 1 354 ? -22.288 36.476 -9.593 1.00 75.00 354 ALA A N 1
ATOM 2652 C CA . ALA A 1 354 ? -22.111 37.638 -10.460 1.00 75.00 354 ALA A CA 1
ATOM 2653 C C . ALA A 1 354 ? -22.103 37.273 -11.955 1.00 75.00 354 ALA A C 1
ATOM 2655 O O . ALA A 1 354 ? -22.687 37.999 -12.757 1.00 75.00 354 ALA A O 1
ATOM 2656 N N . SER A 1 355 ? -21.509 36.135 -12.341 1.00 71.38 355 SER A N 1
ATOM 2657 C CA . SER A 1 355 ? -21.490 35.696 -13.746 1.00 71.38 355 SER A CA 1
ATOM 2658 C C . SER A 1 355 ? -22.872 35.343 -14.310 1.00 71.38 355 SER A C 1
ATOM 2660 O O . SER A 1 355 ? -23.020 35.242 -15.527 1.00 71.38 355 SER A O 1
ATOM 2662 N N . ILE A 1 356 ? -23.882 35.193 -13.448 1.00 62.34 356 ILE A N 1
ATOM 2663 C CA . ILE A 1 356 ? -25.281 34.938 -13.816 1.00 62.34 356 ILE A CA 1
ATOM 2664 C C . ILE A 1 356 ? -26.222 36.080 -13.397 1.00 62.34 356 ILE A C 1
ATOM 2666 O O . ILE A 1 356 ? -27.433 35.883 -13.347 1.00 62.34 356 ILE A O 1
ATOM 2670 N N . ASN A 1 357 ? -25.685 37.273 -13.112 1.00 83.94 357 ASN A N 1
ATOM 2671 C CA . ASN A 1 357 ? -26.438 38.452 -12.660 1.00 83.94 357 ASN A CA 1
ATOM 2672 C C . ASN A 1 357 ? -27.272 38.217 -11.383 1.00 83.94 357 ASN A C 1
ATOM 2674 O O . ASN A 1 357 ? -28.336 38.810 -11.210 1.00 83.94 357 ASN A O 1
ATOM 2678 N N . VAL A 1 358 ? -26.790 37.361 -10.479 1.00 68.94 358 VAL A N 1
ATOM 2679 C CA . VAL A 1 358 ? -27.395 37.117 -9.164 1.00 68.94 358 VAL A CA 1
ATOM 2680 C C . VAL A 1 358 ? -26.566 37.815 -8.087 1.00 68.94 358 VAL A C 1
ATOM 2682 O O . VAL A 1 358 ? -25.338 37.737 -8.068 1.00 68.94 358 VAL A O 1
ATOM 2685 N N . GLU A 1 359 ? -27.237 38.506 -7.168 1.00 77.31 359 GLU A N 1
ATOM 2686 C CA . GLU A 1 359 ? -26.578 39.232 -6.082 1.00 77.31 359 GLU A CA 1
ATOM 2687 C C . GLU A 1 359 ? -25.943 38.273 -5.059 1.00 77.31 359 GLU A C 1
ATOM 2689 O O . GLU A 1 359 ? -26.546 37.264 -4.679 1.00 77.31 359 GLU A O 1
ATOM 2694 N N . ASN A 1 360 ? -24.741 38.598 -4.570 1.00 86.44 360 ASN A N 1
ATOM 2695 C CA . ASN A 1 360 ? -24.033 37.805 -3.560 1.00 86.44 360 ASN A CA 1
ATOM 2696 C C . ASN A 1 360 ? -24.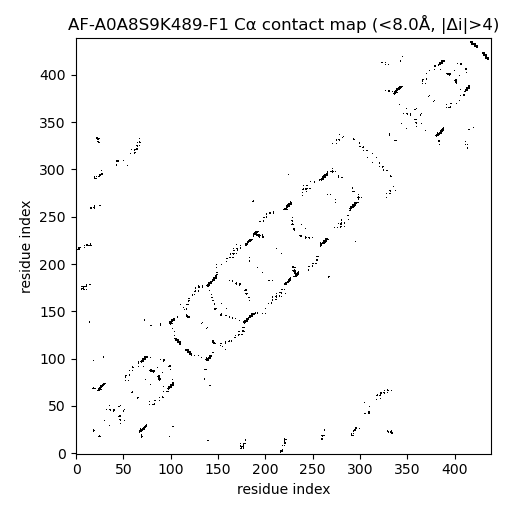548 38.069 -2.131 1.00 86.44 360 ASN A C 1
ATOM 2698 O O . ASN A 1 360 ? -23.819 38.549 -1.261 1.00 86.44 360 ASN A O 1
ATOM 2702 N N . VAL A 1 361 ? -25.804 37.715 -1.880 1.00 80.94 361 VAL A N 1
ATOM 2703 C CA . VAL A 1 361 ? -26.433 37.743 -0.551 1.00 80.94 361 VAL A CA 1
ATOM 2704 C C . VAL A 1 361 ? -26.621 36.328 -0.006 1.00 80.94 361 VAL A C 1
ATOM 2706 O O . VAL A 1 361 ? -26.714 35.364 -0.768 1.00 80.94 361 VAL A O 1
ATOM 2709 N N . GLU A 1 362 ? -26.681 36.196 1.321 1.00 84.31 362 GLU A N 1
ATOM 2710 C CA . GLU A 1 362 ? -26.787 34.902 2.017 1.00 84.31 362 GLU A CA 1
ATOM 2711 C C . GLU A 1 362 ? -27.951 34.056 1.492 1.00 84.31 362 GLU A C 1
ATOM 2713 O O . GLU A 1 362 ? -27.780 32.875 1.201 1.00 84.31 362 GLU A O 1
ATOM 2718 N N . THR A 1 363 ? -29.110 34.678 1.266 1.00 81.81 363 THR A N 1
ATOM 2719 C CA . THR A 1 363 ? -30.308 34.016 0.735 1.00 81.81 363 THR A CA 1
ATOM 2720 C C . THR A 1 363 ? -30.052 33.319 -0.604 1.00 81.81 363 THR A C 1
ATOM 2722 O O . THR A 1 363 ? -30.517 32.199 -0.811 1.00 81.81 363 THR A O 1
ATOM 2725 N N . ASN A 1 364 ? -29.274 33.940 -1.497 1.00 70.25 364 ASN A N 1
ATOM 2726 C CA . ASN A 1 364 ? -28.967 33.397 -2.822 1.00 70.25 364 ASN A CA 1
ATOM 2727 C C . ASN A 1 364 ? -27.902 32.299 -2.751 1.00 70.25 364 ASN A C 1
ATOM 2729 O O . ASN A 1 364 ? -28.012 31.286 -3.443 1.00 70.25 364 ASN A O 1
ATOM 2733 N N . ARG A 1 365 ? -26.902 32.458 -1.873 1.00 82.94 365 ARG A N 1
ATOM 2734 C CA . ARG A 1 365 ? -25.915 31.405 -1.591 1.00 82.94 365 ARG A CA 1
ATOM 2735 C C . ARG A 1 365 ? -26.597 30.159 -1.029 1.00 82.94 365 ARG A C 1
ATOM 2737 O O . ARG A 1 365 ? -26.401 29.068 -1.559 1.00 82.94 365 ARG A O 1
ATOM 2744 N N . ARG A 1 366 ? -27.468 30.335 -0.032 1.00 84.12 366 ARG A N 1
ATOM 2745 C CA . ARG A 1 366 ? -28.291 29.273 0.557 1.00 84.12 366 ARG A CA 1
ATOM 2746 C C . ARG A 1 366 ? -29.154 28.581 -0.496 1.00 84.12 366 ARG A C 1
ATOM 2748 O O . ARG A 1 366 ? -29.145 27.359 -0.555 1.00 84.12 366 ARG A O 1
ATOM 2755 N N . ALA A 1 367 ? -29.857 29.337 -1.343 1.00 67.69 367 ALA A N 1
ATOM 2756 C CA . ALA A 1 367 ? -30.711 28.779 -2.396 1.00 67.69 367 ALA A CA 1
ATOM 2757 C C . ALA A 1 367 ? -29.922 27.932 -3.413 1.00 67.69 367 ALA A C 1
ATOM 2759 O O . ALA A 1 367 ? -30.389 26.872 -3.828 1.00 67.69 367 ALA A O 1
ATOM 2760 N N . LEU A 1 368 ? -28.701 28.348 -3.774 1.00 67.19 368 LEU A N 1
ATOM 2761 C CA . LEU A 1 368 ? -27.815 27.547 -4.622 1.00 67.19 368 LEU A CA 1
ATOM 2762 C C . LEU A 1 368 ? -27.398 26.236 -3.936 1.00 67.19 368 LEU A C 1
ATOM 2764 O O . LEU A 1 368 ? -27.366 25.191 -4.582 1.00 67.19 368 LEU A O 1
ATOM 2768 N N . ARG A 1 369 ? -27.093 26.267 -2.633 1.00 77.06 369 ARG A N 1
ATOM 2769 C CA . ARG A 1 369 ? -26.740 25.059 -1.864 1.00 77.06 369 ARG A CA 1
ATOM 2770 C C . ARG A 1 369 ? -27.922 24.122 -1.678 1.00 77.06 369 ARG A C 1
ATOM 2772 O O . ARG A 1 369 ? -27.779 22.922 -1.879 1.00 77.06 369 ARG A O 1
ATOM 2779 N N . GLU A 1 370 ? -29.097 24.673 -1.412 1.00 75.88 370 GLU A N 1
ATOM 2780 C CA . GLU A 1 370 ? -30.341 23.915 -1.368 1.00 75.88 370 GLU A CA 1
ATOM 2781 C C . GLU A 1 370 ? -30.591 23.186 -2.686 1.00 75.88 370 GLU A C 1
ATOM 2783 O O . GLU A 1 370 ? -30.819 21.979 -2.673 1.00 75.88 370 GLU A O 1
ATOM 2788 N N . LEU A 1 371 ? -30.457 23.877 -3.823 1.00 65.62 371 LEU A N 1
ATOM 2789 C CA . LEU A 1 371 ? -30.582 23.266 -5.145 1.00 65.62 371 LEU A CA 1
ATOM 2790 C C . LEU A 1 371 ? -29.605 22.095 -5.325 1.00 65.62 371 LEU A C 1
ATOM 2792 O O . LEU A 1 371 ? -30.003 21.032 -5.790 1.00 65.62 371 LEU A O 1
ATOM 2796 N N . LEU A 1 372 ? -28.341 22.261 -4.929 1.00 58.34 372 LEU A N 1
ATOM 2797 C CA . LEU A 1 372 ? -27.326 21.209 -5.039 1.00 58.34 372 LEU A CA 1
ATOM 2798 C C . LEU A 1 372 ? -27.653 19.962 -4.204 1.00 58.34 372 LEU A C 1
ATOM 2800 O O . LEU A 1 372 ? -27.331 18.851 -4.621 1.00 58.34 372 LEU A O 1
ATOM 2804 N N . PHE A 1 373 ? -28.279 20.135 -3.038 1.00 71.44 373 PHE A N 1
ATOM 2805 C CA . PHE A 1 373 ? -28.560 19.038 -2.105 1.00 71.44 373 PHE A CA 1
ATOM 2806 C C . PHE A 1 373 ? -29.944 18.414 -2.301 1.00 71.44 373 PHE A C 1
ATOM 2808 O O . PHE A 1 373 ? -30.170 17.290 -1.866 1.00 71.44 373 PHE A O 1
ATOM 2815 N N . THR A 1 374 ? -30.867 19.116 -2.959 1.00 64.69 374 THR A N 1
ATOM 2816 C CA . THR A 1 374 ? -32.260 18.674 -3.137 1.00 64.69 374 THR A CA 1
ATOM 2817 C C . THR A 1 374 ? -32.622 18.375 -4.591 1.00 64.69 374 THR A C 1
ATOM 2819 O O . THR A 1 374 ? -33.705 17.847 -4.850 1.00 64.69 374 THR A O 1
ATOM 2822 N N . ALA A 1 375 ? -31.727 18.654 -5.550 1.00 53.91 375 ALA A N 1
ATOM 2823 C CA . ALA A 1 375 ? -31.947 18.327 -6.953 1.00 53.91 375 ALA A CA 1
ATOM 2824 C C . ALA A 1 375 ? -32.269 16.825 -7.128 1.00 53.91 375 ALA A C 1
ATOM 2826 O O . ALA A 1 375 ? -31.518 15.970 -6.638 1.00 53.91 375 ALA A O 1
ATOM 2827 N N . PRO A 1 376 ? -33.359 16.475 -7.842 1.00 48.53 376 PRO A N 1
ATOM 2828 C CA . PRO A 1 376 ? -33.727 15.085 -8.078 1.00 48.53 376 PRO A CA 1
ATOM 2829 C C . PRO A 1 376 ? -32.566 14.287 -8.684 1.00 48.53 376 PRO A C 1
ATOM 2831 O O . PRO A 1 376 ? -32.031 14.645 -9.730 1.00 48.53 376 PRO A O 1
ATOM 2834 N N . GLY A 1 377 ? -32.170 13.202 -8.015 1.00 46.72 377 GLY A N 1
ATOM 2835 C CA . GLY A 1 377 ? -31.067 12.340 -8.452 1.00 46.72 377 GLY A CA 1
ATOM 2836 C C . GLY A 1 377 ? -29.659 12.791 -8.040 1.00 46.72 377 GLY A C 1
ATOM 2837 O O . GLY A 1 377 ? -28.709 12.074 -8.341 1.00 46.72 377 GLY A O 1
ATOM 2838 N N . ALA A 1 378 ? -29.499 13.908 -7.318 1.00 48.91 378 ALA A N 1
ATOM 2839 C CA . ALA A 1 378 ? -28.186 14.366 -6.853 1.00 48.91 378 ALA A CA 1
ATOM 2840 C C . ALA A 1 378 ? -27.603 13.464 -5.750 1.00 48.91 378 ALA A C 1
ATOM 2842 O O . ALA A 1 378 ? -26.524 12.903 -5.921 1.00 48.91 378 ALA A O 1
ATOM 2843 N N . LEU A 1 379 ? -28.327 13.260 -4.643 1.00 59.03 379 LEU A N 1
ATOM 2844 C CA . LEU A 1 379 ? -27.830 12.507 -3.477 1.00 59.03 379 LEU A CA 1
ATOM 2845 C C . LEU A 1 379 ? -27.483 11.031 -3.764 1.00 59.03 379 LEU A C 1
ATOM 2847 O O . LEU A 1 379 ? -26.448 10.567 -3.288 1.00 59.03 379 LEU A O 1
ATOM 2851 N N . PRO A 1 380 ? -28.249 10.280 -4.583 1.00 57.44 380 PRO A N 1
ATOM 2852 C CA . PRO A 1 380 ? -27.885 8.908 -4.945 1.00 57.44 380 PRO A CA 1
ATOM 2853 C C . PRO A 1 380 ? -26.538 8.780 -5.669 1.00 57.44 380 PRO A C 1
ATOM 2855 O O . PRO A 1 380 ? -25.954 7.700 -5.639 1.00 57.44 380 PRO A O 1
ATOM 2858 N N . CYS A 1 381 ? -26.042 9.861 -6.278 1.00 49.78 381 CYS A N 1
ATOM 2859 C CA . CYS A 1 381 ? -24.758 9.936 -6.980 1.00 49.78 381 CYS A CA 1
ATOM 2860 C C . CYS A 1 381 ? -23.619 10.458 -6.091 1.00 49.78 381 CYS A C 1
ATOM 2862 O O . CYS A 1 381 ? -22.507 10.650 -6.584 1.00 49.78 381 CYS A O 1
ATOM 2864 N N . LEU A 1 382 ? -23.876 10.720 -4.805 1.00 53.09 382 LEU A N 1
ATOM 2865 C CA . LEU A 1 382 ? -22.907 11.320 -3.895 1.00 53.09 382 LEU A CA 1
ATOM 2866 C C . LEU A 1 382 ? -22.588 10.398 -2.717 1.00 53.09 382 LEU A C 1
ATOM 2868 O O . LEU A 1 382 ? -23.469 9.797 -2.108 1.00 53.09 382 LEU A O 1
ATOM 2872 N N . SER A 1 383 ? -21.301 10.263 -2.418 1.00 64.81 383 SER A N 1
ATOM 2873 C CA . SER A 1 383 ? -20.778 9.590 -1.225 1.00 64.81 383 SER A CA 1
ATOM 2874 C C . SER A 1 383 ? -20.433 10.597 -0.127 1.00 64.81 383 SER A C 1
ATOM 2876 O O . SER A 1 383 ? -20.508 10.268 1.055 1.00 64.81 383 SER A O 1
ATOM 2878 N N . GLY A 1 384 ? -20.151 11.851 -0.496 1.00 68.62 384 GLY A N 1
ATOM 2879 C CA . GLY A 1 384 ? -19.955 12.942 0.453 1.00 68.62 384 GLY A CA 1
ATOM 2880 C C . GLY A 1 384 ? -20.166 14.331 -0.149 1.00 68.62 384 GLY A C 1
ATOM 2881 O O . GLY A 1 384 ? 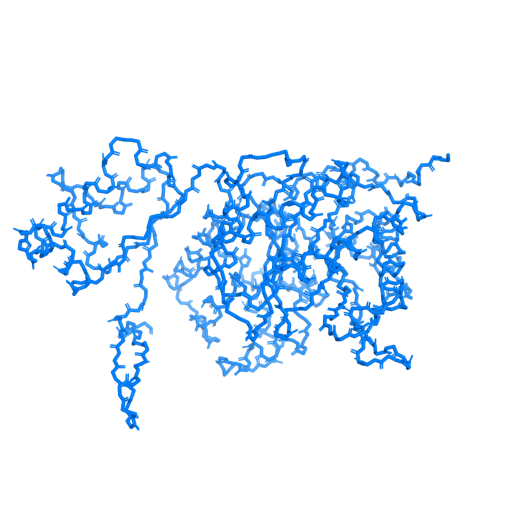-20.253 14.498 -1.366 1.00 68.62 384 GLY A O 1
ATOM 2882 N N . VAL A 1 385 ? -20.231 15.345 0.709 1.00 71.38 385 VAL A N 1
ATOM 2883 C CA . VAL A 1 385 ? -20.231 16.761 0.321 1.00 71.38 385 VAL A CA 1
ATOM 2884 C C . VAL A 1 385 ? -19.318 17.528 1.261 1.00 71.38 385 VAL A C 1
ATOM 2886 O O . VAL A 1 385 ? -19.508 17.455 2.469 1.00 71.38 385 VAL A O 1
ATOM 2889 N N . ILE A 1 386 ? -18.362 18.291 0.734 1.00 76.06 386 ILE A N 1
ATOM 2890 C CA . ILE A 1 386 ? -17.544 19.204 1.548 1.00 76.06 386 ILE A CA 1
ATOM 2891 C C . ILE A 1 386 ? -18.285 20.534 1.629 1.00 76.06 386 ILE A C 1
ATOM 2893 O O . ILE A 1 386 ? -18.635 21.081 0.590 1.00 76.06 386 ILE A O 1
ATOM 2897 N N . LEU A 1 387 ? -18.545 21.030 2.837 1.00 83.06 387 LEU A N 1
ATOM 2898 C CA . LEU A 1 387 ? -19.312 22.244 3.109 1.00 83.06 387 LEU A CA 1
ATOM 2899 C C . LEU A 1 387 ? -18.396 23.403 3.522 1.00 83.06 387 LEU A C 1
ATOM 2901 O O . LEU A 1 387 ? -17.407 23.205 4.225 1.00 83.06 387 LEU A O 1
ATOM 2905 N N . PHE A 1 388 ? -18.750 24.630 3.137 1.00 83.00 388 PHE A N 1
ATOM 2906 C CA . PHE A 1 388 ? -18.177 25.840 3.734 1.00 83.00 388 PHE A CA 1
ATOM 2907 C C . PHE A 1 388 ? -18.820 26.091 5.107 1.00 83.00 388 PHE A C 1
ATOM 2909 O O . PHE A 1 388 ? -19.966 25.691 5.321 1.00 83.00 388 PHE A O 1
ATOM 2916 N N . GLU A 1 389 ? -18.118 26.769 6.021 1.00 82.19 389 GLU A N 1
ATOM 2917 C CA . GLU A 1 389 ? -18.586 27.012 7.397 1.00 82.19 389 GLU A CA 1
ATOM 2918 C C . GLU A 1 389 ? -20.007 27.606 7.441 1.00 82.19 389 GLU A C 1
ATOM 2920 O O . GLU A 1 389 ? -20.859 27.111 8.178 1.00 82.19 389 GLU A O 1
ATOM 2925 N N . GLU A 1 390 ? -20.297 28.590 6.577 1.00 84.31 390 GLU A N 1
ATOM 2926 C CA . GLU A 1 390 ? -21.629 29.215 6.456 1.00 84.31 390 GLU A CA 1
ATOM 2927 C C . GLU A 1 390 ? -22.734 28.174 6.179 1.00 84.31 390 GLU A C 1
ATOM 2929 O O . GLU A 1 390 ? -23.851 28.290 6.675 1.00 84.31 390 GLU A O 1
ATOM 2934 N N . THR A 1 391 ? -22.432 27.119 5.416 1.00 82.31 391 THR A N 1
ATOM 2935 C CA . THR A 1 391 ? -23.415 26.128 4.952 1.00 82.31 391 THR A CA 1
ATOM 2936 C C . THR A 1 391 ? -23.805 25.109 6.027 1.00 82.31 391 THR A C 1
ATOM 2938 O O . THR A 1 391 ? -24.875 24.512 5.932 1.00 82.31 391 THR A O 1
ATOM 2941 N N . LEU A 1 392 ? -22.993 24.916 7.070 1.00 79.06 392 LEU A N 1
ATOM 2942 C CA . LEU A 1 392 ? -23.276 23.935 8.131 1.00 79.06 392 LEU A CA 1
ATOM 2943 C C . LEU A 1 392 ? -24.547 24.253 8.913 1.00 79.06 392 LEU A C 1
ATOM 2945 O O . LEU A 1 392 ? -25.261 23.350 9.345 1.00 79.06 392 LEU A O 1
ATOM 2949 N N . TYR A 1 393 ? -24.801 25.544 9.100 1.00 85.00 393 TYR A N 1
ATOM 2950 C CA . TYR A 1 393 ? -25.895 26.053 9.922 1.00 85.00 393 TYR A CA 1
ATOM 2951 C C . TYR A 1 393 ? -27.097 26.497 9.085 1.00 85.00 393 TYR A C 1
ATOM 2953 O O . TYR A 1 393 ? -28.140 26.861 9.631 1.00 85.00 393 TYR A O 1
ATOM 2961 N N . GLN A 1 394 ? -26.960 26.463 7.759 1.00 86.44 394 GLN A N 1
ATOM 2962 C CA . GLN A 1 394 ? -28.029 26.817 6.845 1.00 86.44 394 GLN A CA 1
ATOM 2963 C C . GLN A 1 394 ? -29.097 25.728 6.786 1.00 86.44 394 GLN A C 1
ATOM 2965 O O . GLN A 1 394 ? -28.842 24.524 6.912 1.00 86.44 394 GLN A O 1
ATOM 2970 N N . LYS A 1 395 ? -30.323 26.200 6.574 1.00 89.50 395 LYS A N 1
ATOM 2971 C CA . LYS A 1 395 ? -31.510 25.374 6.418 1.00 89.50 395 LYS A CA 1
ATOM 2972 C C . LYS A 1 395 ? -32.060 25.513 5.007 1.00 89.50 395 LYS A C 1
ATOM 2974 O O . LYS A 1 395 ? -32.000 26.600 4.432 1.00 89.50 395 LYS A O 1
ATOM 2979 N N . SER A 1 396 ? -32.628 24.439 4.485 1.00 84.00 396 SER A N 1
ATOM 2980 C CA . SER A 1 396 ? -33.509 24.485 3.322 1.00 84.00 396 SER A CA 1
ATOM 2981 C C . SER A 1 396 ? -34.768 25.299 3.621 1.00 84.00 396 SER A C 1
ATOM 2983 O O . SER A 1 396 ? -35.093 25.618 4.770 1.00 84.00 396 SER A O 1
ATOM 2985 N N . SER A 1 397 ? -35.495 25.635 2.562 1.00 80.12 397 SER A N 1
ATOM 2986 C CA . SER A 1 397 ? -36.774 26.340 2.605 1.00 80.12 397 SER A CA 1
ATOM 2987 C C . SER A 1 397 ? -37.852 25.625 3.432 1.00 80.12 397 SER A C 1
ATOM 2989 O O . SER A 1 397 ? -38.725 26.294 3.981 1.00 80.12 397 SER A O 1
ATOM 2991 N N . ASP A 1 398 ? -37.760 24.301 3.595 1.00 83.31 398 ASP A N 1
ATOM 2992 C CA . ASP A 1 398 ? -38.626 23.484 4.461 1.00 83.31 398 ASP A CA 1
ATOM 2993 C C . ASP A 1 398 ? -38.180 23.446 5.943 1.00 83.31 398 ASP A C 1
ATOM 2995 O O . ASP A 1 398 ? -38.814 22.800 6.777 1.00 83.31 398 ASP A O 1
ATOM 2999 N N . GLY A 1 399 ? -37.112 24.170 6.296 1.00 86.81 399 GLY A N 1
ATOM 3000 C CA . GLY A 1 399 ? -36.633 24.336 7.669 1.00 86.81 399 GLY A CA 1
ATOM 3001 C C . GLY A 1 399 ? -35.642 23.274 8.149 1.00 86.81 399 GLY A C 1
ATOM 3002 O O . GLY A 1 399 ? -35.233 23.314 9.316 1.00 86.81 399 GLY A O 1
ATOM 3003 N N . LYS A 1 400 ? -35.223 22.354 7.279 1.00 89.38 400 LYS A N 1
ATOM 3004 C CA . LYS A 1 400 ? -34.281 21.281 7.608 1.00 89.38 400 LYS A CA 1
ATOM 3005 C C . LYS A 1 400 ? -32.830 21.709 7.431 1.00 89.38 400 LYS A C 1
ATOM 3007 O O . LYS A 1 400 ? -32.508 22.445 6.509 1.00 89.38 400 LYS A O 1
ATOM 3012 N N . LEU A 1 401 ? -31.927 21.262 8.303 1.00 92.56 401 LEU A N 1
ATOM 3013 C CA . LEU A 1 401 ? -30.502 21.555 8.124 1.00 92.56 401 LEU A CA 1
ATOM 3014 C C . LEU A 1 401 ? -29.962 20.820 6.896 1.00 92.56 401 LEU A C 1
ATOM 3016 O O . LEU A 1 401 ? -30.270 19.647 6.681 1.00 92.56 401 LEU A O 1
ATOM 3020 N N . PHE A 1 402 ? -29.092 21.473 6.124 1.00 85.56 402 PHE A N 1
ATOM 3021 C CA . PHE A 1 402 ? -28.451 20.821 4.977 1.00 85.56 402 PHE A CA 1
ATOM 3022 C C . PHE A 1 402 ? -27.651 19.582 5.379 1.00 85.56 402 PHE A C 1
ATOM 3024 O O . PHE A 1 402 ? -27.679 18.574 4.681 1.00 85.56 402 PHE A O 1
ATOM 3031 N N . VAL A 1 403 ? -27.007 19.622 6.543 1.00 86.00 403 VAL A N 1
ATOM 3032 C CA . VAL A 1 403 ? -26.304 18.470 7.120 1.00 86.00 403 VAL A CA 1
ATOM 3033 C C . VAL A 1 403 ? -27.247 17.276 7.311 1.00 86.00 403 VAL A C 1
ATOM 3035 O O . VAL A 1 403 ? -26.846 16.141 7.059 1.00 86.00 403 VAL A O 1
ATOM 3038 N N . ASP A 1 404 ? -28.497 17.518 7.706 1.00 90.62 404 ASP A N 1
ATOM 3039 C CA . ASP A 1 404 ? -29.487 16.459 7.913 1.00 90.62 404 ASP A CA 1
ATOM 3040 C C . ASP A 1 404 ? -30.031 15.935 6.579 1.00 90.62 404 ASP A C 1
ATOM 3042 O O . ASP A 1 404 ? -30.163 14.726 6.412 1.00 90.62 404 ASP A O 1
ATOM 3046 N N . ILE A 1 405 ? -30.256 16.814 5.593 1.00 84.94 405 ILE A N 1
ATOM 3047 C CA . ILE A 1 405 ? -30.624 16.419 4.219 1.00 84.94 405 ILE A CA 1
ATOM 3048 C C . ILE A 1 405 ? -29.579 15.470 3.623 1.00 84.94 405 ILE A C 1
ATOM 3050 O O . ILE A 1 405 ? -29.928 14.430 3.064 1.00 84.94 405 ILE A O 1
ATOM 3054 N N . LEU A 1 406 ? -28.294 15.804 3.768 1.00 81.81 406 LEU A N 1
ATOM 3055 C CA . LEU A 1 406 ? -27.195 14.984 3.261 1.00 81.81 406 LEU A CA 1
ATOM 3056 C C . LEU A 1 406 ? -27.139 13.624 3.963 1.00 81.81 406 LEU A C 1
ATOM 3058 O O . LEU A 1 406 ? -27.106 12.591 3.292 1.00 81.81 406 LEU A O 1
ATOM 3062 N N . LYS A 1 407 ? -27.209 13.612 5.301 1.00 79.06 407 LYS A N 1
ATOM 3063 C CA . LYS A 1 407 ? -27.189 12.376 6.096 1.00 79.06 407 LYS A CA 1
ATOM 3064 C C . LYS A 1 407 ? -28.344 11.445 5.750 1.00 79.06 407 LYS A C 1
ATOM 3066 O O . LYS A 1 407 ? -28.127 10.249 5.577 1.00 79.06 407 LYS A O 1
ATOM 3071 N N . GLU A 1 408 ? -29.554 11.978 5.615 1.00 85.50 408 GLU A N 1
ATOM 3072 C CA . GLU A 1 408 ? -30.723 11.181 5.235 1.00 85.50 408 GLU A CA 1
ATOM 3073 C C . GLU A 1 408 ? -30.642 10.646 3.803 1.00 85.50 408 GLU A C 1
ATOM 3075 O O . GLU A 1 408 ? -31.128 9.552 3.527 1.00 85.50 408 GLU A O 1
ATOM 3080 N N . GLY A 1 409 ? -29.966 11.368 2.907 1.00 72.44 409 GLY A N 1
ATOM 3081 C CA . GLY A 1 409 ? -29.624 10.888 1.568 1.00 72.44 409 GLY A CA 1
ATOM 3082 C C . GLY A 1 409 ? -28.508 9.839 1.528 1.00 72.44 409 GLY A C 1
ATOM 3083 O O . GLY A 1 409 ? -28.143 9.390 0.440 1.00 72.44 409 GLY A O 1
ATOM 3084 N N . GLY A 1 410 ? -27.944 9.455 2.679 1.00 66.00 410 GLY A N 1
ATOM 3085 C CA . GLY A 1 410 ? -26.797 8.550 2.763 1.00 66.00 410 GLY A CA 1
ATOM 3086 C C . GLY A 1 410 ? -25.494 9.174 2.257 1.00 66.00 410 GLY A C 1
ATOM 3087 O O . GLY A 1 410 ? -24.627 8.452 1.765 1.00 66.00 410 GLY A O 1
ATOM 3088 N N . VAL A 1 411 ? -25.376 10.503 2.339 1.00 68.25 411 VAL A N 1
ATOM 3089 C CA . VAL A 1 411 ? -24.229 11.297 1.888 1.00 68.25 411 VAL A CA 1
ATOM 3090 C C . VAL A 1 411 ? -23.510 11.881 3.103 1.00 68.25 411 VAL A C 1
ATOM 3092 O O . VAL A 1 411 ? -24.139 12.492 3.967 1.00 68.25 411 VAL A O 1
ATOM 3095 N N . LEU A 1 412 ? -22.188 11.715 3.185 1.00 72.81 412 LEU A N 1
ATOM 3096 C CA . LEU A 1 412 ? -21.412 12.198 4.328 1.00 72.81 412 LEU A CA 1
ATOM 3097 C C . LEU A 1 412 ? -21.117 13.712 4.229 1.00 72.81 412 LEU A C 1
ATOM 3099 O O . LEU A 1 412 ? -20.455 14.134 3.279 1.00 72.81 412 LEU A O 1
ATOM 3103 N N . PRO A 1 413 ? -21.540 14.544 5.196 1.00 78.38 413 PRO A N 1
ATOM 3104 C CA . PRO A 1 413 ? -21.176 15.957 5.231 1.00 78.38 413 PRO A CA 1
ATOM 3105 C C . PRO A 1 413 ? -19.771 16.150 5.832 1.00 78.38 413 PRO A C 1
ATOM 3107 O O . PRO A 1 413 ? -19.534 15.813 6.991 1.00 78.38 413 PRO A O 1
ATOM 3110 N N . GLY A 1 414 ? -18.852 16.715 5.051 1.00 68.69 414 GLY A N 1
ATOM 3111 C CA . GLY A 1 414 ? -17.536 17.206 5.472 1.00 68.69 414 GLY A CA 1
ATOM 3112 C C . GLY A 1 414 ? -17.502 18.735 5.557 1.00 68.69 414 GLY A C 1
ATOM 3113 O O . GLY A 1 414 ? -18.429 19.406 5.108 1.00 68.69 414 GLY A O 1
ATOM 3114 N N . ILE A 1 415 ? -16.433 19.302 6.116 1.00 74.94 415 ILE A N 1
ATOM 3115 C CA . ILE A 1 415 ? -16.238 20.752 6.265 1.00 74.94 415 ILE A CA 1
ATOM 3116 C C . ILE A 1 415 ? -14.885 21.161 5.676 1.00 74.94 415 ILE A C 1
ATOM 3118 O O . ILE A 1 415 ? -13.890 20.462 5.850 1.00 74.94 415 ILE A O 1
ATOM 3122 N N . LYS A 1 416 ? -14.839 22.307 5.000 1.00 68.81 416 LYS A N 1
ATOM 3123 C CA . LYS A 1 416 ? -13.591 22.985 4.652 1.00 68.81 416 LYS A CA 1
ATOM 3124 C C . LYS A 1 416 ? -13.001 23.678 5.872 1.00 68.81 416 LYS A C 1
ATOM 3126 O O . LYS A 1 416 ? -13.653 24.517 6.487 1.00 68.81 416 LYS A O 1
ATOM 3131 N N . VAL A 1 417 ? -11.760 23.334 6.190 1.00 60.47 417 VAL A N 1
ATOM 3132 C CA . VAL A 1 417 ? -11.058 23.806 7.394 1.00 60.47 417 VAL A CA 1
ATOM 3133 C C . VAL A 1 417 ? -10.120 24.990 7.143 1.00 60.47 417 VAL A C 1
ATOM 3135 O O . VAL A 1 417 ? -9.555 25.530 8.092 1.00 60.47 417 VAL A O 1
ATOM 3138 N N . ASP A 1 418 ? -9.962 25.427 5.891 1.00 64.31 418 ASP A N 1
ATOM 3139 C CA . ASP A 1 418 ? -9.246 26.659 5.571 1.00 64.31 418 ASP A CA 1
ATOM 3140 C C . ASP A 1 418 ? -10.185 27.872 5.465 1.00 64.31 418 ASP A C 1
ATOM 3142 O O . ASP A 1 418 ? -11.238 27.820 4.827 1.00 64.31 418 ASP A O 1
ATOM 3146 N N . LYS A 1 419 ? -9.774 29.003 6.057 1.00 57.84 419 LYS A N 1
ATOM 3147 C CA . LYS A 1 419 ? -10.440 30.312 5.916 1.00 57.84 419 LYS A CA 1
ATOM 3148 C C . LYS A 1 419 ? -10.023 31.046 4.627 1.00 57.84 419 LYS A C 1
ATOM 3150 O O . LYS A 1 419 ? -10.282 32.240 4.477 1.00 57.84 419 LYS A O 1
ATOM 3155 N N . GLY A 1 420 ? -9.400 30.344 3.678 1.00 59.81 420 GLY A N 1
ATOM 3156 C CA . GLY A 1 420 ? -8.784 30.918 2.487 1.00 59.81 420 GLY A CA 1
ATOM 3157 C C . GLY A 1 420 ? -7.313 31.295 2.677 1.00 59.81 420 GLY A C 1
ATOM 3158 O O . GLY A 1 420 ? -6.635 30.863 3.612 1.00 59.81 420 GLY A O 1
ATOM 3159 N N . THR A 1 421 ? -6.801 32.075 1.729 1.00 55.72 421 THR A N 1
ATOM 3160 C CA . THR A 1 421 ? -5.386 32.436 1.624 1.00 55.72 421 THR A CA 1
ATOM 3161 C C . THR A 1 421 ? -5.150 33.872 2.092 1.00 55.72 421 THR A C 1
ATOM 3163 O O . THR A 1 421 ? -5.811 34.789 1.605 1.00 55.72 421 THR A O 1
ATOM 3166 N N . VAL A 1 422 ? -4.191 34.077 2.992 1.00 64.94 422 VAL A N 1
ATOM 3167 C CA . VAL A 1 422 ? -3.692 35.398 3.408 1.00 64.94 422 VAL A CA 1
ATOM 3168 C C . VAL A 1 422 ? -2.333 35.659 2.774 1.00 64.94 422 VAL A C 1
ATOM 3170 O O . VAL A 1 422 ? -1.596 34.711 2.519 1.00 64.94 422 VAL A O 1
ATOM 3173 N N . GLU A 1 423 ? -1.975 36.916 2.515 1.00 63.00 423 GLU A N 1
ATOM 3174 C CA . GLU A 1 423 ? -0.624 37.229 2.036 1.00 63.00 423 GLU A CA 1
ATOM 3175 C C . GLU A 1 423 ? 0.427 36.773 3.050 1.00 63.00 423 GLU A C 1
ATOM 3177 O O . GLU A 1 423 ? 0.328 37.026 4.255 1.00 63.00 423 GLU A O 1
ATOM 3182 N N . LEU A 1 424 ? 1.435 36.064 2.548 1.00 60.81 424 LEU A N 1
ATOM 3183 C CA . LEU A 1 424 ? 2.547 35.598 3.348 1.00 60.81 424 LEU A CA 1
ATOM 3184 C C . LEU A 1 424 ? 3.445 36.801 3.653 1.00 60.81 424 LEU A C 1
ATOM 3186 O O . LEU A 1 424 ? 4.043 37.400 2.756 1.00 60.81 424 LEU A O 1
ATOM 3190 N N . ALA A 1 425 ? 3.516 37.170 4.932 1.00 53.25 425 ALA A N 1
ATOM 3191 C CA . ALA A 1 425 ? 4.262 38.338 5.381 1.00 53.25 425 ALA A CA 1
ATOM 3192 C C . ALA A 1 425 ? 5.721 38.293 4.890 1.00 53.25 425 ALA A C 1
ATOM 3194 O O . ALA A 1 425 ? 6.440 37.327 5.141 1.00 53.25 425 ALA A O 1
ATOM 3195 N N . GLY A 1 426 ? 6.156 39.353 4.203 1.00 59.06 426 GLY A N 1
ATOM 3196 C CA . GLY A 1 426 ? 7.509 39.461 3.644 1.00 59.06 426 GLY A CA 1
ATOM 3197 C C . GLY A 1 426 ? 7.669 38.936 2.213 1.00 59.06 426 GLY A C 1
ATOM 3198 O O . GLY A 1 426 ? 8.794 38.892 1.722 1.00 59.06 426 GLY A O 1
ATOM 3199 N N . THR A 1 427 ? 6.577 38.575 1.533 1.00 51.06 427 THR A N 1
ATOM 3200 C CA . THR A 1 427 ? 6.594 38.119 0.133 1.00 51.06 427 THR A CA 1
ATOM 3201 C C . THR A 1 427 ? 5.755 39.032 -0.764 1.00 51.06 427 THR A C 1
ATOM 3203 O O . THR A 1 427 ? 4.793 39.649 -0.310 1.00 51.06 427 THR A O 1
ATOM 3206 N N . ASN A 1 428 ? 6.118 39.139 -2.046 1.00 49.75 428 ASN A N 1
ATOM 3207 C CA . ASN A 1 428 ? 5.345 39.898 -3.034 1.00 49.75 428 ASN A CA 1
ATOM 3208 C C . ASN A 1 428 ? 4.313 38.982 -3.702 1.00 49.75 428 ASN A C 1
ATOM 3210 O O . ASN A 1 428 ? 4.601 38.364 -4.726 1.00 49.75 428 ASN A O 1
ATOM 3214 N N . GLY A 1 429 ? 3.110 38.924 -3.130 1.00 55.88 429 GLY A N 1
ATOM 3215 C CA . GLY A 1 429 ? 1.959 38.240 -3.726 1.00 55.88 429 GLY A CA 1
ATOM 3216 C C . GLY A 1 429 ? 1.908 36.724 -3.514 1.00 55.88 429 GLY A C 1
ATOM 3217 O O . GLY A 1 429 ? 1.035 36.071 -4.089 1.00 55.88 429 GLY A O 1
ATOM 3218 N N . GLU A 1 430 ? 2.792 36.150 -2.693 1.00 55.69 430 GLU A N 1
ATOM 3219 C CA . GLU A 1 430 ? 2.617 34.771 -2.232 1.00 55.69 430 GLU A CA 1
ATOM 3220 C C . GLU A 1 430 ? 1.616 34.745 -1.080 1.00 55.69 430 GLU A C 1
ATOM 3222 O O . GLU A 1 430 ? 1.527 35.670 -0.270 1.00 55.69 430 GLU A O 1
ATOM 3227 N N . THR A 1 431 ? 0.825 33.679 -1.010 1.00 66.94 431 THR A N 1
ATOM 3228 C CA . THR A 1 431 ? -0.217 33.546 0.004 1.00 66.94 431 THR A CA 1
ATOM 3229 C C . THR A 1 431 ? -0.058 32.241 0.774 1.00 66.94 431 THR A C 1
ATOM 3231 O O . THR A 1 431 ? 0.388 31.233 0.229 1.00 66.94 431 THR A O 1
ATOM 3234 N N . THR A 1 432 ? -0.402 32.259 2.058 1.00 53.03 432 THR A N 1
ATOM 3235 C CA . THR A 1 432 ? -0.434 31.094 2.944 1.00 53.03 432 THR A CA 1
ATOM 3236 C C . THR A 1 432 ? -1.859 30.838 3.419 1.00 53.03 432 THR A C 1
ATOM 3238 O O . THR A 1 432 ? -2.683 31.750 3.471 1.00 53.03 432 THR A O 1
ATOM 3241 N N . THR A 1 433 ? -2.190 29.589 3.724 1.00 56.41 433 THR A N 1
ATOM 3242 C CA . THR A 1 433 ? -3.543 29.202 4.133 1.00 56.41 433 THR A CA 1
ATOM 3243 C C . THR A 1 433 ? -3.744 29.473 5.622 1.00 56.41 433 THR A C 1
ATOM 3245 O O . THR A 1 433 ? -2.947 29.021 6.444 1.00 56.41 433 THR A O 1
ATOM 3248 N N . GLN A 1 434 ? -4.807 30.194 5.985 1.00 59.50 434 GLN A N 1
ATOM 3249 C CA . GLN A 1 434 ? -5.147 30.442 7.388 1.00 59.50 434 GLN A CA 1
ATOM 3250 C C . GLN A 1 434 ? -6.119 29.359 7.882 1.00 59.50 434 GLN A C 1
ATOM 3252 O O . GLN A 1 434 ? -7.156 29.119 7.259 1.00 59.50 434 GLN A O 1
ATOM 3257 N N . GLY A 1 435 ? -5.773 28.687 8.982 1.00 53.19 435 GLY A N 1
ATOM 3258 C CA . GLY A 1 435 ? -6.676 27.757 9.666 1.00 53.19 435 GLY A CA 1
ATOM 3259 C C . GLY A 1 435 ? -7.819 28.487 10.380 1.00 53.19 435 GLY A C 1
ATOM 3260 O O . GLY A 1 435 ? -7.816 29.713 10.504 1.00 53.19 435 GLY A O 1
ATOM 3261 N N . LEU A 1 436 ? -8.815 27.740 10.853 1.00 48.88 436 LEU A N 1
ATOM 3262 C CA . LEU A 1 436 ? -9.891 28.289 11.677 1.00 48.88 436 LEU A CA 1
ATOM 3263 C C . LEU A 1 436 ? -9.343 28.755 13.044 1.00 48.88 436 LEU A C 1
ATOM 3265 O O . LEU A 1 436 ? -8.720 27.975 13.755 1.00 48.88 436 LEU A O 1
ATOM 3269 N N . ASP A 1 437 ? -9.579 30.015 13.428 1.00 44.91 437 ASP A N 1
ATOM 3270 C CA . ASP A 1 437 ? -9.186 30.508 14.758 1.00 44.91 437 ASP A CA 1
ATOM 3271 C C . ASP A 1 437 ? -9.935 29.754 15.866 1.00 44.91 437 ASP A C 1
ATOM 3273 O O . ASP A 1 437 ? -11.167 29.709 15.865 1.00 44.91 437 ASP A O 1
ATOM 3277 N N . GLY A 1 438 ? -9.190 29.219 16.835 1.00 51.72 438 GLY A N 1
ATOM 3278 C CA . GLY A 1 438 ? -9.749 28.511 17.991 1.00 51.72 438 GLY A CA 1
ATOM 3279 C C . GLY A 1 438 ? -9.981 27.011 17.791 1.00 51.72 438 GLY A C 1
ATOM 3280 O O . GLY A 1 438 ? -10.700 26.418 18.597 1.00 51.72 438 GLY A O 1
ATOM 3281 N N . LEU A 1 439 ? -9.386 26.415 16.752 1.00 38.72 439 LEU A N 1
ATOM 3282 C CA . LEU A 1 439 ? -9.236 24.966 16.589 1.00 38.72 439 LEU A CA 1
ATOM 3283 C C . LEU A 1 439 ? -7.797 24.525 16.866 1.00 38.72 439 LEU A C 1
ATOM 3285 O O . LEU A 1 439 ? -6.870 25.173 16.329 1.00 38.72 439 LEU A O 1
#

Secondary structure (DSSP, 8-state):
-PPP--TTHHHHHHHHHHHT-TT-EEEEE---HHHHHHHHHTTT----HHHHHHHHHHHHHSTTTGGGEEEEEE-HHHHT-B-TTS-BHHHHHHHTT-EEEEE----EEEPTTSSS-EEE---TTHHHHHHHHHHTT--EEEEEEEE--SSSPSPHHHHHHHHHHHHHHHHHHHHTT-EEEEEEEEP--SS--HHHHHHHHHHHHHHHHHHHHHTT--GGG-EE-PPP----TTSPP--HHHHHHHHHHHHHTTS-TT--EEEE--TT--HHHHHHHHHHHHHS-S---SEEEEEESHHHHHHHHHHHTTS---HHHHHHHHHHHHHHHHHHHSTT-EEEEE---HHHHHHHHHTTT----HHHHHHHHHHHHHSTTSGGGEEEEEE-HHHHS-B-TTS-BHHHHHHHTT-EEEE--EEEEEE-TTSSS-EEEEEPTT-

Mean predicted aligned error: 11.63 Å

Radius of gyration: 22.89 Å; Cα contacts (8 Å, |Δi|>4): 867; chains: 1; bounding box: 66×68×49 Å

Solvent-accessible surface area (backbone atoms only — not comparable to full-atom values): 22754 Å² total; per-residue (Å²): 134,82,64,63,79,40,99,34,48,71,60,19,30,51,51,24,42,49,40,32,36,86,32,24,21,29,44,40,62,40,59,47,78,70,60,41,29,57,56,33,49,76,50,78,28,73,79,43,70,69,52,56,50,50,55,51,41,52,63,72,66,20,72,72,30,43,76,29,26,25,29,36,32,23,22,73,73,53,55,75,33,55,42,97,89,68,47,45,45,48,54,56,32,48,75,47,63,16,43,32,22,34,52,58,50,68,53,73,45,72,42,88,97,53,91,80,39,32,37,52,43,43,73,81,67,34,51,65,51,39,40,52,40,35,75,64,54,30,46,27,34,38,41,70,31,57,44,50,58,56,96,73,38,65,37,73,66,45,48,49,52,30,18,45,46,49,20,55,50,34,38,43,25,36,72,35,47,20,19,26,32,47,21,66,32,55,50,50,65,44,69,45,51,41,64,58,38,29,56,50,49,32,54,48,43,38,47,29,49,50,30,24,55,74,57,29,47,55,47,41,26,22,35,38,26,37,51,71,29,45,42,13,70,72,32,76,86,74,58,37,62,59,34,18,53,45,29,53,51,32,42,66,75,36,58,65,66,58,32,32,20,37,29,32,39,39,82,90,44,51,46,68,54,43,43,47,30,52,43,32,41,68,67,50,92,68,91,66,74,42,34,80,40,39,34,24,36,64,44,62,38,54,67,47,50,61,74,45,48,80,55,90,70,53,75,65,55,44,49,50,45,13,48,53,44,29,52,57,32,38,36,64,15,42,90,84,23,39,65,45,84,55,43,64,48,78,68,58,46,28,57,60,29,50,78,70,79,37,72,79,43,69,71,51,56,49,50,53,51,39,47,62,67,64,39,89,74,40,41,82,40,25,30,23,33,33,25,20,74,77,50,62,79,35,54,40,96,88,69,45,42,45,55,53,56,33,48,76,47,66,17,44,76,44,70,53,63,63,77,46,72,42,75,36,88,96,52,92,86,45,64,42,78,38,66,54,87,93,115

Foldseek 3Di:
DAFDDAPLNVVLLVLLLLCLAFQAHEAELAQDLVRVCVLCVVLPHHSDPVLSQVLVLLQLVQPPLLSLYQEYEYEPSLLQDDDPVRHRSLVSNVVSNYAYEYEQWPAWDADPPDPRQTAIDGLVCSLVVLLVSVVSRHQAYEDAHEWEDDPCTPPPVSLQRRLLSLLSNQVSNSNRRHAYAREDEYALADQAALVSLLVVLLVSLQSNVVNNVVSSHQQSSYEYAYAQRFHHPNYDGDALLVSLVSRQVSCVNHPDLSHAAYAYECHPHALVRSLRNLLSNLVDPDDDSYRYHHHYHCSLCVVVSNLPSSDDDDPVSSNLSSLSSCLSSLQNRHRQAHEAEQAQDLVRVQVVCVVVVHHSDLVVNLVVLLCQLVPPPNLVRHQEYEHHPSQQQHDDPVGHRSCVSNVVSNYRYHYDQWPDWDDDPPDDPDTDTDGDPPD